Protein AF-A0A7C6M132-F1 (afdb_monomer)

Secondary structure (DSSP, 8-state):
-------SSS---SSHHHHHHHHTPPPPTTSPP-EEES-SEEETT-EEEEEESSTTPEEEES-TTTEEE-TTT-EEEE-SSEEEEEEEEETTEEEEEEEEEE------TTEEEE-TT--S-TT-EEEETTEEEEBTTTEESSHHHHHHHPPTT-EEEE-S-EE-S-EEE-STT-EEEETTTTS-SSSTTT-----TT-SSS-EE-S-EEE-SSS-EEES-EE-TT--EEE-S-EES-EEES-EEE-S-----S-SB-SS------STT------SEEE-SSTTT--EEEEEEES-EEEEESS-SEEEESEEEEEEES-EEEEESSEEEEEESS--EEEEEEES-EEEEESSEEEEE--BSS---EEEEEES-EEES-SS---S-B-GGGGGT---EEEEE-EES--S-EEEEEES-EEES-S-SEEE-EE--TT----EEEEEES-EEE-SS--S-SEEEPPSS--TTTS---EEEES-EEEEETTEE----TTTBTTBPTT-S-S--SSHHHHHHHHTT--

Sequence (522 aa):
MFTNVRRDKTSYFLNEAEFDYYRGVELGADAALYIFADAKELYEGETLQTRATLEGAVYSSSAEAVATVDAATGLVTGVAQGEVTITATVGEKTASILLNVYSQVDWDKTIGLVDPALAGTKGDPVVVNMKTYHVGYNAFKSLKEMMANAQTNQVINVLNIRNEEVVEIKTNGVTLLGVNSNRDPNDASDRFEFSLEATDNSQILEQIHVLADNVTIKGFSFGGAARVQFFKQQENFVFENNYVENPVYTKPANIYKETFFGTNESGADNSGVGFIHGGGDAMADKMINFTIKNNYFKNIADTVVYLCMPVGIEFHNNELDTYDGVGLWLDWGTTNGTFNIKGNTFKNGELFGFYSRGYGAAPGSTMNIENNVFDNVGNNAKGGFDASTLSGVSLSAIAVRNYKESGDATFKIQGNDFLGCAMALSMRNNYASTITYTYTSEVKYNAFINTEAPEFYQRTRYATDDATTNPNDTLFDNNFFGSSETVKVVPTAEQLQGAKEGSNTNNYETYADLVAARALLG

Mean predicted aligned error: 9.16 Å

Foldseek 3Di:
DADQDDDDDDDGDPDPLSVCVVVVHADDPPDAKEKDWPDQEAEAQDKTFIDINHAPKFKAKPCVCQWGADGHGRIIHGHAFDKMKMWIDDPPHIYIDIHGYDYDDDADLQEAEAALPDDDDFQDWDADPNDTDGDQARYYPDLQSNQVRHEALHEYEYWQDEAPDEHENQHANYEYEKPQQVFFCVPPVRRDEDDPPDRGFAEYQEEYEYNYENYEDGRHEYEHAYAYEYAAAYYNYEYAHYEYEYQDDPEQLALDDPDDQDGPCDPVPPNHWASYYEHHPLAHHEHEEYEYESYEAENAAHEHHAHHRYAEYHAYQYEHYAYQHEPYEYDHEAHYEEYEHENYEAENAQAEDEEHEYDAAHAEYAYANEQYEYAAFNNHNPPSHDPVRCLQWHGAHYEYHYAAYQEEYHAHAANYEYHQILEHEEYWQQYDPPHDYHYEAEHALYEAEALDQHQANYAYHDPDDDCPRTPLHYAHAQYFYAPHQAGGDDDDVSNHHSHDPPHPPHYDPGNVVSVVVVVVVD

Structure (mmCIF, N/CA/C/O backbone):
data_AF-A0A7C6M132-F1
#
_entry.id   AF-A0A7C6M132-F1
#
loop_
_atom_site.group_PDB
_atom_site.id
_atom_site.type_symbol
_atom_site.label_atom_id
_atom_site.label_alt_id
_atom_site.label_comp_id
_atom_site.label_asym_id
_atom_site.label_entity_id
_atom_site.label_seq_id
_atom_site.pdbx_PDB_ins_code
_atom_site.Cartn_x
_atom_site.Cartn_y
_atom_site.Cartn_z
_atom_site.occupancy
_atom_site.B_iso_or_equiv
_atom_site.auth_seq_id
_atom_site.auth_comp_id
_atom_site.auth_asym_id
_atom_site.auth_atom_id
_atom_site.pdbx_PDB_model_num
ATOM 1 N N . MET A 1 1 ? -40.681 26.894 21.596 1.00 26.73 1 MET A N 1
ATOM 2 C CA . MET A 1 1 ? -39.336 27.505 21.594 1.00 26.73 1 MET A CA 1
ATOM 3 C C . MET A 1 1 ? -38.485 26.677 22.537 1.00 26.73 1 MET A C 1
ATOM 5 O O . MET A 1 1 ? -38.579 26.876 23.734 1.00 26.73 1 MET A O 1
ATOM 9 N N . PHE A 1 2 ? -37.745 25.703 22.013 1.00 25.84 2 PHE A N 1
ATOM 10 C CA . PHE A 1 2 ? -36.692 25.020 22.761 1.00 25.84 2 PHE A CA 1
ATOM 11 C C . PHE A 1 2 ? -35.383 25.508 22.153 1.00 25.84 2 PHE A C 1
ATOM 13 O O . PHE A 1 2 ? -35.090 25.233 20.991 1.00 25.84 2 PHE A O 1
ATOM 20 N N . THR A 1 3 ? -34.682 26.371 22.877 1.00 30.41 3 THR A N 1
ATOM 21 C CA . THR A 1 3 ? -33.382 26.893 22.466 1.00 30.41 3 THR A CA 1
ATOM 22 C C . THR A 1 3 ? -32.318 25.877 22.840 1.00 30.41 3 THR A C 1
ATOM 24 O O . THR A 1 3 ? -32.083 25.637 24.017 1.00 30.41 3 THR A O 1
ATOM 27 N N . ASN A 1 4 ? -31.676 25.298 21.826 1.00 32.88 4 ASN A N 1
ATOM 28 C CA . ASN A 1 4 ? -30.438 24.537 21.962 1.00 32.88 4 ASN A CA 1
ATOM 29 C C . ASN A 1 4 ? -29.398 25.383 22.717 1.00 32.88 4 ASN A C 1
ATOM 31 O O . ASN A 1 4 ? -28.884 26.360 22.166 1.00 32.88 4 ASN A O 1
ATOM 35 N N . VAL A 1 5 ? -29.075 25.023 23.961 1.00 31.92 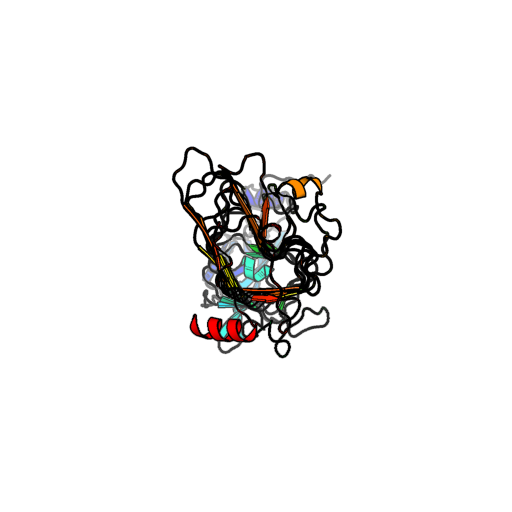5 VAL A N 1
ATOM 36 C CA . VAL A 1 5 ? -27.974 25.645 24.706 1.00 31.92 5 VAL A CA 1
ATOM 37 C C . VAL A 1 5 ? -26.714 24.808 24.486 1.00 31.92 5 VAL A C 1
ATOM 39 O O . VAL A 1 5 ? -26.559 23.721 25.025 1.00 31.92 5 VAL A O 1
ATOM 42 N N . ARG A 1 6 ? -25.811 25.329 23.650 1.00 36.59 6 ARG A N 1
ATOM 43 C CA . ARG A 1 6 ? -24.478 24.786 23.345 1.00 36.59 6 ARG A CA 1
ATOM 44 C C . ARG A 1 6 ? -23.431 25.615 24.079 1.00 36.59 6 ARG A C 1
ATOM 46 O O . ARG A 1 6 ? -23.384 26.807 23.779 1.00 36.59 6 ARG A O 1
ATOM 53 N N . ARG A 1 7 ? -22.576 25.036 24.942 1.00 41.12 7 ARG A N 1
ATOM 54 C CA . ARG A 1 7 ? -21.354 25.704 25.465 1.00 41.12 7 ARG A CA 1
ATOM 55 C C . ARG A 1 7 ? -20.194 24.757 25.856 1.00 41.12 7 ARG A C 1
ATOM 57 O O . ARG A 1 7 ? -19.691 24.874 26.958 1.00 41.12 7 ARG A O 1
ATOM 64 N N . ASP A 1 8 ? -19.763 23.879 24.948 1.00 32.91 8 ASP A N 1
ATOM 65 C CA . ASP A 1 8 ? -18.365 23.563 24.561 1.00 32.91 8 ASP A CA 1
ATOM 66 C C . ASP A 1 8 ? -18.311 22.225 23.783 1.00 32.91 8 ASP A C 1
ATOM 68 O O . ASP A 1 8 ? -19.351 21.686 23.406 1.00 32.91 8 ASP A O 1
ATOM 72 N N . LYS A 1 9 ? -17.124 21.795 23.338 1.00 33.62 9 LYS A N 1
ATOM 73 C CA . LYS A 1 9 ? -16.934 21.004 22.106 1.00 33.62 9 LYS A CA 1
ATOM 74 C C . LYS A 1 9 ? -17.028 19.475 22.262 1.00 33.62 9 LYS A C 1
ATOM 76 O O . LYS A 1 9 ? -16.701 18.793 21.294 1.00 33.62 9 LYS A O 1
ATOM 81 N N . THR A 1 10 ? -17.487 18.933 23.395 1.00 35.00 10 THR A N 1
ATOM 82 C CA . THR A 1 10 ? -17.520 17.464 23.605 1.00 35.00 10 THR A CA 1
ATOM 83 C C . THR A 1 10 ? -18.753 16.882 24.311 1.00 35.00 10 THR A C 1
ATOM 85 O O . THR A 1 10 ? -18.858 15.660 24.353 1.00 35.00 10 THR A O 1
ATOM 88 N N . SER A 1 11 ? -19.723 17.681 24.776 1.00 43.31 11 SER A N 1
ATOM 89 C CA . SER A 1 11 ? -20.896 17.147 25.498 1.00 43.31 11 SER A CA 1
ATOM 90 C C . SER A 1 11 ? -22.195 17.831 25.054 1.00 43.31 11 SER A C 1
ATOM 92 O O . SER A 1 11 ? -22.335 19.049 25.152 1.00 43.31 11 SER A O 1
ATOM 94 N N . TYR A 1 12 ? -23.158 17.057 24.545 1.00 44.94 12 TYR A N 1
ATOM 95 C CA . TYR A 1 12 ? -24.527 17.526 24.314 1.00 44.94 12 TYR A CA 1
ATOM 96 C C . TYR A 1 12 ? -25.349 17.262 25.579 1.00 44.94 12 TYR A C 1
ATOM 98 O O . TYR A 1 12 ? -25.545 16.104 25.925 1.00 44.94 12 TYR A O 1
ATOM 106 N N . PHE A 1 13 ? -25.850 18.309 26.240 1.00 53.69 13 PHE A N 1
ATOM 107 C CA . PHE A 1 13 ? -26.868 18.163 27.285 1.00 53.69 13 PHE A CA 1
ATOM 108 C C . PHE A 1 13 ? -28.249 18.116 26.624 1.00 53.69 13 PHE A C 1
ATOM 110 O O . PHE A 1 13 ? -28.596 18.981 25.817 1.00 53.69 13 PHE A O 1
ATOM 117 N N . LEU A 1 14 ? -29.031 17.093 26.942 1.00 50.09 14 LEU A N 1
ATOM 118 C CA . LEU A 1 14 ? -30.346 16.807 26.378 1.00 50.09 14 LEU A CA 1
ATOM 119 C C . LEU A 1 14 ? -31.414 17.796 26.872 1.00 50.09 14 LEU A C 1
ATOM 121 O O . LEU A 1 14 ? -32.439 17.962 26.209 1.00 50.09 14 LEU A O 1
ATOM 125 N N . ASN A 1 15 ? -31.196 18.457 28.018 1.00 61.78 15 ASN A N 1
ATOM 126 C CA . ASN A 1 15 ? -32.081 19.488 28.573 1.00 61.78 15 ASN A CA 1
ATOM 127 C C . ASN A 1 15 ? -31.379 20.377 29.630 1.00 61.78 15 ASN A C 1
ATOM 129 O O . ASN A 1 15 ? -30.242 20.123 30.025 1.00 61.78 15 ASN A O 1
ATOM 133 N N . GLU A 1 16 ? -32.071 21.426 30.097 1.00 65.19 16 GLU A N 1
ATOM 134 C CA . GLU A 1 16 ? -31.568 22.338 31.144 1.00 65.19 16 GLU A CA 1
ATOM 135 C C . GLU A 1 16 ? -31.266 21.625 32.472 1.00 65.19 16 GLU A C 1
ATOM 137 O O . GLU A 1 16 ? -30.306 21.991 33.140 1.00 65.19 16 GLU A O 1
ATOM 142 N N . ALA A 1 17 ? -32.006 20.569 32.825 1.00 64.06 17 ALA A N 1
ATOM 143 C CA . ALA A 1 17 ? -31.787 19.834 34.071 1.00 64.06 17 ALA A CA 1
ATOM 144 C C . ALA A 1 17 ? -30.475 19.027 34.063 1.00 64.06 17 ALA A C 1
ATOM 146 O O . ALA A 1 17 ? -29.803 18.937 35.087 1.00 64.06 17 ALA A O 1
ATOM 147 N N . GLU A 1 18 ? -30.073 18.482 32.911 1.00 65.06 18 GLU A N 1
ATOM 148 C CA . GLU A 1 18 ? -28.768 17.830 32.739 1.00 65.06 18 GLU A CA 1
ATOM 149 C C . GLU A 1 18 ? -27.624 18.854 32.789 1.00 65.06 18 GLU A C 1
ATOM 151 O O . GLU A 1 18 ? -26.592 18.625 33.414 1.00 65.06 18 GLU A O 1
ATOM 156 N N . PHE A 1 19 ? -27.826 20.037 32.207 1.00 63.16 19 PHE A N 1
ATOM 157 C CA . PHE A 1 19 ? -26.860 21.132 32.300 1.00 63.16 19 PHE A CA 1
ATOM 158 C C . PHE A 1 19 ? -26.703 21.677 33.734 1.00 63.16 19 PHE A C 1
ATOM 160 O O . PHE A 1 19 ? -25.602 22.060 34.138 1.00 63.16 19 PHE A O 1
ATOM 167 N N . ASP A 1 20 ? -27.785 21.707 34.512 1.00 65.56 20 ASP A N 1
ATOM 168 C CA . ASP A 1 20 ? -27.777 22.114 35.920 1.00 65.56 20 ASP A CA 1
ATOM 169 C C . ASP A 1 20 ? -27.148 21.050 36.833 1.00 65.56 20 ASP A C 1
ATOM 171 O O . ASP A 1 20 ? -26.421 21.414 37.762 1.00 65.56 20 ASP A O 1
ATOM 175 N N . TYR A 1 21 ? -27.301 19.757 36.505 1.00 64.75 21 TYR A N 1
ATOM 176 C CA . TYR A 1 21 ? -26.554 18.651 37.125 1.00 64.75 21 TYR A CA 1
ATOM 177 C C . TYR A 1 21 ? -25.038 18.866 37.026 1.00 64.75 21 TYR A C 1
ATOM 179 O O . TYR A 1 21 ? -24.347 18.840 38.046 1.00 64.75 21 TYR A O 1
ATOM 187 N N . TYR A 1 22 ? -24.515 19.181 35.836 1.00 66.19 22 TYR A N 1
ATOM 188 C CA . TYR A 1 22 ? -23.072 19.388 35.651 1.00 66.19 22 TYR A CA 1
ATOM 189 C C . TYR A 1 22 ? -22.534 20.687 36.271 1.00 66.19 22 TYR A C 1
ATOM 191 O O . TYR A 1 22 ? -21.323 20.828 36.444 1.00 66.19 22 TYR A O 1
ATOM 199 N N . ARG A 1 23 ? -23.402 21.639 36.640 1.00 65.50 23 ARG A N 1
ATOM 200 C CA . ARG A 1 23 ? -23.011 22.883 37.330 1.00 65.50 23 ARG A CA 1
ATOM 201 C C . ARG A 1 23 ? -23.274 22.870 38.837 1.00 65.50 23 ARG A C 1
ATOM 203 O O . ARG A 1 23 ? -22.893 23.830 39.503 1.00 65.50 23 ARG A O 1
ATOM 210 N N . GLY A 1 24 ? -23.894 21.814 39.369 1.00 62.19 24 GLY A N 1
ATOM 211 C CA . GLY A 1 24 ? -24.220 21.693 40.792 1.00 62.19 24 GLY A CA 1
ATOM 212 C C . GLY A 1 24 ? -25.274 22.696 41.269 1.00 62.19 24 GLY A C 1
ATOM 213 O O . GLY A 1 24 ? -25.181 23.182 42.393 1.00 62.19 24 GLY A O 1
ATOM 214 N N . VAL A 1 25 ? -26.233 23.061 40.412 1.00 63.44 25 VAL A N 1
ATOM 215 C CA . VAL A 1 25 ? -27.310 24.000 40.765 1.00 63.44 25 VAL A CA 1
ATOM 216 C C . VAL A 1 25 ? -28.458 23.242 41.437 1.00 63.44 25 VAL A C 1
ATOM 218 O O . VAL A 1 25 ? -29.013 22.314 40.854 1.00 63.44 25 VAL A O 1
ATOM 221 N N . GLU A 1 26 ? -28.841 23.658 42.644 1.00 62.56 26 GLU A N 1
ATOM 222 C CA . GLU A 1 26 ? -30.017 23.134 43.348 1.00 62.56 26 GLU A CA 1
ATOM 223 C C . GLU A 1 26 ? -31.313 23.664 42.715 1.00 62.56 26 GLU A C 1
ATOM 225 O O . GLU A 1 26 ? -31.533 24.876 42.618 1.00 62.56 26 GLU A O 1
ATOM 230 N N . LEU A 1 27 ? -32.190 22.752 42.284 1.00 66.69 27 LEU A N 1
ATOM 231 C CA . LEU A 1 27 ? -33.504 23.100 41.745 1.00 66.69 27 LEU A CA 1
ATOM 232 C C . LEU A 1 27 ? -34.553 23.159 42.866 1.00 66.69 27 LEU A C 1
ATOM 234 O O . LEU A 1 27 ? -34.543 22.361 43.801 1.00 66.69 27 LEU A O 1
ATOM 238 N N . GLY A 1 28 ? -35.496 24.102 42.764 1.00 66.44 28 GLY A N 1
ATOM 239 C CA . GLY A 1 28 ? -36.582 24.248 43.739 1.00 66.44 28 GLY A CA 1
ATOM 240 C C . GLY A 1 28 ? -37.500 23.018 43.813 1.00 66.44 28 GLY A C 1
ATOM 241 O O . GLY A 1 28 ? -37.646 22.279 42.841 1.00 66.44 28 GLY A O 1
ATOM 242 N N . ALA A 1 29 ? -38.178 22.833 44.952 1.00 65.69 29 ALA A N 1
ATOM 243 C CA . ALA A 1 29 ? -38.964 21.633 45.280 1.00 65.69 29 ALA A CA 1
ATOM 244 C C . ALA A 1 29 ? -40.060 21.248 44.260 1.00 65.69 29 ALA A C 1
ATOM 246 O O . ALA A 1 29 ? -40.444 20.078 44.185 1.00 65.69 29 ALA A O 1
ATOM 247 N N . ASP A 1 30 ? -40.544 22.192 43.448 1.00 73.56 30 ASP A N 1
ATOM 248 C CA . ASP A 1 30 ? -41.563 21.959 42.418 1.00 73.56 30 ASP A CA 1
ATOM 249 C C . ASP A 1 30 ? -40.997 21.398 41.100 1.00 73.56 30 ASP A C 1
ATOM 251 O O . ASP A 1 30 ? -41.757 20.851 40.300 1.00 73.56 30 ASP A O 1
ATOM 255 N N . ALA A 1 31 ? -39.677 21.441 40.883 1.00 78.81 31 ALA A N 1
ATOM 256 C CA . ALA A 1 31 ? -39.047 20.949 39.658 1.00 78.81 31 ALA A CA 1
ATOM 257 C C . ALA A 1 31 ? -39.163 19.418 39.498 1.00 78.81 31 ALA A C 1
ATOM 259 O O . ALA A 1 31 ? -39.364 18.675 40.464 1.00 78.81 31 ALA A O 1
ATOM 260 N N . ALA A 1 32 ? -39.071 18.931 38.258 1.00 84.38 32 ALA A N 1
ATOM 261 C CA . ALA A 1 32 ? -39.056 17.497 37.976 1.00 84.38 32 ALA A CA 1
ATOM 262 C C . ALA A 1 32 ? -37.762 16.847 38.505 1.00 84.38 32 ALA A C 1
ATOM 264 O O . ALA A 1 32 ? -36.683 17.437 38.427 1.00 84.38 32 ALA A O 1
ATOM 265 N N . LEU A 1 33 ? -37.883 15.629 39.040 1.00 87.75 33 LEU A N 1
ATOM 266 C CA . LEU A 1 33 ? -36.747 14.843 39.515 1.00 87.75 33 LEU A CA 1
ATOM 267 C C . LEU A 1 33 ? -36.105 14.104 38.336 1.00 87.75 33 LEU A C 1
ATOM 269 O O . LEU A 1 33 ? -36.794 13.401 37.600 1.00 87.75 33 LEU A O 1
ATOM 273 N N . TYR A 1 34 ? -34.790 14.229 38.201 1.00 88.25 34 TYR A N 1
ATOM 274 C CA . TYR A 1 34 ? -33.967 13.432 37.294 1.00 88.25 34 TYR A CA 1
ATOM 275 C C . TYR A 1 34 ? -32.778 12.861 38.060 1.00 88.25 34 TYR A C 1
ATOM 277 O O . TYR A 1 34 ? -32.377 13.420 39.080 1.00 88.25 34 TYR A O 1
ATOM 285 N N . ILE A 1 35 ? -32.220 11.761 37.558 1.00 88.81 35 ILE A N 1
ATOM 286 C CA . ILE A 1 35 ? -30.988 11.148 38.054 1.00 88.81 35 ILE A CA 1
ATOM 287 C C . ILE A 1 35 ? -29.995 11.032 36.900 1.00 88.81 35 ILE A C 1
ATOM 289 O O . ILE A 1 35 ? -30.360 10.624 35.796 1.00 88.81 35 ILE A O 1
ATOM 293 N N . PHE A 1 36 ? -28.746 11.392 37.168 1.00 87.56 36 PHE A N 1
ATOM 294 C CA . PHE A 1 36 ? -27.658 11.357 36.200 1.00 87.56 36 PHE A CA 1
ATOM 295 C C . PHE A 1 36 ? -26.451 10.623 36.777 1.00 87.56 36 PHE A C 1
ATOM 297 O O . PHE A 1 36 ? -26.282 10.538 37.996 1.00 87.56 36 PHE A O 1
ATOM 304 N N . ALA A 1 37 ? -25.625 10.102 35.879 1.00 86.75 37 ALA A N 1
ATOM 305 C CA . ALA A 1 37 ? -24.329 9.522 36.175 1.00 86.75 37 ALA A CA 1
ATOM 306 C C . ALA A 1 37 ? -23.392 9.794 35.000 1.00 86.75 37 ALA A C 1
ATOM 308 O O . ALA A 1 37 ? -23.839 9.871 33.853 1.00 86.75 37 ALA A O 1
ATOM 309 N N . ASP A 1 38 ? -22.097 9.889 35.282 1.00 79.81 38 ASP A N 1
ATOM 310 C CA . ASP A 1 38 ? -21.089 10.212 34.265 1.00 79.81 38 ASP A CA 1
ATOM 311 C C . ASP A 1 38 ? -20.772 9.023 33.335 1.00 79.81 38 ASP A C 1
ATOM 313 O O . ASP A 1 38 ? -20.113 9.186 32.310 1.00 79.81 38 ASP A O 1
ATOM 317 N N . ALA A 1 39 ? -21.281 7.831 33.664 1.00 85.94 39 ALA A N 1
ATOM 318 C CA . ALA A 1 39 ? -21.229 6.630 32.841 1.00 85.94 39 ALA A CA 1
ATOM 319 C C . ALA A 1 39 ? -22.491 5.777 33.046 1.00 85.94 39 ALA A C 1
ATOM 321 O O . ALA A 1 39 ? -23.193 5.902 34.048 1.00 85.94 39 ALA A O 1
ATOM 322 N N . LYS A 1 40 ? -22.773 4.883 32.094 1.00 88.94 40 LYS A N 1
ATOM 323 C CA . LYS A 1 40 ? -23.800 3.827 32.228 1.00 88.94 40 LYS A CA 1
ATOM 324 C C . LYS A 1 40 ? 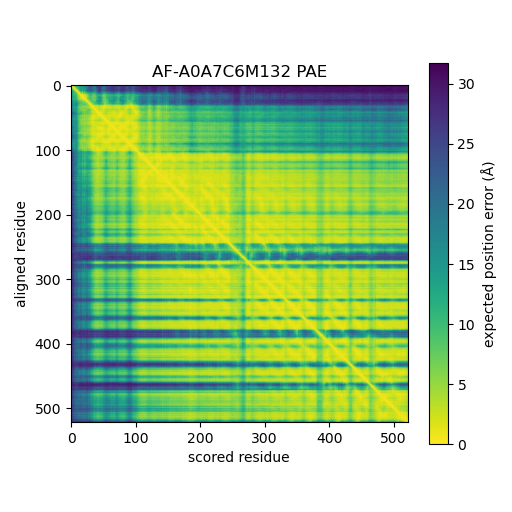-23.198 2.428 32.380 1.00 88.94 40 LYS A C 1
ATOM 326 O O . LYS A 1 40 ? -23.932 1.450 32.495 1.00 88.94 40 LYS A O 1
ATOM 331 N N . GLU A 1 41 ? -21.872 2.348 32.360 1.00 91.81 41 GLU A N 1
ATOM 332 C CA . GLU A 1 41 ? -21.087 1.132 32.535 1.00 91.81 41 GLU A CA 1
ATOM 333 C C . GLU A 1 41 ? -20.281 1.252 33.828 1.00 91.81 41 GLU A C 1
ATOM 335 O O . GLU A 1 41 ? -19.754 2.326 34.124 1.00 91.81 41 GLU A O 1
ATOM 340 N N . LEU A 1 42 ? -20.195 0.160 34.581 1.00 93.00 42 LEU A N 1
ATOM 341 C CA . LEU A 1 42 ? -19.422 0.047 35.814 1.00 93.00 42 LEU A CA 1
ATOM 342 C C . LEU A 1 42 ? -18.726 -1.316 35.840 1.00 93.00 42 LEU A C 1
ATOM 344 O O . LEU A 1 42 ? -19.280 -2.282 35.319 1.00 93.00 42 LEU A O 1
ATOM 348 N N . TYR A 1 43 ? -17.546 -1.429 36.446 1.00 92.12 43 TYR A N 1
ATOM 349 C CA . TYR A 1 43 ? -16.915 -2.733 36.663 1.00 92.12 43 TYR A CA 1
ATOM 350 C C . TYR A 1 43 ? -17.085 -3.222 38.103 1.00 92.12 43 TYR A C 1
ATOM 352 O O . TYR A 1 43 ? -17.293 -2.443 39.035 1.00 92.12 43 TYR A O 1
ATOM 360 N N . GLU A 1 44 ? -17.012 -4.537 38.294 1.00 92.06 44 GLU A N 1
ATOM 361 C CA . GLU A 1 44 ? -16.980 -5.148 39.625 1.00 92.06 44 GLU A CA 1
ATOM 362 C C . GLU A 1 44 ? -15.887 -4.511 40.502 1.00 92.06 44 GLU A C 1
ATOM 364 O O . GLU A 1 44 ? -14.728 -4.408 40.104 1.00 92.06 44 GLU A O 1
ATOM 369 N N . GLY A 1 45 ? -16.265 -4.063 41.703 1.00 90.62 45 GLY A N 1
ATOM 370 C CA . GLY A 1 45 ? -15.377 -3.388 42.651 1.00 90.62 45 GLY A CA 1
ATOM 371 C C . GLY A 1 45 ? -15.151 -1.894 42.393 1.00 90.62 45 GLY A C 1
ATOM 372 O O . GLY A 1 45 ? -14.609 -1.213 43.266 1.00 90.62 45 GLY A O 1
ATOM 373 N N . GLU A 1 46 ? -15.581 -1.359 41.248 1.00 93.94 46 GLU A N 1
ATOM 374 C CA . GLU A 1 46 ? -15.540 0.079 40.983 1.00 93.94 46 GLU A CA 1
ATOM 375 C C . GLU A 1 46 ? -16.741 0.809 41.588 1.00 93.94 46 GLU A C 1
ATOM 377 O O . GLU A 1 46 ? -17.772 0.216 41.927 1.00 93.94 46 GLU A O 1
ATOM 382 N N . THR A 1 47 ? -16.613 2.132 41.694 1.00 94.88 47 THR A N 1
ATOM 383 C CA . THR A 1 47 ? -17.695 3.009 42.129 1.00 94.88 47 THR A CA 1
ATOM 384 C C . THR A 1 47 ? -18.064 4.033 41.061 1.00 94.88 47 THR A C 1
ATOM 386 O O . THR A 1 47 ? -17.220 4.509 40.305 1.00 94.88 47 THR A O 1
ATOM 389 N N . LEU A 1 48 ? -19.347 4.389 41.012 1.00 93.38 48 LEU A N 1
ATOM 390 C CA . LEU A 1 48 ? -19.906 5.397 40.116 1.00 93.38 48 LEU A CA 1
ATOM 391 C C . LEU A 1 48 ? -20.786 6.348 40.916 1.00 93.38 48 LEU A C 1
ATOM 393 O O . LEU A 1 48 ? -21.685 5.929 41.643 1.00 93.38 48 LEU A O 1
ATOM 397 N N . GLN A 1 49 ? -20.556 7.646 40.763 1.00 94.00 49 GLN A N 1
ATOM 398 C CA . GLN A 1 49 ? -21.394 8.642 41.408 1.00 94.00 49 GLN A CA 1
ATOM 399 C C . GLN A 1 49 ? -22.675 8.857 40.596 1.00 94.00 49 GLN A C 1
ATOM 401 O O . GLN A 1 49 ? -22.616 9.262 39.436 1.00 94.00 49 GLN A O 1
ATOM 406 N N . THR A 1 50 ? -23.832 8.654 41.228 1.00 91.44 50 THR A N 1
ATOM 407 C CA . THR A 1 50 ? -25.117 9.145 40.710 1.00 91.44 50 THR A CA 1
ATOM 408 C C . THR A 1 50 ? -25.527 10.407 41.455 1.00 91.44 50 THR A C 1
ATOM 410 O O . THR A 1 50 ? -25.156 10.591 42.618 1.00 91.44 50 THR A O 1
ATOM 413 N N . ARG A 1 51 ? -26.271 11.309 40.809 1.00 89.06 51 ARG A N 1
ATOM 414 C CA . ARG A 1 51 ? -26.874 12.457 41.504 1.00 89.06 51 ARG A CA 1
ATOM 415 C C . ARG A 1 51 ? -28.271 12.749 40.988 1.00 89.06 51 ARG A C 1
ATOM 417 O O . ARG A 1 51 ? -28.517 12.761 39.783 1.00 89.06 51 ARG A O 1
ATOM 424 N N . ALA A 1 52 ? -29.160 13.021 41.927 1.00 89.50 52 ALA A N 1
ATOM 425 C CA . ALA A 1 52 ? -30.482 13.558 41.698 1.00 89.50 52 ALA A CA 1
ATOM 426 C C . ALA A 1 52 ? -30.439 15.084 41.536 1.00 89.50 52 ALA A C 1
ATOM 428 O O . ALA A 1 52 ? -29.607 15.755 42.141 1.00 89.50 52 ALA A O 1
ATOM 429 N N . THR A 1 53 ? -31.371 15.639 40.763 1.00 86.88 53 THR A N 1
ATOM 430 C CA . THR A 1 53 ? -31.508 17.097 40.575 1.00 86.88 53 THR A CA 1
ATOM 431 C C . THR A 1 53 ? -32.137 17.838 41.754 1.00 86.88 53 THR A C 1
ATOM 433 O O . THR A 1 53 ? -32.087 19.065 41.797 1.00 86.88 53 THR A O 1
ATOM 436 N N . LEU A 1 54 ? -32.760 17.114 42.686 1.00 86.81 54 LEU A N 1
ATOM 437 C CA . LEU A 1 54 ? -33.405 17.668 43.875 1.00 86.81 54 LEU A CA 1
ATOM 438 C C . LEU A 1 54 ? -32.672 17.203 45.135 1.00 86.81 54 LEU A C 1
ATOM 440 O O . LEU A 1 54 ? -32.274 16.039 45.232 1.00 86.81 54 LEU A O 1
ATOM 444 N N . GLU A 1 55 ? -32.546 18.099 46.112 1.00 85.44 55 GLU A N 1
ATOM 445 C CA . GLU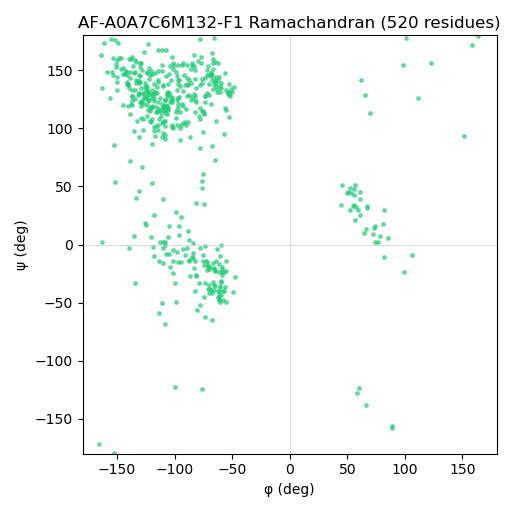 A 1 55 ? -31.989 17.767 47.422 1.00 85.44 55 GLU A CA 1
ATOM 446 C C . GLU A 1 55 ? -32.859 16.770 48.200 1.00 85.44 55 GLU A C 1
ATOM 448 O O . GLU A 1 55 ? -34.070 16.653 47.997 1.00 85.44 55 GLU A O 1
ATOM 453 N N . GLY A 1 56 ? -32.227 16.060 49.139 1.00 88.56 56 GLY A N 1
ATOM 454 C CA . GLY A 1 56 ? -32.911 15.102 50.010 1.00 88.56 56 GLY A CA 1
ATOM 455 C C . GLY A 1 56 ? -33.314 13.800 49.315 1.00 88.56 56 GLY A C 1
ATOM 456 O O . GLY A 1 56 ? -34.147 13.066 49.844 1.00 88.56 56 GLY A O 1
ATOM 457 N N . ALA A 1 57 ? -32.743 13.513 48.141 1.00 92.81 57 ALA A N 1
ATOM 458 C CA . ALA A 1 57 ? -32.973 12.265 47.432 1.00 92.81 57 ALA A CA 1
ATOM 459 C C . ALA A 1 57 ? -32.476 11.058 48.227 1.00 92.81 57 ALA A C 1
ATOM 461 O O . ALA A 1 57 ? -31.333 11.026 48.679 1.00 92.81 57 ALA A O 1
ATOM 462 N N . VAL A 1 58 ? -33.338 10.049 48.339 1.00 97.19 58 VAL A N 1
ATOM 463 C CA . VAL A 1 58 ? -32.9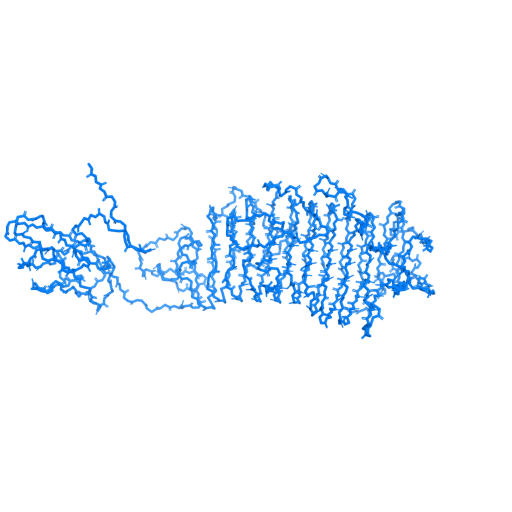72 8.726 48.848 1.00 97.19 58 VAL A CA 1
ATOM 464 C C . VAL A 1 58 ? -32.815 7.771 47.675 1.00 97.19 58 VAL A C 1
ATOM 466 O O . VAL A 1 58 ? -33.719 7.656 46.842 1.00 97.19 58 VAL A O 1
ATOM 469 N N . TYR A 1 59 ? -31.670 7.095 47.615 1.00 98.00 59 TYR A N 1
ATOM 470 C CA . TYR A 1 59 ? -31.318 6.180 46.532 1.00 98.00 59 TYR A CA 1
ATOM 471 C C . TYR A 1 59 ? -31.579 4.724 46.917 1.00 98.00 59 TYR A C 1
ATOM 473 O O . TYR A 1 59 ? -31.449 4.333 48.076 1.00 98.00 59 TYR A O 1
ATOM 481 N N . SER A 1 60 ? -31.931 3.909 45.928 1.00 98.19 60 SER A N 1
ATOM 482 C CA . SER A 1 60 ? -32.119 2.465 46.073 1.00 98.19 60 SER A CA 1
ATOM 483 C C . SER A 1 60 ? -31.678 1.730 44.811 1.00 98.19 60 SER A C 1
ATOM 485 O O . SER A 1 60 ? -31.721 2.289 43.713 1.00 98.19 60 SER A O 1
ATOM 487 N N . SER A 1 61 ? -31.246 0.480 44.975 1.00 98.44 61 SER A N 1
ATOM 488 C CA . SER A 1 61 ? -30.849 -0.407 43.882 1.00 98.44 61 SER A CA 1
ATOM 489 C C . SER A 1 61 ? -31.918 -1.471 43.650 1.00 98.44 61 SER A C 1
ATOM 491 O O . SER A 1 61 ? -32.436 -2.052 44.603 1.00 98.44 61 SER A O 1
ATOM 493 N N . SER A 1 62 ? -32.234 -1.763 42.387 1.00 98.44 62 SER A N 1
ATOM 494 C CA . SER A 1 62 ? -33.134 -2.869 42.038 1.00 98.44 62 SER A CA 1
ATOM 495 C C . SER A 1 62 ? -32.510 -4.250 42.268 1.00 98.44 62 SER A C 1
ATOM 497 O O . SER A 1 62 ? -33.236 -5.241 42.310 1.00 98.44 62 SER A O 1
ATOM 499 N N . ALA A 1 63 ? -31.178 -4.331 42.368 1.00 98.00 63 ALA A N 1
ATOM 500 C CA . ALA A 1 63 ? -30.431 -5.577 42.501 1.00 98.00 63 ALA A CA 1
ATOM 501 C C . ALA A 1 63 ? -29.108 -5.341 43.252 1.00 98.00 63 ALA A C 1
ATOM 503 O O . ALA A 1 63 ? -28.055 -5.173 42.642 1.00 98.00 63 ALA A O 1
ATOM 504 N N . GLU A 1 64 ? -29.143 -5.377 44.587 1.00 97.50 64 GLU A N 1
ATOM 505 C CA . GLU A 1 64 ? -27.947 -5.175 45.429 1.00 97.50 64 GLU A CA 1
ATOM 506 C C . GLU A 1 64 ? -26.841 -6.219 45.202 1.00 97.50 64 GLU A C 1
ATOM 508 O O . GLU A 1 64 ? -25.670 -5.935 45.435 1.00 97.50 64 GLU A O 1
ATOM 513 N N . ALA A 1 65 ? -27.194 -7.407 44.699 1.00 97.38 65 ALA A N 1
ATOM 514 C CA . ALA A 1 65 ? -26.225 -8.428 44.297 1.00 97.38 65 ALA A CA 1
ATOM 515 C C . ALA A 1 65 ? -25.440 -8.058 43.022 1.00 97.38 65 ALA A C 1
ATOM 517 O O . ALA A 1 65 ? -24.394 -8.646 42.778 1.00 97.38 65 ALA A O 1
ATOM 518 N N . VAL A 1 66 ? -25.941 -7.107 42.223 1.00 97.12 66 VAL A N 1
ATOM 519 C CA . VAL A 1 66 ? -25.301 -6.593 40.999 1.00 97.12 66 VAL A CA 1
ATOM 520 C C . VAL A 1 66 ? -24.585 -5.279 41.297 1.00 97.12 66 VAL A C 1
ATOM 522 O O . VAL A 1 66 ? -23.404 -5.143 40.993 1.00 97.12 66 VAL A O 1
ATOM 525 N N . ALA A 1 67 ? -25.260 -4.330 41.951 1.00 97.94 67 ALA A N 1
ATOM 526 C CA . ALA A 1 67 ? -24.637 -3.117 42.476 1.00 97.94 67 ALA A CA 1
ATOM 527 C C . ALA A 1 67 ? -25.356 -2.613 43.726 1.00 97.94 67 ALA A C 1
ATOM 529 O O . ALA A 1 67 ? -26.590 -2.571 43.775 1.00 97.94 67 ALA A O 1
ATOM 530 N N . THR A 1 68 ? -24.591 -2.151 44.709 1.00 98.12 68 THR A N 1
ATOM 531 C CA . THR A 1 68 ? -25.124 -1.427 45.869 1.00 98.12 68 THR A CA 1
ATOM 532 C C . THR A 1 68 ? -25.106 0.073 45.601 1.00 98.12 68 THR A C 1
ATOM 534 O O . THR A 1 68 ? -24.336 0.550 44.772 1.00 98.12 68 THR A O 1
ATOM 537 N N . VAL A 1 69 ? -25.956 0.835 46.288 1.00 98.38 69 VAL A N 1
ATOM 538 C CA . VAL A 1 69 ? -25.930 2.302 46.253 1.00 98.38 69 VAL A CA 1
ATOM 539 C C . VAL A 1 69 ? -26.050 2.841 47.667 1.00 98.38 69 VAL A C 1
ATOM 541 O O . VAL A 1 69 ? -26.899 2.390 48.436 1.00 98.38 69 VAL A O 1
ATOM 544 N N . ASP A 1 70 ? -25.201 3.798 48.025 1.00 97.75 70 ASP A N 1
ATOM 545 C CA . ASP A 1 70 ? -25.347 4.507 49.288 1.00 97.75 70 ASP A CA 1
ATOM 546 C C . ASP A 1 70 ? -26.606 5.386 49.245 1.00 97.75 70 ASP A C 1
ATOM 548 O O . ASP A 1 70 ? -26.750 6.270 48.395 1.00 97.75 70 ASP A O 1
ATOM 552 N N . ALA A 1 71 ? -27.530 5.130 50.171 1.00 97.12 71 ALA A N 1
ATOM 553 C CA . ALA A 1 71 ? -28.871 5.702 50.141 1.00 97.12 71 ALA A CA 1
ATOM 554 C C . ALA A 1 71 ? -28.904 7.231 50.299 1.00 97.12 71 ALA A C 1
ATOM 556 O O . ALA A 1 71 ? -29.886 7.841 49.883 1.00 97.12 71 ALA A O 1
ATOM 557 N N . ALA A 1 72 ? -27.875 7.847 50.893 1.00 94.50 72 ALA A N 1
ATOM 558 C CA . ALA A 1 72 ? -27.825 9.289 51.145 1.00 94.50 72 ALA A CA 1
ATOM 559 C C . ALA A 1 72 ? -26.996 10.045 50.099 1.00 94.50 72 ALA A C 1
ATOM 561 O O . ALA A 1 72 ? -27.287 11.197 49.786 1.00 94.50 72 ALA A O 1
ATOM 562 N N . THR A 1 73 ? -25.949 9.411 49.574 1.00 92.81 73 THR A N 1
ATOM 563 C CA . THR A 1 73 ? -24.979 10.059 48.686 1.00 92.81 73 THR A CA 1
ATOM 564 C C . THR A 1 73 ? -25.155 9.684 47.221 1.00 92.81 73 THR A C 1
ATOM 566 O O . THR A 1 73 ? -24.651 10.409 46.370 1.00 92.81 73 THR A O 1
ATOM 569 N N . GLY A 1 74 ? -25.841 8.583 46.900 1.00 93.81 74 GLY A N 1
ATOM 570 C CA . GLY A 1 74 ? -25.981 8.096 45.525 1.00 93.81 74 GLY A CA 1
ATOM 571 C C . GLY A 1 74 ? -24.704 7.465 44.954 1.00 93.81 74 GLY A C 1
ATOM 572 O O . GLY A 1 74 ? -24.605 7.280 43.739 1.00 93.81 74 GLY A O 1
ATOM 573 N N . LEU A 1 75 ? -23.712 7.146 45.794 1.00 95.81 75 LEU A N 1
ATOM 574 C CA . LEU A 1 75 ? -22.504 6.442 45.363 1.00 95.81 75 LEU A CA 1
ATOM 575 C C . LEU A 1 75 ? -22.823 4.964 45.113 1.00 95.81 75 LEU A C 1
ATOM 577 O O . LEU A 1 75 ? -23.140 4.225 46.044 1.00 95.81 75 LEU A O 1
ATOM 581 N N . VAL A 1 76 ? -22.741 4.537 43.857 1.00 97.88 76 VAL A N 1
ATOM 582 C CA . VAL A 1 76 ? -22.980 3.156 43.424 1.00 97.88 76 VAL A CA 1
ATOM 583 C C . VAL A 1 76 ? -21.672 2.372 43.489 1.00 97.88 76 VAL A C 1
ATOM 585 O O . VAL A 1 76 ? -20.645 2.896 43.074 1.00 97.88 76 VAL A O 1
ATOM 588 N N . THR A 1 77 ? -21.697 1.129 43.975 1.00 97.12 77 THR A N 1
ATOM 589 C CA . THR A 1 77 ? -20.561 0.188 43.938 1.00 97.12 77 THR A CA 1
ATOM 590 C C . THR A 1 77 ? -20.944 -1.058 43.151 1.00 97.12 77 THR A C 1
ATOM 592 O O . THR A 1 77 ? -21.943 -1.703 43.474 1.00 97.12 77 THR A O 1
ATOM 595 N N . GLY A 1 78 ? -20.153 -1.415 42.139 1.00 96.38 78 GLY A N 1
ATOM 596 C CA . GLY A 1 78 ? -20.357 -2.625 41.344 1.00 96.38 78 GLY A CA 1
ATOM 597 C C . GLY A 1 78 ? -20.004 -3.873 42.152 1.00 96.38 78 GLY A C 1
ATOM 598 O O . GLY A 1 78 ? -18.936 -3.936 42.759 1.00 96.38 78 GLY A O 1
ATOM 599 N N . VAL A 1 79 ? -20.892 -4.866 42.168 1.00 96.06 79 VAL A N 1
ATOM 600 C CA . VAL A 1 79 ? -20.729 -6.113 42.936 1.00 96.06 79 VAL A CA 1
ATOM 601 C C . VAL A 1 79 ? -20.513 -7.311 42.016 1.00 96.06 79 VAL A C 1
ATOM 603 O O . VAL A 1 79 ? -19.569 -8.065 42.232 1.00 96.06 79 VAL A O 1
ATOM 606 N N . ALA A 1 80 ? -21.365 -7.487 41.006 1.00 94.19 80 ALA A N 1
ATOM 607 C CA . ALA A 1 80 ? -21.292 -8.600 40.061 1.00 94.19 80 ALA A CA 1
ATOM 608 C C . ALA A 1 80 ? -21.855 -8.192 38.697 1.00 94.19 80 ALA A C 1
ATOM 610 O O . ALA A 1 80 ? -22.707 -7.306 38.633 1.00 94.19 80 ALA A O 1
ATOM 611 N N . GLN A 1 81 ? -21.425 -8.865 37.626 1.00 92.56 81 GLN A N 1
ATOM 612 C CA . GLN A 1 81 ? -21.967 -8.661 36.282 1.00 92.56 81 GLN A CA 1
ATOM 613 C C . GLN A 1 81 ? -23.503 -8.730 36.258 1.00 92.56 81 GLN A C 1
ATOM 615 O O . GLN A 1 81 ? -24.117 -9.679 36.753 1.00 92.56 81 GLN A O 1
ATOM 620 N N . GLY A 1 82 ? -24.126 -7.741 35.622 1.00 93.56 82 GLY A N 1
ATOM 621 C CA . GLY A 1 82 ? -25.571 -7.696 35.444 1.00 93.56 82 GLY A CA 1
ATOM 622 C C . GLY A 1 82 ? -26.096 -6.293 35.178 1.00 93.56 82 GLY A C 1
ATOM 623 O O . GLY A 1 82 ? -25.388 -5.296 35.292 1.00 93.56 82 GLY A O 1
ATOM 624 N N . GLU A 1 83 ? -27.375 -6.224 34.839 1.00 96.19 83 GLU A N 1
ATOM 625 C CA . GLU A 1 83 ? -28.094 -4.964 34.692 1.00 96.19 83 GLU A CA 1
ATOM 626 C C . GLU A 1 83 ? -28.751 -4.580 36.027 1.00 96.19 83 GLU A C 1
ATOM 628 O O . GLU A 1 83 ? -29.325 -5.424 36.722 1.00 96.19 83 GLU A O 1
ATOM 633 N N . VAL A 1 84 ? -28.671 -3.304 36.403 1.00 97.94 84 VAL A N 1
ATOM 634 C CA . VAL A 1 84 ? -29.238 -2.776 37.649 1.00 97.94 84 VAL A CA 1
ATOM 635 C C . VAL A 1 84 ? -29.835 -1.392 37.430 1.00 97.94 84 VAL A C 1
ATOM 637 O O . VAL A 1 84 ? -29.266 -0.543 36.749 1.00 97.94 84 VAL A O 1
ATOM 640 N N . THR A 1 85 ? -31.002 -1.144 38.017 1.00 98.19 85 THR A N 1
ATOM 641 C CA . THR A 1 85 ? -31.649 0.169 38.002 1.00 98.19 85 THR A CA 1
ATOM 642 C C . THR A 1 85 ? -31.447 0.856 39.347 1.00 98.19 85 THR A C 1
ATOM 644 O O . THR A 1 85 ? -31.862 0.333 40.382 1.00 98.19 85 THR A O 1
ATOM 647 N N . ILE A 1 86 ? -30.851 2.048 39.332 1.00 98.25 86 ILE A N 1
ATOM 648 C CA . ILE A 1 86 ? -30.718 2.909 40.511 1.00 98.25 86 ILE A CA 1
ATOM 649 C C . ILE A 1 86 ? -31.847 3.932 40.501 1.00 98.25 86 ILE A C 1
ATOM 651 O O . ILE A 1 86 ? -32.041 4.627 39.506 1.00 98.25 86 ILE A O 1
ATOM 655 N N . THR A 1 87 ? -32.594 4.022 41.600 1.00 98.12 87 THR A N 1
ATOM 656 C CA . THR A 1 87 ? -33.762 4.903 41.731 1.00 98.12 87 THR A CA 1
ATOM 657 C C . THR A 1 87 ? -33.549 5.927 42.833 1.00 98.12 87 THR A C 1
ATOM 659 O O . THR A 1 87 ? -33.288 5.548 43.972 1.00 98.12 87 THR A O 1
ATOM 662 N N . ALA A 1 88 ? -33.711 7.208 42.501 1.00 96.88 88 ALA A N 1
ATOM 663 C CA . ALA A 1 88 ? -33.773 8.318 43.444 1.00 96.88 88 ALA A CA 1
ATOM 664 C C . ALA A 1 88 ? -35.233 8.679 43.754 1.00 96.88 88 ALA A C 1
ATOM 666 O O . ALA A 1 88 ? -36.065 8.750 42.846 1.00 96.88 88 ALA A O 1
ATOM 667 N N . THR A 1 89 ? -35.534 8.943 45.027 1.00 97.06 89 THR A N 1
ATOM 668 C CA . THR A 1 89 ? -36.868 9.345 45.502 1.00 97.06 89 THR A CA 1
ATOM 669 C C . THR A 1 89 ? -36.794 10.633 46.316 1.00 97.06 89 THR A C 1
ATOM 671 O O . THR A 1 89 ? -36.007 10.714 47.258 1.00 97.06 89 THR A O 1
ATOM 674 N N . VAL A 1 90 ? -37.639 11.616 45.987 1.00 94.38 90 VAL A N 1
ATOM 675 C CA . VAL A 1 90 ? -37.822 12.867 46.748 1.00 94.38 90 VAL A CA 1
ATOM 676 C C . VAL A 1 90 ? -39.318 13.117 46.930 1.00 94.38 90 VAL A C 1
ATOM 678 O O . VAL A 1 90 ? -40.021 13.477 45.984 1.00 94.38 90 VAL A O 1
ATOM 681 N N . GLY A 1 91 ? -39.828 12.914 48.148 1.00 91.81 91 GLY A N 1
ATOM 682 C CA . GLY A 1 91 ? -41.272 12.947 48.408 1.00 91.81 91 GLY A CA 1
ATOM 683 C C . GLY A 1 91 ? -42.007 11.877 47.591 1.00 91.81 91 GLY A C 1
ATOM 684 O O . GLY A 1 91 ? -41.676 10.700 47.682 1.00 91.81 91 GLY A O 1
ATOM 685 N N . GLU A 1 92 ? -42.984 12.285 46.777 1.00 91.94 92 GLU A N 1
ATOM 686 C CA . GLU A 1 92 ? -43.718 11.391 45.861 1.00 91.94 92 GLU A CA 1
ATOM 687 C C . GLU A 1 92 ? -43.060 11.262 44.470 1.00 91.94 92 GLU A C 1
ATOM 689 O O . GLU A 1 92 ? -43.540 10.515 43.617 1.00 91.94 92 GLU A O 1
ATOM 694 N N . LYS A 1 93 ? -41.966 11.993 44.209 1.00 93.44 93 LYS A N 1
ATOM 695 C CA . LYS A 1 93 ? -41.273 11.997 42.911 1.00 93.44 93 LYS A CA 1
ATOM 696 C C . LYS A 1 93 ? -40.223 10.891 42.869 1.00 93.44 93 LYS A C 1
ATOM 698 O O . LYS A 1 93 ? -39.456 10.734 43.818 1.00 93.44 93 LYS A O 1
ATOM 703 N N . THR A 1 94 ? -40.142 10.182 41.745 1.00 96.19 94 THR A N 1
ATOM 704 C CA . THR A 1 94 ? -39.138 9.137 41.496 1.00 96.19 94 THR A CA 1
ATOM 705 C C . THR A 1 94 ? -38.470 9.341 40.138 1.00 96.19 94 THR A C 1
ATOM 707 O O . THR A 1 94 ? -39.101 9.818 39.194 1.00 96.19 94 THR A O 1
ATOM 710 N N . ALA A 1 95 ? -37.185 9.002 40.051 1.00 95.19 95 ALA A N 1
ATOM 711 C CA . ALA A 1 95 ? -36.428 8.951 38.804 1.00 95.19 95 ALA A CA 1
ATOM 712 C C . ALA A 1 95 ? -35.413 7.811 38.863 1.00 95.19 95 ALA A C 1
ATOM 714 O O . ALA A 1 95 ? -34.858 7.535 39.928 1.00 95.19 95 ALA A O 1
ATOM 715 N N . SER A 1 96 ? -35.145 7.176 37.724 1.00 96.19 96 SER A N 1
ATOM 716 C CA . SER A 1 96 ? -34.284 5.995 37.667 1.00 96.19 96 SER A CA 1
ATOM 717 C C . SER A 1 96 ? -33.268 6.069 36.531 1.00 96.19 96 SER A C 1
ATOM 719 O O . SER A 1 96 ? -33.549 6.630 35.472 1.00 96.19 96 SER A O 1
ATOM 721 N N . ILE A 1 97 ? -32.100 5.466 36.751 1.00 94.88 97 ILE A N 1
ATOM 722 C CA . ILE A 1 97 ? -31.060 5.257 35.742 1.00 94.88 97 ILE A CA 1
ATOM 723 C C . ILE A 1 97 ? -30.709 3.773 35.660 1.00 94.88 97 ILE A C 1
ATOM 725 O O . ILE A 1 97 ? -30.572 3.099 36.679 1.00 94.88 97 ILE A O 1
ATOM 729 N N . LEU A 1 98 ? -30.576 3.277 34.432 1.00 96.56 98 LEU A N 1
ATOM 730 C CA . LEU A 1 98 ? -30.132 1.919 34.140 1.00 96.56 98 LEU A CA 1
ATOM 731 C C . LEU A 1 98 ? -28.606 1.889 34.022 1.00 96.56 98 LEU A C 1
ATOM 733 O O . LEU A 1 98 ? -28.043 2.666 33.245 1.00 96.56 98 LEU A O 1
ATOM 737 N N . LEU A 1 99 ? -27.965 0.991 34.764 1.00 95.75 99 LEU A N 1
ATOM 738 C CA . LEU A 1 99 ? -26.526 0.745 34.747 1.00 95.75 99 LEU A CA 1
ATOM 739 C C . LEU A 1 99 ? -26.250 -0.716 34.378 1.00 95.75 99 LEU A C 1
ATOM 741 O O . LEU A 1 99 ? -26.994 -1.613 34.774 1.00 95.75 99 LEU A O 1
ATOM 745 N N . ASN A 1 100 ? -25.153 -0.950 33.662 1.00 95.00 100 ASN A N 1
ATOM 746 C CA . ASN A 1 100 ? -24.628 -2.285 33.386 1.00 95.00 100 ASN A CA 1
ATOM 747 C C . ASN A 1 100 ? -23.311 -2.476 34.137 1.00 95.00 100 ASN A C 1
ATOM 749 O O . ASN A 1 100 ? -22.363 -1.717 33.925 1.00 95.00 100 ASN A O 1
ATOM 753 N N . VAL A 1 101 ? -23.263 -3.481 35.008 1.00 94.12 101 VAL A N 1
ATOM 754 C CA . VAL A 1 101 ? -22.042 -3.914 35.684 1.00 94.12 101 VAL A CA 1
ATOM 755 C C . VAL A 1 101 ? -21.394 -5.022 34.860 1.00 94.12 101 VAL A C 1
ATOM 757 O O . VAL A 1 101 ? -22.071 -5.972 34.461 1.00 94.12 101 VAL A O 1
ATOM 760 N N . TYR A 1 102 ? -20.092 -4.914 34.616 1.00 90.75 102 TYR A N 1
ATOM 761 C CA . TYR A 1 102 ? -19.290 -5.908 33.904 1.00 90.75 102 TYR A CA 1
ATOM 762 C C . TYR A 1 102 ? -18.206 -6.486 34.813 1.00 90.75 102 TYR A C 1
ATOM 764 O O . TYR A 1 102 ? -17.649 -5.784 35.659 1.00 90.75 102 TYR A O 1
ATOM 772 N N . SER A 1 103 ? -17.854 -7.754 34.613 1.00 87.00 103 SER A N 1
ATOM 773 C CA . SER A 1 103 ? -16.709 -8.345 35.306 1.00 87.00 103 SER A CA 1
ATOM 774 C C . SER A 1 103 ? -15.394 -7.735 34.825 1.00 87.00 103 SER A C 1
ATOM 776 O O . SER A 1 103 ? -15.243 -7.373 33.655 1.00 87.00 103 SER A O 1
ATOM 778 N N . GLN A 1 104 ? -14.415 -7.643 35.726 1.00 83.19 104 GLN A N 1
ATOM 779 C CA . GLN A 1 104 ? -13.067 -7.235 35.354 1.00 83.19 104 GLN A CA 1
ATOM 780 C C . GLN A 1 104 ? -12.341 -8.417 34.708 1.00 83.19 104 GLN A C 1
ATOM 782 O O . GLN A 1 104 ? -12.118 -9.450 35.336 1.00 83.19 104 GLN A O 1
ATOM 787 N N . VAL A 1 105 ? -11.974 -8.263 33.441 1.00 88.38 105 VAL A N 1
ATOM 788 C CA . VAL A 1 105 ? -11.287 -9.306 32.678 1.00 88.38 105 VAL A CA 1
ATOM 789 C C . VAL A 1 105 ? -9.818 -8.935 32.506 1.00 88.38 105 VAL A C 1
ATOM 791 O O . VAL A 1 105 ? -9.508 -7.816 32.095 1.00 88.38 105 VAL A O 1
ATOM 794 N N . ASP A 1 106 ? -8.912 -9.871 32.799 1.00 90.38 106 ASP A N 1
ATOM 795 C CA . ASP A 1 106 ? -7.519 -9.779 32.354 1.00 90.38 106 ASP A CA 1
ATOM 796 C C . ASP A 1 106 ? -7.428 -10.275 30.908 1.00 90.38 106 ASP A C 1
ATOM 798 O O . ASP A 1 106 ? -7.881 -11.375 30.592 1.00 90.38 106 ASP A O 1
ATOM 802 N N . TRP A 1 107 ? -6.893 -9.446 30.017 1.00 94.62 107 TRP A N 1
ATOM 803 C CA . TRP A 1 107 ? -6.906 -9.702 28.580 1.00 94.62 107 TRP A CA 1
ATOM 804 C C . TRP A 1 107 ? -5.605 -9.255 27.917 1.00 94.62 107 TRP A C 1
ATOM 806 O O . TRP A 1 107 ? -4.947 -8.292 28.325 1.00 94.62 107 TRP A O 1
ATOM 816 N N . ASP A 1 108 ? -5.248 -9.959 26.846 1.00 96.69 108 ASP A N 1
ATOM 817 C CA . ASP A 1 108 ? -4.031 -9.704 26.087 1.00 96.69 108 ASP A CA 1
ATOM 818 C C . ASP A 1 108 ? -4.199 -8.495 25.150 1.00 96.69 108 ASP A C 1
ATOM 820 O O . ASP A 1 108 ? -4.918 -8.547 24.147 1.00 96.69 108 ASP A O 1
ATOM 824 N N . LYS A 1 109 ? -3.494 -7.405 25.479 1.00 96.94 109 LYS A N 1
ATOM 825 C CA . LYS A 1 109 ? -3.482 -6.144 24.718 1.00 96.94 109 LYS A CA 1
ATOM 826 C C . LYS A 1 109 ? -2.721 -6.225 23.399 1.00 96.94 109 LYS A C 1
ATOM 828 O O . LYS A 1 109 ? -2.850 -5.331 22.570 1.00 96.94 109 LYS A O 1
ATOM 833 N N . THR A 1 110 ? -1.925 -7.271 23.202 1.00 97.94 110 THR A N 1
ATOM 834 C CA . THR A 1 110 ? -1.105 -7.446 21.998 1.00 97.94 110 THR A CA 1
ATOM 835 C C . THR A 1 110 ? -1.882 -8.073 20.845 1.00 97.94 110 THR A C 1
ATOM 837 O O . THR A 1 110 ? -1.411 -8.056 19.710 1.00 97.94 110 THR A O 1
ATOM 840 N N . ILE A 1 111 ? -3.084 -8.594 21.104 1.00 98.25 111 ILE A N 1
ATOM 841 C CA . ILE A 1 111 ? -3.929 -9.238 20.098 1.00 98.25 111 ILE A CA 1
ATOM 842 C C . ILE A 1 111 ? -5.268 -8.520 19.969 1.00 98.25 111 ILE A C 1
ATOM 844 O O . ILE A 1 111 ? -5.779 -7.974 20.944 1.00 98.25 111 ILE A O 1
ATOM 848 N N . GLY A 1 112 ? -5.846 -8.545 18.773 1.00 98.56 112 GLY A N 1
ATOM 849 C CA . GLY A 1 112 ? -7.212 -8.106 18.505 1.00 98.56 112 GLY A CA 1
ATOM 850 C C . GLY A 1 112 ? -7.927 -9.026 17.518 1.00 98.56 112 GLY A C 1
ATOM 851 O O . GLY A 1 112 ? -7.291 -9.788 16.781 1.00 98.56 112 GLY A O 1
ATOM 852 N N . LEU A 1 113 ? -9.252 -8.966 17.530 1.00 98.75 113 LEU A N 1
ATOM 853 C CA . LEU A 1 113 ? -10.147 -9.719 16.669 1.00 98.75 113 LEU A CA 1
ATOM 854 C C . LEU A 1 113 ? -11.256 -8.796 16.167 1.00 98.75 113 LEU A C 1
ATOM 856 O O . LEU A 1 113 ? -11.954 -8.156 16.952 1.00 98.75 113 LEU A O 1
ATOM 860 N N . VAL A 1 114 ? -11.440 -8.776 14.856 1.00 98.62 114 VAL A N 1
ATOM 861 C CA . VAL A 1 114 ? -12.643 -8.249 14.222 1.00 98.62 114 VAL A CA 1
ATOM 862 C C . VAL A 1 114 ? -13.396 -9.423 13.630 1.00 98.62 114 VAL A C 1
ATOM 864 O O . VAL A 1 114 ? -12.866 -10.113 12.760 1.00 98.62 114 VAL A O 1
ATOM 867 N N . ASP A 1 115 ? -14.615 -9.644 14.105 1.00 97.50 115 ASP A N 1
ATOM 868 C CA . ASP A 1 115 ? -15.487 -10.713 13.633 1.00 97.50 115 ASP A CA 1
ATOM 869 C C . ASP A 1 115 ? -16.926 -10.183 13.506 1.00 97.50 115 ASP A C 1
ATOM 871 O O . ASP A 1 115 ? -17.562 -9.881 14.517 1.00 97.50 115 ASP A O 1
ATOM 875 N N . PRO A 1 116 ? -17.485 -10.066 12.290 1.00 95.31 116 PRO A N 1
ATOM 876 C CA . PRO A 1 116 ? -18.850 -9.583 12.108 1.00 95.31 116 PRO A CA 1
ATOM 877 C C . PRO A 1 116 ? -19.895 -10.534 12.717 1.00 95.31 116 PRO A C 1
ATOM 879 O O . PRO A 1 116 ? -21.004 -10.100 13.034 1.00 95.31 116 PRO A O 1
ATOM 882 N N . ALA A 1 117 ? -19.551 -11.812 12.920 1.00 95.00 117 ALA A N 1
ATOM 883 C CA . ALA A 1 117 ? -20.396 -12.808 13.572 1.00 95.00 117 ALA A CA 1
ATOM 884 C C . ALA A 1 117 ? -20.232 -12.838 15.104 1.00 95.00 117 ALA A C 1
ATOM 886 O O . ALA A 1 117 ? -20.857 -13.674 15.763 1.00 95.00 117 ALA A O 1
ATOM 887 N N . LEU A 1 118 ? -19.433 -11.929 15.681 1.00 96.69 118 LEU A N 1
ATOM 888 C CA . LEU A 1 118 ? -19.194 -11.860 17.120 1.00 96.69 118 LEU A CA 1
ATOM 889 C C . LEU A 1 118 ? -20.516 -11.805 17.901 1.00 96.69 118 LEU A C 1
ATOM 891 O O . LEU A 1 118 ? -21.395 -10.977 17.643 1.00 96.69 118 LEU A O 1
ATOM 895 N N . ALA A 1 119 ? -20.644 -12.677 18.893 1.00 94.19 119 ALA A N 1
ATOM 896 C CA . ALA A 1 119 ? -21.798 -12.764 19.776 1.00 94.19 119 ALA A CA 1
ATOM 897 C C . ALA A 1 119 ? -21.351 -12.699 21.240 1.00 94.19 119 ALA A C 1
ATOM 899 O O . ALA A 1 119 ? -20.172 -12.866 21.543 1.00 94.19 119 ALA A O 1
ATOM 900 N N . GLY A 1 120 ? -22.309 -12.477 22.136 1.00 91.06 120 GLY A N 1
ATOM 901 C CA . GLY A 1 120 ? -22.053 -12.322 23.564 1.00 91.06 120 GLY A CA 1
ATOM 902 C C . GLY A 1 120 ? -22.066 -10.868 24.019 1.00 91.06 120 GLY A C 1
ATOM 903 O O . GLY A 1 120 ? -22.286 -9.933 23.244 1.00 91.06 120 GLY A O 1
ATOM 904 N N . THR A 1 121 ? -21.882 -10.710 25.317 1.00 88.75 121 THR A N 1
ATOM 905 C CA . THR A 1 121 ? -21.808 -9.445 26.039 1.00 88.75 121 THR A CA 1
ATOM 906 C C . THR A 1 121 ? -20.359 -9.102 26.359 1.00 88.75 121 THR A C 1
ATOM 908 O O . THR A 1 121 ? -19.477 -9.957 26.308 1.00 88.75 121 THR A O 1
ATOM 911 N N . LYS A 1 122 ? -20.092 -7.829 26.661 1.00 90.31 122 LYS A N 1
ATOM 912 C CA . LYS A 1 122 ? -18.744 -7.354 26.981 1.00 90.31 122 LYS A CA 1
ATOM 913 C C . LYS A 1 122 ? -18.119 -8.195 28.105 1.00 90.31 122 LYS A C 1
ATOM 915 O O . LYS A 1 122 ? -18.736 -8.386 29.146 1.00 90.31 122 LYS A O 1
ATOM 920 N N . GLY A 1 123 ? -16.899 -8.680 27.875 1.00 89.62 123 GLY A N 1
ATOM 921 C CA . GLY A 1 123 ? -16.164 -9.587 28.762 1.00 89.62 123 GLY A CA 1
ATOM 922 C C . GLY A 1 123 ? -16.226 -11.068 28.369 1.00 89.62 123 GLY A C 1
ATOM 923 O O . GLY A 1 123 ? -15.286 -11.803 28.686 1.00 89.62 123 GLY A O 1
ATOM 924 N N . ASP A 1 124 ? -17.250 -11.500 27.623 1.00 92.56 124 ASP A N 1
ATOM 925 C CA . ASP A 1 124 ? -17.402 -12.907 27.236 1.00 92.56 124 ASP A CA 1
ATOM 926 C C . ASP A 1 124 ? -16.188 -13.403 26.424 1.00 92.56 124 ASP A C 1
ATOM 928 O O . ASP A 1 124 ? -15.724 -12.696 25.518 1.00 92.56 124 ASP A O 1
ATOM 932 N N . PRO A 1 125 ? -15.649 -14.602 26.731 1.00 95.31 125 PRO A N 1
ATOM 933 C CA . PRO A 1 125 ? -14.486 -15.142 26.045 1.00 95.31 125 PRO A CA 1
ATOM 934 C C . PRO A 1 125 ? -14.847 -15.681 24.657 1.00 95.31 125 PRO A C 1
ATOM 936 O O . PRO A 1 125 ? -15.836 -16.390 24.476 1.00 95.31 125 PRO A O 1
ATOM 939 N N . VAL A 1 126 ? -13.981 -15.417 23.683 1.00 96.56 126 VAL A N 1
ATOM 940 C CA . VAL A 1 126 ? -14.106 -15.865 22.292 1.00 96.56 126 VAL A CA 1
ATOM 941 C C . VAL A 1 126 ? -12.793 -16.501 21.867 1.00 96.56 126 VAL A C 1
ATOM 943 O O . VAL A 1 126 ? -11.744 -15.869 21.941 1.00 96.56 126 VAL A O 1
ATOM 946 N N . VAL A 1 127 ? -12.824 -17.761 21.431 1.00 95.38 127 VAL A N 1
ATOM 947 C CA . VAL A 1 127 ? -11.606 -18.498 21.068 1.00 95.38 127 VAL A CA 1
ATOM 948 C C . VAL A 1 127 ? -11.494 -18.624 19.554 1.00 95.38 127 VAL A C 1
ATOM 950 O O . VAL A 1 127 ? -12.315 -19.283 18.922 1.00 95.38 127 VAL A O 1
ATOM 953 N N . VAL A 1 128 ? -10.440 -18.042 18.979 1.00 93.94 128 VAL A N 1
ATOM 954 C CA . VAL A 1 128 ? -10.115 -18.129 17.546 1.00 93.94 128 VAL A CA 1
ATOM 955 C C . VAL A 1 128 ? -8.644 -18.502 17.401 1.00 93.94 128 VAL A C 1
ATOM 957 O O . VAL A 1 128 ? -7.782 -17.885 18.021 1.00 93.94 128 VAL A O 1
ATOM 960 N N . ASN A 1 129 ? -8.336 -19.518 16.588 1.00 89.69 129 ASN A N 1
ATOM 961 C CA . ASN A 1 129 ? -6.962 -19.975 16.325 1.00 89.69 129 ASN A CA 1
ATOM 962 C C . ASN A 1 129 ? -6.128 -20.207 17.602 1.00 89.69 129 ASN A C 1
ATOM 964 O O . ASN A 1 129 ? -4.972 -19.797 17.684 1.00 89.69 129 ASN A O 1
ATOM 968 N N . MET A 1 130 ? -6.728 -20.857 18.608 1.00 92.75 130 MET A N 1
ATOM 969 C CA . MET A 1 130 ? -6.124 -21.132 19.926 1.00 92.75 130 MET A CA 1
ATOM 970 C C . MET A 1 130 ? -5.794 -19.888 20.773 1.00 92.75 130 MET A C 1
ATOM 972 O O . MET A 1 130 ? -5.140 -20.019 21.805 1.00 92.75 130 MET A O 1
ATOM 976 N N . LYS A 1 131 ? -6.246 -18.695 20.374 1.00 95.06 131 LYS A N 1
ATOM 977 C CA . LYS A 1 131 ? -6.158 -17.467 21.172 1.00 95.06 131 LYS A CA 1
ATOM 978 C C . LYS A 1 131 ? -7.512 -17.135 21.783 1.00 95.06 131 LYS A C 1
ATOM 980 O O . LYS A 1 131 ? -8.535 -17.287 21.116 1.00 95.06 131 LYS A O 1
ATOM 985 N N . THR A 1 132 ? -7.499 -16.655 23.023 1.00 96.94 132 THR A N 1
ATOM 986 C CA . THR A 1 132 ? -8.693 -16.172 23.723 1.00 96.94 132 THR A CA 1
ATOM 987 C C . THR A 1 132 ? -8.771 -14.655 23.620 1.00 96.94 132 THR A C 1
ATOM 989 O O . THR A 1 132 ? -7.846 -13.942 24.003 1.00 96.94 132 THR A O 1
ATOM 992 N N . TYR A 1 133 ? -9.895 -14.183 23.107 1.00 97.75 133 TYR A N 1
ATOM 993 C CA . TYR A 1 133 ? -10.304 -12.792 23.017 1.00 97.75 133 TYR A CA 1
ATOM 994 C C . TYR A 1 133 ? -11.484 -12.549 23.958 1.00 97.75 133 TYR A C 1
ATOM 996 O O . TYR A 1 133 ? -12.103 -13.497 24.433 1.00 97.75 133 TYR A O 1
ATOM 1004 N N . HIS A 1 134 ? -11.816 -11.287 24.196 1.00 96.69 134 HIS A N 1
ATOM 1005 C CA . HIS A 1 134 ? -12.924 -10.868 25.038 1.00 96.69 134 HIS A CA 1
ATOM 1006 C C . HIS A 1 134 ? -13.725 -9.773 24.345 1.00 96.69 134 HIS A C 1
ATOM 1008 O O . HIS A 1 134 ? -13.176 -8.740 23.933 1.00 96.69 134 HIS A O 1
ATOM 1014 N N . VAL A 1 135 ? -15.031 -10.013 24.214 1.00 96.38 135 VAL A N 1
ATOM 1015 C CA . VAL A 1 135 ? -15.973 -9.088 23.571 1.00 96.38 135 VAL A CA 1
ATOM 1016 C C . VAL A 1 135 ? -15.861 -7.710 24.224 1.00 96.38 135 VAL A C 1
ATOM 1018 O O . VAL A 1 135 ? -15.860 -7.595 25.449 1.00 96.38 135 VAL A O 1
ATOM 1021 N N . GLY A 1 136 ? -15.745 -6.657 23.416 1.00 93.50 136 GLY A N 1
ATOM 1022 C CA . GLY A 1 136 ? -15.678 -5.272 23.891 1.00 93.50 136 GLY A CA 1
ATOM 1023 C C . GLY A 1 136 ? -14.348 -4.853 24.534 1.00 93.50 136 GLY A C 1
ATOM 1024 O O . GLY A 1 136 ? -14.245 -3.711 24.975 1.00 93.50 136 GLY A O 1
ATOM 1025 N N . TYR A 1 137 ? -13.342 -5.737 24.576 1.00 94.06 137 TYR A N 1
ATOM 1026 C CA . TYR A 1 137 ? -11.973 -5.419 25.009 1.00 94.06 137 TYR A CA 1
ATOM 1027 C C . TYR A 1 137 ? -10.978 -5.528 23.856 1.00 94.06 137 TYR A C 1
ATOM 1029 O O . TYR A 1 137 ? -10.319 -4.556 23.498 1.00 94.06 137 TYR A O 1
ATOM 1037 N N . ASN A 1 138 ? -10.889 -6.714 23.254 1.00 97.38 138 ASN A N 1
ATOM 1038 C CA . ASN A 1 138 ? -10.042 -6.978 22.093 1.00 97.38 138 ASN A CA 1
ATOM 1039 C C . ASN A 1 138 ? -10.752 -7.783 20.998 1.00 97.38 138 ASN A C 1
ATOM 1041 O O . ASN A 1 138 ? -10.110 -8.169 20.027 1.00 97.38 138 ASN A O 1
ATOM 1045 N N . ALA A 1 139 ? -12.057 -8.020 21.135 1.00 98.44 139 ALA A N 1
ATOM 1046 C CA . ALA A 1 139 ? -12.917 -8.570 20.097 1.00 98.44 139 ALA A CA 1
ATOM 1047 C C . ALA A 1 139 ? -14.075 -7.607 19.809 1.00 98.44 139 ALA A C 1
ATOM 1049 O O . ALA A 1 139 ? -14.828 -7.249 20.719 1.00 98.44 139 ALA A O 1
ATOM 1050 N N . PHE A 1 140 ? -14.218 -7.211 18.544 1.00 98.38 140 PHE A N 1
ATOM 1051 C CA . PHE A 1 140 ? -15.220 -6.247 18.079 1.00 98.38 140 PHE A CA 1
ATOM 1052 C C . PHE A 1 140 ? -15.880 -6.701 16.775 1.00 98.38 140 PHE A C 1
ATOM 1054 O O . PHE A 1 140 ? -15.343 -7.546 16.058 1.00 98.38 140 PHE A O 1
ATOM 1061 N N . LYS A 1 141 ? -17.050 -6.135 16.453 1.00 96.94 141 LYS A N 1
ATOM 1062 C CA . LYS A 1 141 ? -17.811 -6.527 15.255 1.00 96.94 141 LYS A CA 1
ATOM 1063 C C . LYS A 1 141 ? -17.306 -5.876 13.978 1.00 96.94 141 LYS A C 1
ATOM 1065 O O . LYS A 1 141 ? -17.505 -6.411 12.890 1.00 96.94 141 LYS A O 1
ATOM 1070 N N . SER A 1 142 ? -16.679 -4.711 14.100 1.00 97.25 142 SER A N 1
ATOM 1071 C CA . SER A 1 142 ? -16.236 -3.911 12.963 1.00 97.25 142 SER A CA 1
ATOM 1072 C C . SER A 1 142 ? -14.815 -3.390 13.149 1.00 97.25 142 SER A C 1
ATOM 1074 O O . SER A 1 142 ? -14.310 -3.260 14.268 1.00 97.25 142 SER A O 1
ATOM 1076 N N . LEU A 1 143 ? -14.172 -3.042 12.030 1.00 97.75 143 LEU A N 1
ATOM 1077 C CA . LEU A 1 143 ? -12.884 -2.349 12.055 1.00 97.75 143 LEU A CA 1
ATOM 1078 C C . LEU A 1 143 ? -12.984 -1.004 12.770 1.00 97.75 143 LEU A C 1
ATOM 1080 O O . LEU A 1 143 ? -12.067 -0.644 13.496 1.00 97.75 143 LEU A O 1
ATOM 1084 N N . LYS A 1 144 ? -14.093 -0.280 12.606 1.00 96.44 144 LYS A N 1
ATOM 1085 C CA . LYS A 1 144 ? -14.317 1.013 13.256 1.00 96.44 144 LYS A CA 1
ATOM 1086 C C . LYS A 1 144 ? -14.327 0.901 14.779 1.00 96.44 144 LYS A C 1
ATOM 1088 O O . LYS A 1 144 ? -13.628 1.655 15.451 1.00 96.44 144 LYS A O 1
ATOM 1093 N N . GLU A 1 145 ? -15.071 -0.063 15.321 1.00 97.00 145 GLU A N 1
ATOM 1094 C CA . GLU A 1 145 ? -15.080 -0.346 16.761 1.00 97.00 145 GLU A CA 1
ATOM 1095 C C . GLU A 1 145 ? -13.694 -0.767 17.257 1.00 97.00 145 GLU A C 1
ATOM 1097 O O . GLU A 1 145 ? -13.220 -0.262 18.275 1.00 97.00 145 GLU A O 1
ATOM 1102 N N . MET A 1 146 ? -13.018 -1.645 16.514 1.00 98.38 146 MET A N 1
ATOM 1103 C CA . MET A 1 146 ? -11.671 -2.089 16.856 1.00 98.38 146 MET A CA 1
ATOM 1104 C C . MET A 1 146 ? -10.670 -0.930 16.839 1.00 98.38 146 MET A C 1
ATOM 1106 O O . MET A 1 146 ? -9.904 -0.785 17.781 1.00 98.38 146 MET A O 1
ATOM 1110 N N . MET A 1 147 ? -10.684 -0.059 15.829 1.00 98.00 147 MET A N 1
ATOM 1111 C CA . MET A 1 147 ? -9.770 1.087 15.761 1.00 98.00 147 MET A CA 1
ATOM 1112 C C . MET A 1 147 ? -10.030 2.115 16.863 1.00 98.00 147 MET A C 1
ATOM 1114 O O . MET A 1 147 ? -9.079 2.712 17.362 1.00 98.00 147 MET A O 1
ATOM 1118 N N . ALA A 1 148 ? -11.280 2.280 17.306 1.00 96.81 148 ALA A N 1
ATOM 1119 C CA . ALA A 1 148 ? -11.606 3.130 18.451 1.00 96.81 148 ALA A CA 1
ATOM 1120 C C . ALA A 1 148 ? -11.031 2.605 19.783 1.00 96.81 148 ALA A C 1
ATOM 1122 O O . ALA A 1 148 ? -10.872 3.380 20.723 1.00 96.81 148 ALA A O 1
ATOM 1123 N N . ASN A 1 149 ? -10.704 1.310 19.857 1.00 96.81 149 ASN A N 1
ATOM 1124 C CA . ASN A 1 149 ? -10.223 0.629 21.064 1.00 96.81 149 ASN A CA 1
ATOM 1125 C C . ASN A 1 149 ? -8.821 0.008 20.897 1.00 96.81 149 ASN A C 1
ATOM 1127 O O . ASN A 1 149 ? -8.341 -0.703 21.786 1.00 96.81 149 ASN A O 1
ATOM 1131 N N . ALA A 1 150 ? -8.160 0.259 19.765 1.00 97.81 150 ALA A N 1
ATOM 1132 C CA . ALA A 1 150 ? -6.900 -0.376 19.413 1.00 97.81 150 ALA A CA 1
ATOM 1133 C C . ALA A 1 150 ? -5.783 -0.003 20.391 1.00 97.81 150 ALA A C 1
ATOM 1135 O O . ALA A 1 150 ? -5.686 1.136 20.852 1.00 97.81 150 ALA A O 1
ATOM 1136 N N . GLN A 1 151 ? -4.910 -0.968 20.666 1.00 98.25 151 GLN A N 1
ATOM 1137 C CA . GLN A 1 151 ? -3.760 -0.812 21.553 1.00 98.25 151 GLN A CA 1
ATOM 1138 C C . GLN A 1 151 ? -2.461 -0.679 20.753 1.00 98.25 151 GLN A C 1
ATOM 1140 O O . GLN A 1 151 ? -2.350 -1.152 19.621 1.00 98.25 151 GLN A O 1
ATOM 1145 N N . THR A 1 152 ? -1.462 -0.021 21.340 1.00 98.06 152 THR A N 1
ATOM 1146 C CA . THR A 1 152 ? -0.149 0.134 20.701 1.00 98.06 152 THR A CA 1
ATOM 1147 C C . THR A 1 152 ? 0.491 -1.231 20.454 1.00 98.06 152 THR A C 1
ATOM 1149 O O . THR A 1 152 ? 0.502 -2.074 21.351 1.00 98.06 152 THR A O 1
ATOM 1152 N N . ASN A 1 153 ? 1.071 -1.430 19.268 1.00 98.00 153 ASN A N 1
ATOM 1153 C CA . ASN A 1 153 ? 1.714 -2.687 18.849 1.00 98.00 153 ASN A CA 1
ATOM 1154 C C . ASN A 1 153 ? 0.767 -3.907 18.803 1.00 98.00 153 ASN A C 1
ATOM 1156 O O . ASN A 1 153 ? 1.212 -5.044 18.968 1.00 98.00 153 ASN A O 1
ATOM 1160 N N . GLN A 1 154 ? -0.537 -3.688 18.614 1.00 98.44 154 GLN A N 1
ATOM 1161 C CA . GLN A 1 154 ? -1.533 -4.758 18.573 1.00 98.44 154 GLN A CA 1
ATOM 1162 C C . GLN A 1 154 ? -1.598 -5.436 17.195 1.00 98.44 154 GLN A C 1
ATOM 1164 O O . GLN A 1 154 ? -1.684 -4.776 16.158 1.00 98.44 154 GLN A O 1
ATOM 1169 N N . VAL A 1 155 ? -1.628 -6.771 17.190 1.00 98.69 155 VAL A N 1
ATOM 1170 C CA . VAL A 1 155 ? -1.857 -7.600 15.999 1.00 98.69 155 VAL A CA 1
ATOM 1171 C C . VAL A 1 155 ? -3.318 -8.029 15.950 1.00 98.69 155 VAL A C 1
ATOM 1173 O O . VAL A 1 155 ? -3.795 -8.765 16.815 1.00 98.69 155 VAL A O 1
ATOM 1176 N N . ILE A 1 156 ? -4.034 -7.585 14.925 1.00 98.75 156 ILE A N 1
ATOM 1177 C CA . ILE A 1 156 ? -5.487 -7.682 14.824 1.00 98.75 156 ILE A CA 1
ATOM 1178 C C . ILE A 1 156 ? -5.850 -8.616 13.673 1.00 98.75 156 ILE A C 1
ATOM 1180 O O . ILE A 1 156 ? -5.594 -8.310 12.510 1.00 98.75 156 ILE A O 1
ATOM 1184 N N . ASN A 1 157 ? -6.477 -9.743 14.002 1.00 98.38 157 ASN A N 1
ATOM 1185 C CA . ASN A 1 157 ? -7.049 -10.657 13.019 1.00 98.38 157 ASN A CA 1
ATOM 1186 C C . ASN A 1 157 ? -8.424 -10.146 12.595 1.00 98.38 157 ASN A C 1
ATOM 1188 O O . ASN A 1 157 ? -9.279 -9.895 13.439 1.00 98.38 157 ASN A O 1
ATOM 1192 N N . VAL A 1 158 ? -8.645 -10.012 11.295 1.00 98.38 158 VAL A N 1
ATOM 1193 C CA . VAL A 1 158 ? -9.856 -9.423 10.732 1.00 98.38 158 VAL A CA 1
ATOM 1194 C C . VAL A 1 158 ? -10.547 -10.462 9.865 1.00 98.38 158 VAL A C 1
ATOM 1196 O O . VAL A 1 158 ? -10.047 -10.799 8.792 1.00 98.38 158 VAL A O 1
ATOM 1199 N N . LEU A 1 159 ? -11.679 -10.982 10.339 1.00 96.75 159 LEU A N 1
ATOM 1200 C CA . LEU A 1 159 ? -12.379 -12.117 9.743 1.00 96.75 159 LEU A CA 1
ATOM 1201 C C . LEU A 1 159 ? -13.521 -11.669 8.834 1.00 96.75 159 LEU A C 1
ATOM 1203 O O . LEU A 1 159 ? -14.456 -11.039 9.311 1.00 96.75 159 LEU A O 1
ATOM 1207 N N . ASN A 1 160 ? -13.473 -12.048 7.552 1.00 94.94 160 ASN A N 1
ATOM 1208 C CA . ASN A 1 160 ? -14.600 -12.051 6.604 1.00 94.94 160 ASN A CA 1
ATOM 1209 C C . ASN A 1 160 ? -15.498 -10.800 6.622 1.00 94.94 160 ASN A C 1
ATOM 1211 O O . ASN A 1 160 ? -16.716 -10.881 6.451 1.00 94.94 160 ASN A O 1
ATOM 1215 N N . ILE A 1 161 ? -14.907 -9.635 6.876 1.00 95.25 161 ILE A N 1
ATOM 1216 C CA . ILE A 1 161 ? -15.657 -8.386 6.956 1.00 95.25 161 ILE A CA 1
ATOM 1217 C C . ILE A 1 161 ? -16.016 -7.870 5.567 1.00 95.25 161 ILE A C 1
ATOM 1219 O O . ILE A 1 161 ? -15.293 -8.075 4.592 1.00 95.25 161 ILE A O 1
ATOM 1223 N N . ARG A 1 162 ? -17.079 -7.070 5.528 1.00 94.75 162 ARG A N 1
ATOM 1224 C CA . ARG A 1 162 ? -17.325 -6.096 4.470 1.00 94.75 162 ARG A CA 1
ATOM 1225 C C . ARG A 1 162 ? -17.342 -4.713 5.097 1.00 94.75 162 ARG A C 1
ATOM 1227 O O . ARG A 1 162 ? -18.310 -4.342 5.752 1.00 94.75 162 ARG A O 1
ATOM 1234 N N . ASN A 1 163 ? -16.241 -3.986 4.965 1.00 95.00 163 ASN A N 1
ATOM 1235 C CA . ASN A 1 163 ? -16.115 -2.670 5.570 1.00 95.00 163 ASN A CA 1
ATOM 1236 C C . ASN A 1 163 ? -16.576 -1.578 4.602 1.00 95.00 163 ASN A C 1
ATOM 1238 O O . ASN A 1 163 ? -15.857 -1.231 3.664 1.00 95.00 163 ASN A O 1
ATOM 1242 N N . GLU A 1 164 ? -17.756 -1.034 4.883 1.00 93.62 164 GLU A N 1
ATOM 1243 C CA . GLU A 1 164 ? -18.428 0.035 4.128 1.00 93.62 164 GLU A CA 1
ATOM 1244 C C . GLU A 1 164 ? -18.359 1.390 4.855 1.00 93.62 164 GLU A C 1
ATOM 1246 O O . GLU A 1 164 ? -19.119 2.308 4.564 1.00 93.62 164 GLU A O 1
ATOM 1251 N N . GLU A 1 165 ? -17.467 1.518 5.836 1.00 93.12 165 GLU A N 1
ATOM 1252 C CA . GLU A 1 165 ? -17.254 2.750 6.593 1.00 93.12 165 GLU A CA 1
ATOM 1253 C C . GLU A 1 165 ? -15.802 3.211 6.477 1.00 93.12 165 GLU A C 1
ATOM 1255 O O . GLU A 1 165 ? -14.886 2.400 6.354 1.00 93.12 165 GLU A O 1
ATOM 1260 N N . VAL A 1 166 ? -15.570 4.519 6.585 1.00 91.31 166 VAL A N 1
ATOM 1261 C CA . VAL A 1 166 ? -14.209 5.053 6.707 1.00 91.31 166 VAL A CA 1
ATOM 1262 C C . VAL A 1 166 ? -13.566 4.541 7.999 1.00 91.31 166 VAL A C 1
ATOM 1264 O O . VAL A 1 166 ? -14.175 4.592 9.073 1.00 91.31 166 VAL A O 1
ATOM 1267 N N . VAL A 1 167 ? -12.322 4.072 7.897 1.00 93.44 167 VAL A N 1
ATOM 1268 C CA . VAL A 1 167 ? -11.529 3.566 9.024 1.00 93.44 167 VAL A CA 1
ATOM 1269 C C . VAL A 1 167 ? -10.360 4.506 9.284 1.00 93.44 167 VAL A C 1
ATOM 1271 O O . VAL A 1 167 ? -9.560 4.761 8.393 1.00 93.44 167 VAL A O 1
ATOM 1274 N N . GLU A 1 168 ? -10.219 4.977 10.522 1.00 95.19 168 GLU A N 1
ATOM 1275 C CA . GLU A 1 168 ? -9.080 5.797 10.944 1.00 95.19 168 GLU A CA 1
ATOM 1276 C C . GLU A 1 168 ? -8.147 4.992 11.857 1.00 95.19 168 GLU A C 1
ATOM 1278 O O . GLU A 1 168 ? -8.543 4.572 12.944 1.00 95.19 168 GLU A O 1
ATOM 1283 N N . ILE A 1 169 ? -6.887 4.818 11.458 1.00 96.00 169 ILE A N 1
ATOM 1284 C CA . ILE A 1 169 ? -5.859 4.153 12.267 1.00 96.00 169 ILE A CA 1
ATOM 1285 C C . ILE A 1 169 ? -5.069 5.225 13.017 1.00 96.00 169 ILE A C 1
ATOM 1287 O O . ILE A 1 169 ? -4.199 5.883 12.449 1.00 96.00 169 ILE A O 1
ATOM 1291 N N . LYS A 1 170 ? -5.390 5.414 14.300 1.00 96.19 170 LYS A N 1
ATOM 1292 C CA . LYS A 1 170 ? -4.782 6.442 15.173 1.00 96.19 170 LYS A CA 1
ATOM 1293 C C . LYS A 1 170 ? -3.771 5.886 16.175 1.00 96.19 170 LYS A C 1
ATOM 1295 O O . LYS A 1 170 ? -3.088 6.658 16.843 1.00 96.19 170 LYS A O 1
ATOM 1300 N N . THR A 1 171 ? -3.669 4.565 16.266 1.00 97.69 171 THR A N 1
ATOM 1301 C CA . THR A 1 171 ? -2.820 3.878 17.239 1.00 97.69 171 THR A CA 1
ATOM 1302 C C . THR A 1 171 ? -1.567 3.327 16.566 1.00 97.69 171 THR A C 1
ATOM 1304 O O . THR A 1 171 ? -1.651 2.636 15.553 1.00 97.69 171 THR A O 1
ATOM 1307 N N . ASN A 1 172 ? -0.397 3.633 17.132 1.00 97.88 172 ASN A N 1
ATOM 1308 C CA . ASN A 1 172 ? 0.894 3.217 16.581 1.00 97.88 172 ASN A CA 1
ATOM 1309 C C . ASN A 1 172 ? 1.104 1.699 16.694 1.00 97.88 172 ASN A C 1
ATOM 1311 O O . ASN A 1 172 ? 0.701 1.073 17.675 1.00 97.88 172 ASN A O 1
ATOM 1315 N N . GLY A 1 173 ? 1.814 1.110 15.735 1.00 98.12 173 GLY A N 1
ATOM 1316 C CA . GLY A 1 173 ? 2.220 -0.297 15.789 1.00 98.12 173 GLY A CA 1
ATOM 1317 C C . GLY A 1 173 ? 1.121 -1.294 15.417 1.00 98.12 173 GLY A C 1
ATOM 1318 O O . GLY A 1 173 ? 1.302 -2.496 15.609 1.00 98.12 173 GLY A O 1
ATOM 1319 N N . VAL A 1 174 ? -0.034 -0.829 14.937 1.00 98.69 174 VAL A N 1
ATOM 1320 C CA . VAL A 1 174 ? -1.150 -1.716 14.594 1.00 98.69 174 VAL A CA 1
ATOM 1321 C C . VAL A 1 174 ? -0.820 -2.543 13.351 1.00 98.69 174 VAL A C 1
ATOM 1323 O O . VAL A 1 174 ? -0.469 -2.013 12.297 1.00 98.69 174 VAL A O 1
ATOM 1326 N N . THR A 1 175 ? -0.994 -3.858 13.462 1.00 98.88 175 THR A N 1
ATOM 1327 C CA . THR A 1 175 ? -0.913 -4.797 12.338 1.00 98.88 175 THR A CA 1
ATOM 1328 C C . THR A 1 175 ? -2.290 -5.381 12.064 1.00 98.88 175 THR A C 1
ATOM 1330 O O . THR A 1 175 ? -2.817 -6.124 12.888 1.00 98.88 175 THR A O 1
ATOM 1333 N N . LEU A 1 176 ? -2.868 -5.073 10.905 1.00 98.88 176 LEU A N 1
ATOM 1334 C CA . LEU A 1 176 ? -4.128 -5.643 10.437 1.00 98.88 176 LEU A CA 1
ATOM 1335 C C . LEU A 1 176 ? -3.849 -6.864 9.558 1.00 98.88 176 LEU A C 1
ATOM 1337 O O . LEU A 1 176 ? -3.187 -6.752 8.525 1.00 98.88 176 LEU A O 1
ATOM 1341 N N . LEU A 1 177 ? -4.384 -8.016 9.959 1.00 98.69 177 LEU A N 1
ATOM 1342 C CA . LEU A 1 177 ? -4.285 -9.280 9.238 1.00 98.69 177 LEU A CA 1
ATOM 1343 C C . LEU A 1 177 ? -5.673 -9.708 8.763 1.00 98.69 177 LEU A C 1
ATOM 1345 O O . LEU A 1 177 ? -6.474 -10.223 9.541 1.00 98.69 177 LEU A O 1
ATOM 1349 N N . GLY A 1 178 ? -5.955 -9.513 7.480 1.00 98.19 178 GLY A N 1
ATOM 1350 C CA . GLY A 1 178 ? -7.105 -10.118 6.825 1.00 98.19 178 GLY A CA 1
ATOM 1351 C C . GLY A 1 178 ? -6.959 -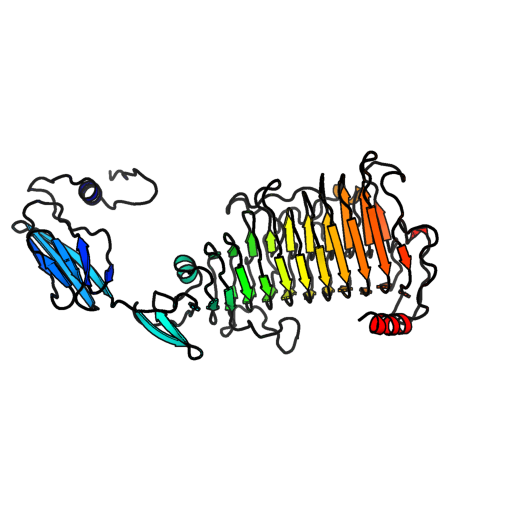11.639 6.728 1.00 98.19 178 GLY A C 1
ATOM 1352 O O . GLY A 1 178 ? -5.867 -12.202 6.890 1.00 98.19 178 GLY A O 1
ATOM 1353 N N . VAL A 1 179 ? -8.069 -12.321 6.435 1.00 96.69 179 VAL A N 1
ATOM 1354 C CA . VAL A 1 179 ? -8.107 -13.793 6.330 1.00 96.69 179 VAL A CA 1
ATOM 1355 C C . VAL A 1 179 ? -7.156 -14.350 5.270 1.00 96.69 179 VAL A C 1
ATOM 1357 O O . VAL A 1 179 ? -6.697 -15.481 5.398 1.00 96.69 179 VAL A O 1
ATOM 1360 N N . ASN A 1 180 ? -6.788 -13.538 4.275 1.00 97.25 180 ASN A N 1
ATOM 1361 C CA . ASN A 1 180 ? -5.886 -13.915 3.189 1.00 97.25 180 ASN A CA 1
ATOM 1362 C C . ASN A 1 180 ? -4.426 -13.494 3.440 1.00 97.25 180 ASN A C 1
ATOM 1364 O O . ASN A 1 180 ? -3.608 -13.501 2.528 1.00 97.25 180 ASN A O 1
ATOM 1368 N N . SER A 1 181 ? -4.058 -13.146 4.677 1.00 96.81 181 SER A N 1
ATOM 1369 C CA . SER A 1 181 ? -2.718 -12.631 5.015 1.00 96.81 181 SER A CA 1
ATOM 1370 C C . SER A 1 181 ? -1.553 -13.573 4.683 1.00 96.81 181 SER A C 1
ATOM 1372 O O . SER A 1 181 ? -0.427 -13.108 4.520 1.00 96.81 181 SER A O 1
ATOM 1374 N N . ASN A 1 182 ? -1.796 -14.875 4.535 1.00 95.62 182 ASN A N 1
ATOM 1375 C CA . ASN A 1 182 ? -0.775 -15.856 4.148 1.00 95.62 182 ASN A CA 1
ATOM 1376 C C . ASN A 1 182 ? -0.897 -16.340 2.697 1.00 95.62 182 ASN A C 1
ATOM 1378 O O . ASN A 1 182 ? -0.181 -17.264 2.323 1.00 95.62 182 ASN A O 1
ATOM 1382 N N . ARG A 1 183 ? -1.802 -15.752 1.911 1.00 96.62 183 ARG A N 1
ATOM 1383 C CA . ARG A 1 183 ? -2.027 -16.107 0.509 1.00 96.62 183 ARG A CA 1
ATOM 1384 C C . ARG A 1 183 ? -1.268 -15.169 -0.415 1.00 96.62 183 ARG A C 1
ATOM 1386 O O . ARG A 1 183 ? -0.983 -14.027 -0.043 1.00 96.62 183 ARG A O 1
ATOM 1393 N N . ASP A 1 184 ? -0.956 -15.656 -1.605 1.00 97.62 184 ASP A N 1
ATOM 1394 C CA . ASP A 1 184 ? -0.274 -14.885 -2.634 1.00 97.62 184 ASP A CA 1
ATOM 1395 C C . ASP A 1 184 ? -1.281 -14.334 -3.659 1.00 97.62 184 ASP A C 1
ATOM 1397 O O . ASP A 1 184 ? -1.832 -15.099 -4.453 1.00 97.62 184 ASP A O 1
ATOM 1401 N N . PRO A 1 185 ? -1.547 -13.013 -3.687 1.00 97.81 185 PRO A N 1
ATOM 1402 C CA . PRO A 1 185 ? -2.460 -12.441 -4.670 1.00 97.81 185 PRO A CA 1
ATOM 1403 C C . PRO A 1 185 ? -1.897 -12.478 -6.100 1.00 97.81 185 PRO A C 1
ATOM 1405 O O . PRO A 1 185 ? -2.672 -12.376 -7.053 1.00 97.81 185 PRO A O 1
ATOM 1408 N N . ASN A 1 186 ? -0.583 -12.632 -6.280 1.00 97.69 186 ASN A N 1
ATOM 1409 C CA . ASN A 1 186 ? 0.029 -12.677 -7.606 1.00 97.69 186 ASN A CA 1
ATOM 1410 C C . ASN A 1 186 ? -0.091 -14.066 -8.254 1.00 97.69 186 ASN A C 1
ATOM 1412 O O . ASN A 1 186 ? -0.211 -14.164 -9.477 1.00 97.69 186 ASN A O 1
ATOM 1416 N N . ASP A 1 187 ? -0.182 -15.142 -7.470 1.00 97.25 187 ASP A N 1
ATOM 1417 C CA . ASP A 1 187 ? -0.482 -16.479 -7.986 1.00 97.25 187 ASP A CA 1
ATOM 1418 C C . ASP A 1 187 ? -1.968 -16.579 -8.356 1.00 97.25 187 ASP A C 1
ATOM 1420 O O . ASP A 1 187 ? -2.847 -16.568 -7.499 1.00 97.25 187 ASP A O 1
ATOM 1424 N N . ALA A 1 188 ? -2.276 -16.707 -9.649 1.00 95.50 188 ALA 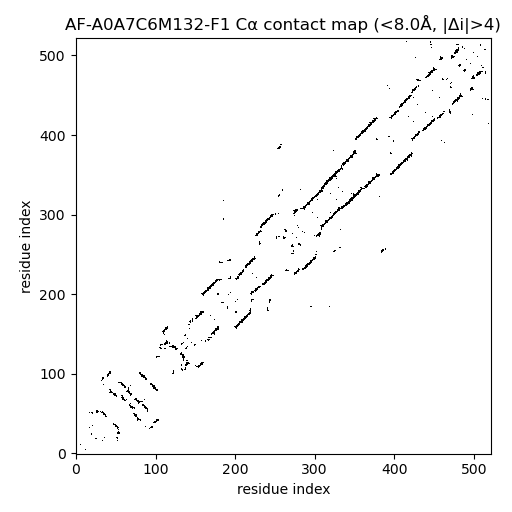A N 1
ATOM 1425 C CA . ALA A 1 188 ? -3.653 -16.833 -10.132 1.00 95.50 188 ALA A CA 1
ATOM 1426 C C . ALA A 1 188 ? -4.423 -18.020 -9.515 1.00 95.50 188 ALA A C 1
ATOM 1428 O O . ALA A 1 188 ? -5.651 -17.984 -9.474 1.00 95.50 188 ALA A O 1
ATOM 1429 N N . SER A 1 189 ? -3.731 -19.061 -9.037 1.00 95.94 189 SER A N 1
ATOM 1430 C CA . SER A 1 189 ? -4.343 -20.210 -8.362 1.00 95.94 189 SER A CA 1
ATOM 1431 C C . SER A 1 189 ? -4.626 -19.982 -6.871 1.00 95.94 189 SER A C 1
ATOM 1433 O O . SER A 1 189 ? -5.489 -20.662 -6.316 1.00 95.94 189 SER A O 1
ATOM 1435 N N . ASP A 1 190 ? -3.959 -19.006 -6.245 1.00 96.31 190 ASP A N 1
ATOM 1436 C CA . ASP A 1 190 ? -4.142 -18.621 -4.837 1.00 96.31 190 ASP A CA 1
ATOM 1437 C C . ASP A 1 190 ? -4.760 -17.218 -4.667 1.00 96.31 190 ASP A C 1
ATOM 1439 O O . ASP A 1 190 ? -5.006 -16.749 -3.555 1.00 96.31 190 ASP A O 1
ATOM 1443 N N . ARG A 1 191 ? -5.099 -16.550 -5.769 1.00 94.81 191 ARG A N 1
ATOM 1444 C CA . ARG A 1 191 ? -5.660 -15.199 -5.770 1.00 94.81 191 ARG A CA 1
ATOM 1445 C C . ARG A 1 191 ? -7.011 -15.124 -5.058 1.00 94.81 191 ARG A C 1
ATOM 1447 O O . ARG A 1 191 ? -7.866 -16.001 -5.181 1.00 94.81 191 ARG A O 1
ATOM 1454 N N . PHE A 1 192 ? -7.220 -14.035 -4.326 1.00 95.44 192 PHE A N 1
ATOM 1455 C CA . PHE A 1 192 ? -8.457 -13.717 -3.611 1.00 95.44 192 PHE A CA 1
ATOM 1456 C C . PHE A 1 192 ? -9.023 -12.405 -4.151 1.00 95.44 192 PHE A C 1
ATOM 1458 O O . PHE A 1 192 ? -8.727 -11.314 -3.666 1.00 95.44 192 PHE A O 1
ATOM 1465 N N . GLU A 1 193 ? -9.805 -12.513 -5.220 1.00 94.88 193 GLU A N 1
ATOM 1466 C CA . GLU A 1 193 ? -10.361 -11.345 -5.896 1.00 94.88 193 GLU A CA 1
ATOM 1467 C C . GLU A 1 193 ? -11.452 -10.665 -5.054 1.00 94.88 193 GLU A C 1
ATOM 1469 O O . GLU A 1 193 ? -12.127 -11.285 -4.224 1.00 94.88 193 GLU A O 1
ATOM 1474 N N . PHE A 1 194 ? -11.626 -9.363 -5.275 1.00 93.69 194 PHE A N 1
ATOM 1475 C CA . PHE A 1 194 ? -12.734 -8.611 -4.699 1.00 93.69 194 PHE A CA 1
ATOM 1476 C C . PHE A 1 194 ? -14.065 -9.089 -5.297 1.00 93.69 194 PHE A C 1
ATOM 1478 O O . PHE A 1 194 ? -14.201 -9.228 -6.511 1.00 93.69 194 PHE A O 1
ATOM 1485 N N . SER A 1 195 ? -15.071 -9.312 -4.451 1.00 92.44 195 SER A N 1
ATOM 1486 C CA . SER A 1 195 ? -16.405 -9.717 -4.893 1.00 92.44 195 SER A CA 1
ATOM 1487 C C . SER A 1 195 ? -17.470 -9.342 -3.868 1.00 92.44 195 SER A C 1
ATOM 1489 O O . SER A 1 195 ? -17.435 -9.771 -2.713 1.00 92.44 195 SER A O 1
ATOM 1491 N N . LEU A 1 196 ? -18.493 -8.613 -4.321 1.00 89.56 196 LEU A N 1
ATOM 1492 C CA . LEU A 1 196 ? -19.669 -8.282 -3.505 1.00 89.56 196 LEU A CA 1
ATOM 1493 C C . LEU A 1 196 ? -20.488 -9.516 -3.093 1.00 89.56 196 LEU A C 1
ATOM 1495 O O . LEU A 1 196 ? -21.309 -9.421 -2.184 1.00 89.56 196 LEU A O 1
ATOM 1499 N N . GLU A 1 197 ? -20.252 -10.671 -3.711 1.00 90.25 197 GLU A N 1
ATOM 1500 C CA . GLU A 1 197 ? -20.904 -11.935 -3.357 1.00 90.25 197 GLU A CA 1
ATOM 1501 C C . GLU A 1 197 ? -20.039 -12.801 -2.425 1.00 90.25 197 GLU A C 1
ATOM 1503 O O . GLU A 1 197 ? -20.546 -13.739 -1.815 1.00 90.25 197 GLU A O 1
ATOM 1508 N N . ALA A 1 198 ? -18.741 -12.500 -2.282 1.00 88.75 198 ALA A N 1
ATOM 1509 C CA . ALA A 1 198 ? -17.848 -13.275 -1.423 1.00 88.75 198 ALA A CA 1
ATOM 1510 C C . ALA A 1 198 ? -18.162 -13.064 0.068 1.00 88.75 198 ALA A C 1
ATOM 1512 O O . ALA A 1 198 ? -18.392 -11.938 0.530 1.00 88.75 198 ALA A O 1
ATOM 1513 N N . THR A 1 199 ? -18.125 -14.167 0.820 1.00 86.69 199 THR A N 1
ATOM 1514 C CA . THR A 1 199 ? -18.375 -14.226 2.274 1.00 86.69 199 THR A CA 1
ATOM 1515 C C . THR A 1 199 ? -17.171 -14.739 3.069 1.00 86.69 199 THR A C 1
ATOM 1517 O O . THR A 1 199 ? -17.233 -14.835 4.289 1.00 86.69 199 THR A O 1
ATOM 1520 N N . ASP A 1 200 ? -16.094 -15.111 2.387 1.00 89.06 200 ASP A N 1
ATOM 1521 C CA . ASP A 1 200 ? -14.877 -15.744 2.906 1.00 89.06 200 ASP A CA 1
ATOM 1522 C C . ASP A 1 200 ? -13.633 -14.865 2.690 1.00 89.06 200 ASP A C 1
ATOM 1524 O O . ASP A 1 200 ? -12.505 -15.347 2.588 1.00 89.06 200 ASP A O 1
ATOM 1528 N N . ASN A 1 201 ? -13.843 -13.552 2.597 1.00 91.69 201 ASN A N 1
ATOM 1529 C CA . ASN A 1 201 ? -12.806 -12.576 2.308 1.00 91.69 201 ASN A CA 1
ATOM 1530 C C . ASN A 1 201 ? -12.977 -11.332 3.189 1.00 91.69 201 ASN A C 1
ATOM 1532 O O . ASN A 1 201 ? -14.100 -10.900 3.449 1.00 91.69 201 ASN A O 1
ATOM 1536 N N . SER A 1 202 ? -11.867 -10.740 3.626 1.00 96.56 202 SER A N 1
ATOM 1537 C CA . SER A 1 202 ? -11.854 -9.478 4.367 1.00 96.56 202 SER A CA 1
ATOM 1538 C C . SER A 1 202 ? -11.756 -8.326 3.375 1.00 96.56 202 SER A C 1
ATOM 1540 O O . SER A 1 202 ? -10.687 -8.054 2.824 1.00 96.56 202 SER A O 1
ATOM 1542 N N . GLN A 1 203 ? -12.890 -7.671 3.132 1.00 96.69 203 GLN A N 1
ATOM 1543 C CA . GLN A 1 203 ? -13.057 -6.703 2.054 1.00 96.69 203 GLN A CA 1
ATOM 1544 C C . GLN A 1 203 ? -13.205 -5.273 2.573 1.00 96.69 203 GLN A C 1
ATOM 1546 O O . GLN A 1 203 ? -13.964 -5.010 3.510 1.00 96.69 203 GLN A O 1
ATOM 1551 N N . ILE A 1 204 ? -12.512 -4.341 1.922 1.00 96.69 204 ILE A N 1
ATOM 1552 C CA . ILE A 1 204 ? -12.557 -2.905 2.206 1.00 96.69 204 ILE A CA 1
ATOM 1553 C C . ILE A 1 204 ? -13.171 -2.186 1.004 1.00 96.69 204 ILE A C 1
ATOM 1555 O O . ILE A 1 204 ? -12.670 -2.312 -0.114 1.00 96.69 204 ILE A O 1
ATOM 1559 N N . LEU A 1 205 ? -14.259 -1.448 1.235 1.00 93.94 205 LEU A N 1
ATOM 1560 C CA . LEU A 1 205 ? -14.981 -0.699 0.200 1.00 93.94 205 LEU A CA 1
ATOM 1561 C C . LEU A 1 205 ? -14.830 0.819 0.346 1.00 93.94 205 LEU A C 1
ATOM 1563 O O . LEU A 1 205 ? -15.112 1.556 -0.596 1.00 93.94 205 LEU A O 1
ATOM 1567 N N . GLU A 1 206 ? -14.375 1.269 1.513 1.00 92.00 206 GLU A N 1
ATOM 1568 C CA . GLU A 1 206 ? -14.235 2.676 1.879 1.00 92.00 206 GLU A CA 1
ATOM 1569 C C . GLU A 1 206 ? -12.802 3.038 2.281 1.00 92.00 206 GLU A C 1
ATOM 1571 O O . GLU A 1 206 ? -11.910 2.191 2.357 1.00 92.00 206 GLU A O 1
ATOM 1576 N N . GLN A 1 207 ? -12.564 4.332 2.483 1.00 90.62 207 GLN A N 1
ATOM 1577 C CA . GLN A 1 207 ? -11.232 4.875 2.750 1.00 90.62 207 GLN A CA 1
ATOM 1578 C C . GLN A 1 207 ? -10.645 4.385 4.084 1.00 90.62 207 GLN A C 1
ATOM 1580 O O . GLN A 1 207 ? -11.328 4.321 5.108 1.00 90.62 207 GLN A O 1
ATOM 1585 N N . ILE A 1 208 ? -9.339 4.117 4.078 1.00 93.81 208 ILE A N 1
ATOM 1586 C CA . ILE A 1 208 ? -8.515 3.944 5.272 1.00 93.81 208 ILE A CA 1
ATOM 1587 C C . ILE A 1 208 ? -7.634 5.181 5.420 1.00 93.81 208 ILE A C 1
ATOM 1589 O O . ILE A 1 208 ? -6.786 5.465 4.573 1.00 93.81 208 ILE A O 1
ATOM 1593 N N . HIS A 1 209 ? -7.813 5.898 6.522 1.00 92.69 209 HIS A N 1
ATOM 1594 C CA . HIS A 1 209 ? -6.988 7.033 6.911 1.00 92.69 209 HIS A CA 1
ATOM 1595 C C . HIS A 1 209 ? -5.958 6.571 7.932 1.00 92.69 209 HIS A C 1
ATOM 1597 O O . HIS A 1 209 ? -6.299 6.180 9.050 1.00 92.69 209 HIS A O 1
ATOM 1603 N N . VAL A 1 210 ? -4.686 6.606 7.555 1.00 92.75 210 VAL A N 1
ATOM 1604 C CA . VAL A 1 210 ? -3.585 6.227 8.436 1.00 92.75 210 VAL A CA 1
ATOM 1605 C C . VAL A 1 210 ? -3.011 7.492 9.065 1.00 92.75 210 VAL A C 1
ATOM 1607 O O . VAL A 1 210 ? -2.564 8.413 8.381 1.00 92.75 210 VAL A O 1
ATOM 1610 N N . LEU A 1 211 ? -3.089 7.550 10.394 1.00 91.69 211 LEU A N 1
ATOM 1611 C CA . LEU A 1 211 ? -2.718 8.695 11.226 1.00 91.69 211 LEU A CA 1
ATOM 1612 C C . LEU A 1 211 ? -1.710 8.282 12.314 1.00 91.69 211 LEU A C 1
ATOM 1614 O O . LEU A 1 211 ? -1.565 8.983 13.320 1.00 91.69 211 LEU A O 1
ATOM 1618 N N . ALA A 1 212 ? -1.037 7.145 12.153 1.00 92.94 212 ALA A N 1
ATOM 1619 C CA . ALA A 1 212 ? -0.216 6.509 13.178 1.00 92.94 212 ALA A CA 1
ATOM 1620 C C . ALA A 1 212 ? 0.936 5.718 12.560 1.00 92.94 212 ALA A C 1
ATOM 1622 O O . ALA A 1 212 ? 0.767 5.141 11.493 1.00 92.94 212 ALA A O 1
ATOM 1623 N N . ASP A 1 213 ? 2.095 5.703 13.217 1.00 96.44 213 ASP A N 1
ATOM 1624 C CA . ASP A 1 213 ? 3.338 5.070 12.748 1.00 96.44 213 ASP A CA 1
ATOM 1625 C C . ASP A 1 213 ? 3.376 3.564 12.964 1.00 96.44 213 ASP A C 1
ATOM 1627 O O . ASP A 1 213 ? 2.725 3.029 13.865 1.00 96.44 213 ASP A O 1
ATOM 1631 N N . ASN A 1 214 ? 4.227 2.889 12.186 1.00 98.00 214 ASN A N 1
ATOM 1632 C CA . ASN A 1 214 ? 4.467 1.447 12.274 1.00 98.00 214 ASN A CA 1
ATOM 1633 C C . ASN A 1 214 ? 3.196 0.625 11.995 1.00 98.00 214 ASN A C 1
ATOM 1635 O O . ASN A 1 214 ? 2.859 -0.295 12.739 1.00 98.00 214 ASN A O 1
ATOM 1639 N N . VAL A 1 215 ? 2.462 0.990 10.943 1.00 98.62 215 VAL A N 1
ATOM 1640 C CA . VAL A 1 215 ? 1.196 0.346 10.571 1.00 98.62 215 VAL A CA 1
ATOM 1641 C C . VAL A 1 215 ? 1.421 -0.678 9.465 1.00 98.62 215 VAL A C 1
ATOM 1643 O O . VAL A 1 215 ? 2.060 -0.387 8.458 1.00 98.62 215 VAL A O 1
ATOM 1646 N N . THR A 1 216 ? 0.855 -1.872 9.633 1.00 98.88 216 THR A N 1
ATOM 1647 C CA . THR A 1 216 ? 0.867 -2.936 8.619 1.00 98.88 216 THR A CA 1
ATOM 1648 C C . THR A 1 216 ? -0.555 -3.299 8.207 1.00 98.88 216 THR A C 1
ATOM 1650 O O . THR A 1 216 ? -1.405 -3.530 9.065 1.00 98.88 216 THR A O 1
ATOM 1653 N N . ILE A 1 217 ? -0.808 -3.396 6.901 1.00 98.88 217 ILE A N 1
ATOM 1654 C CA . ILE A 1 217 ? -2.072 -3.855 6.314 1.00 98.88 217 ILE A CA 1
ATOM 1655 C C . ILE A 1 217 ? -1.781 -5.041 5.395 1.00 98.88 217 ILE A C 1
ATOM 1657 O O . ILE A 1 217 ? -1.078 -4.899 4.387 1.00 98.88 217 ILE A O 1
ATOM 1661 N N . LYS A 1 218 ? -2.318 -6.212 5.755 1.00 98.75 218 LYS A N 1
ATOM 1662 C CA . LYS A 1 218 ? -2.002 -7.469 5.080 1.00 98.75 218 LYS A CA 1
ATOM 1663 C C . LYS A 1 218 ? -3.217 -8.350 4.818 1.00 98.75 218 LYS A C 1
ATOM 1665 O O . LYS A 1 218 ? -3.956 -8.635 5.755 1.00 98.75 218 LYS A O 1
ATOM 1670 N N . GLY A 1 219 ? -3.361 -8.890 3.607 1.00 98.44 219 GLY A N 1
ATOM 1671 C CA . GLY A 1 219 ? -4.331 -9.959 3.331 1.00 98.44 219 GLY A CA 1
ATOM 1672 C C . GLY A 1 219 ? -5.765 -9.506 3.083 1.00 98.44 219 GLY A C 1
ATOM 1673 O O . GLY A 1 219 ? -6.687 -10.243 3.444 1.00 98.44 219 GLY A O 1
ATOM 1674 N N . PHE A 1 220 ? -5.961 -8.306 2.537 1.00 98.56 220 PHE A N 1
ATOM 1675 C CA . PHE A 1 220 ? -7.280 -7.736 2.252 1.00 98.56 220 PHE A CA 1
ATOM 1676 C C . PHE A 1 220 ? -7.552 -7.646 0.751 1.00 98.56 220 PHE A C 1
ATOM 1678 O O . PHE A 1 220 ? -6.628 -7.489 -0.053 1.00 98.56 220 PHE A O 1
ATOM 1685 N N . SER A 1 221 ? -8.837 -7.666 0.396 1.00 97.88 221 SER A N 1
ATOM 1686 C CA . SER A 1 221 ? -9.298 -7.261 -0.933 1.00 97.88 221 SER A CA 1
ATOM 1687 C C . SER A 1 221 ? -9.946 -5.885 -0.880 1.00 97.88 221 SER A C 1
ATOM 1689 O O . SER A 1 221 ? -10.833 -5.628 -0.069 1.00 97.88 221 SER A O 1
ATOM 1691 N N . PHE A 1 222 ? -9.525 -5.001 -1.771 1.00 97.38 222 PHE A N 1
ATOM 1692 C CA . PHE A 1 222 ? -10.014 -3.634 -1.872 1.00 97.38 222 PHE A CA 1
ATOM 1693 C C . PHE A 1 222 ? -10.838 -3.469 -3.142 1.00 97.38 222 PHE A C 1
ATOM 1695 O O . PHE A 1 222 ? -10.433 -3.935 -4.209 1.00 97.38 222 PHE A O 1
ATOM 1702 N N . GLY A 1 223 ? -11.966 -2.773 -3.022 1.00 93.25 223 GLY A N 1
ATOM 1703 C CA . GLY A 1 223 ? -12.820 -2.424 -4.149 1.00 93.25 223 GLY A CA 1
ATOM 1704 C C . GLY A 1 223 ? -13.619 -1.149 -3.911 1.00 93.25 223 GLY A C 1
ATOM 1705 O O . GLY A 1 223 ? -13.498 -0.506 -2.869 1.00 93.25 223 GLY A O 1
ATOM 1706 N N . GLY A 1 224 ? -14.439 -0.765 -4.889 1.00 86.12 224 GLY A N 1
ATOM 1707 C CA . GLY A 1 224 ? -15.291 0.422 -4.784 1.00 86.12 224 GLY A CA 1
ATOM 1708 C C . GLY A 1 224 ? -14.495 1.710 -4.537 1.00 86.12 224 GLY A C 1
ATOM 1709 O O . GLY A 1 224 ? -13.553 2.018 -5.262 1.00 86.12 224 GLY A O 1
ATOM 1710 N N . ALA A 1 225 ? -14.876 2.470 -3.509 1.00 85.88 225 ALA A N 1
ATOM 1711 C CA . ALA A 1 225 ? -14.267 3.759 -3.179 1.00 85.88 225 ALA A CA 1
ATOM 1712 C C . ALA A 1 225 ? -12.982 3.644 -2.336 1.00 85.88 225 ALA A C 1
ATOM 1714 O O . ALA A 1 225 ? -12.399 4.669 -1.969 1.00 85.88 225 ALA A O 1
ATOM 1715 N N . ALA A 1 226 ? -12.535 2.424 -2.023 1.00 91.88 226 ALA A N 1
ATOM 1716 C CA . ALA A 1 226 ? -11.433 2.200 -1.104 1.00 91.88 226 ALA A CA 1
ATOM 1717 C C . ALA A 1 226 ? -10.127 2.857 -1.567 1.00 91.88 226 ALA A C 1
ATOM 1719 O O . ALA A 1 226 ? -9.764 2.810 -2.747 1.00 91.88 226 ALA A O 1
ATOM 1720 N N . ARG A 1 227 ? -9.414 3.439 -0.598 1.00 91.31 227 ARG A N 1
ATOM 1721 C CA . ARG A 1 227 ? -8.074 4.035 -0.718 1.00 91.31 227 ARG A CA 1
ATOM 1722 C C . ARG A 1 227 ? -7.333 3.919 0.603 1.00 91.31 227 ARG A C 1
ATOM 1724 O O . ARG A 1 227 ? -7.970 3.829 1.651 1.00 91.31 227 ARG A O 1
ATOM 1731 N N . VAL A 1 228 ? -6.008 3.997 0.558 1.00 94.50 228 VAL A N 1
ATOM 1732 C CA . VAL A 1 228 ? -5.158 4.133 1.746 1.00 94.50 228 VAL A CA 1
ATOM 1733 C C . VAL A 1 228 ? -4.493 5.502 1.709 1.00 94.50 228 VAL A C 1
ATOM 1735 O O . VAL A 1 228 ? -3.740 5.808 0.786 1.00 94.50 228 VAL A O 1
ATOM 1738 N N . GLN A 1 229 ? -4.800 6.340 2.694 1.00 90.44 229 GLN A N 1
ATOM 1739 C CA . GLN A 1 229 ? -4.435 7.753 2.676 1.00 90.44 229 GLN A CA 1
ATOM 1740 C C . GLN A 1 229 ? -3.671 8.163 3.928 1.00 90.44 229 GLN A C 1
ATOM 1742 O O . GLN A 1 229 ? -4.040 7.790 5.043 1.00 90.44 229 GLN A O 1
ATOM 1747 N N . PHE A 1 230 ? -2.642 8.982 3.728 1.00 88.19 230 PHE A N 1
ATOM 1748 C CA . PHE A 1 230 ? -1.807 9.540 4.788 1.00 88.19 230 PHE A CA 1
ATOM 1749 C C . PHE A 1 230 ? -1.920 11.062 4.783 1.00 88.19 230 PHE A C 1
ATOM 1751 O O . PHE A 1 230 ? -1.769 11.692 3.735 1.00 88.19 230 PHE A O 1
ATOM 1758 N N . PHE A 1 231 ? -2.183 11.638 5.954 1.00 79.31 231 PHE A N 1
ATOM 1759 C CA . PHE A 1 231 ? -2.517 13.063 6.124 1.00 79.31 231 PHE A CA 1
ATOM 1760 C C . PHE A 1 231 ? -1.415 13.868 6.825 1.00 79.31 231 PHE A C 1
ATOM 1762 O O . PHE A 1 231 ? -1.550 15.067 7.027 1.00 79.31 231 PHE A O 1
ATOM 1769 N N . LYS A 1 232 ? -0.337 13.202 7.239 1.00 80.44 232 LYS A N 1
ATOM 1770 C CA . LYS A 1 232 ? 0.809 13.791 7.938 1.00 80.44 232 LYS A CA 1
ATOM 1771 C C . LYS A 1 232 ? 2.068 12.982 7.645 1.00 80.44 232 LYS A C 1
ATOM 1773 O O . LYS A 1 232 ? 1.962 11.926 7.016 1.00 80.44 232 LYS A O 1
ATOM 1778 N N . GLN A 1 233 ? 3.229 13.424 8.138 1.00 89.25 233 GLN A N 1
ATOM 1779 C CA . GLN A 1 233 ? 4.431 12.588 8.157 1.00 89.25 233 GLN A CA 1
ATOM 1780 C C . GLN A 1 233 ? 4.102 11.205 8.724 1.00 89.25 233 GLN A C 1
ATOM 1782 O O . GLN A 1 233 ? 3.421 11.084 9.747 1.00 89.25 233 GLN A O 1
ATOM 1787 N N . GLN A 1 234 ? 4.612 10.183 8.048 1.00 91.62 234 GLN A N 1
ATOM 1788 C CA . GLN A 1 234 ? 4.315 8.801 8.350 1.00 91.62 234 GLN A CA 1
ATOM 1789 C C . GLN A 1 234 ? 5.571 7.947 8.227 1.00 91.62 234 GLN A C 1
ATOM 1791 O O . GLN A 1 234 ? 6.303 8.051 7.241 1.00 91.62 234 GLN A O 1
ATOM 1796 N N . GLU A 1 235 ? 5.792 7.071 9.205 1.00 95.31 235 GLU A N 1
ATOM 1797 C CA . GLU A 1 235 ? 6.954 6.186 9.238 1.00 95.31 235 GLU A CA 1
ATOM 1798 C C . GLU A 1 235 ? 6.573 4.700 9.290 1.00 95.31 235 GLU A C 1
ATOM 1800 O O . GLU A 1 235 ? 5.632 4.294 9.982 1.00 95.31 235 GLU A O 1
ATOM 1805 N N . ASN A 1 236 ? 7.365 3.884 8.588 1.00 97.38 236 ASN A N 1
ATOM 1806 C CA . ASN A 1 236 ? 7.365 2.419 8.652 1.00 97.38 236 ASN A CA 1
ATOM 1807 C C . ASN A 1 236 ? 5.997 1.786 8.335 1.00 97.38 236 ASN A C 1
ATOM 1809 O O . ASN A 1 236 ? 5.478 0.965 9.093 1.00 97.38 236 ASN A O 1
ATOM 1813 N N . PHE A 1 237 ? 5.400 2.181 7.211 1.00 98.50 237 PHE A N 1
ATOM 1814 C CA . PHE A 1 237 ? 4.155 1.596 6.720 1.00 98.50 237 PHE A CA 1
ATOM 1815 C C . PHE A 1 237 ? 4.412 0.344 5.869 1.00 98.50 237 PHE A C 1
ATOM 1817 O O . PHE A 1 237 ? 5.314 0.338 5.029 1.00 98.50 237 PHE A O 1
ATOM 1824 N N . VAL A 1 238 ? 3.594 -0.696 6.044 1.00 98.88 238 VAL A N 1
ATOM 1825 C CA . VAL A 1 238 ? 3.653 -1.930 5.250 1.00 98.88 238 VAL A CA 1
ATOM 1826 C C . VAL A 1 238 ? 2.299 -2.227 4.606 1.00 98.88 238 VAL A C 1
ATOM 1828 O O . VAL A 1 238 ? 1.289 -2.355 5.297 1.00 98.88 238 VAL A O 1
ATOM 1831 N N . PHE A 1 239 ? 2.299 -2.413 3.287 1.00 98.94 239 PHE A N 1
ATOM 1832 C CA . PHE A 1 239 ? 1.164 -2.905 2.507 1.00 98.94 239 PHE A CA 1
ATOM 1833 C C . PHE A 1 239 ? 1.579 -4.182 1.774 1.00 98.94 239 PHE A C 1
ATOM 1835 O O . PHE A 1 239 ? 2.379 -4.140 0.834 1.00 98.94 239 PHE A O 1
ATOM 1842 N N . GLU A 1 240 ? 1.093 -5.327 2.249 1.00 98.81 240 GLU A N 1
ATOM 1843 C CA . GLU A 1 240 ? 1.586 -6.644 1.833 1.00 98.81 240 GLU A CA 1
ATOM 1844 C C . GLU A 1 240 ? 0.457 -7.627 1.514 1.00 98.81 240 GLU A C 1
ATOM 1846 O O . GLU A 1 240 ? -0.514 -7.697 2.257 1.00 98.81 240 GLU A O 1
ATOM 1851 N N . ASN A 1 241 ? 0.609 -8.462 0.483 1.00 98.62 241 ASN A N 1
ATOM 1852 C CA . ASN A 1 241 ? -0.345 -9.536 0.174 1.00 98.62 241 ASN A CA 1
ATOM 1853 C C . ASN A 1 241 ? -1.786 -9.018 0.075 1.00 98.62 241 ASN A C 1
ATOM 1855 O O . ASN A 1 241 ? -2.682 -9.553 0.724 1.00 98.62 241 ASN A O 1
ATOM 1859 N N . ASN A 1 242 ? -2.017 -7.940 -0.670 1.00 98.81 242 ASN A N 1
ATOM 1860 C CA . ASN A 1 242 ? -3.360 -7.412 -0.895 1.00 98.81 242 ASN A CA 1
ATOM 1861 C C . ASN A 1 242 ? -3.760 -7.529 -2.366 1.00 98.81 242 ASN A C 1
ATOM 1863 O O . ASN A 1 242 ? -2.922 -7.436 -3.264 1.00 98.81 242 ASN A O 1
ATOM 1867 N N . TYR A 1 243 ? -5.061 -7.689 -2.595 1.00 98.56 243 TYR A N 1
ATOM 1868 C CA . TYR A 1 243 ? -5.678 -7.585 -3.914 1.00 98.56 243 TYR A CA 1
ATOM 1869 C C . TYR A 1 243 ? -6.452 -6.271 -3.991 1.00 98.56 243 TYR A C 1
ATOM 1871 O O . TYR A 1 243 ? -7.254 -5.967 -3.112 1.00 98.56 243 TYR A O 1
ATOM 1879 N N . VAL A 1 244 ? -6.245 -5.487 -5.038 1.00 98.31 244 VAL A N 1
ATOM 1880 C CA . VAL A 1 244 ? -6.912 -4.200 -5.230 1.00 98.31 244 VAL A CA 1
ATOM 1881 C C . VAL A 1 244 ? -7.537 -4.181 -6.611 1.00 98.31 244 VAL A C 1
ATOM 1883 O O . VAL A 1 244 ? -6.830 -4.308 -7.603 1.00 98.31 244 VAL A O 1
ATOM 1886 N N . GLU A 1 245 ? -8.847 -3.971 -6.685 1.00 94.94 245 GLU A N 1
ATOM 1887 C CA . GLU A 1 245 ? -9.547 -3.753 -7.948 1.00 94.94 245 GLU A CA 1
ATOM 1888 C C . GLU A 1 245 ? -10.406 -2.497 -7.860 1.00 94.94 245 GLU A C 1
ATOM 1890 O O . GLU A 1 245 ? -11.423 -2.468 -7.172 1.00 94.94 245 GLU A O 1
ATOM 1895 N N . ASN A 1 246 ? -9.994 -1.440 -8.561 1.00 86.38 246 ASN A N 1
ATOM 1896 C CA . ASN A 1 246 ? -10.663 -0.141 -8.491 1.00 86.38 246 ASN A CA 1
ATOM 1897 C C . ASN A 1 246 ? -11.022 0.403 -9.890 1.00 86.38 246 ASN A C 1
ATOM 1899 O O . ASN A 1 246 ? -10.464 1.414 -10.324 1.00 86.38 246 ASN A O 1
ATOM 1903 N N . PRO A 1 247 ? -11.958 -0.262 -10.604 1.00 75.25 247 PRO A N 1
ATOM 1904 C CA . PRO A 1 247 ? -12.327 0.097 -11.974 1.00 75.25 247 PRO A CA 1
ATOM 1905 C C . PRO A 1 247 ? -13.189 1.360 -12.051 1.00 75.25 247 PRO A C 1
ATOM 1907 O O . PRO A 1 247 ? -13.335 1.948 -13.124 1.00 75.25 247 PRO A O 1
ATOM 1910 N N . VAL A 1 248 ? -13.802 1.766 -10.935 1.00 67.56 248 VAL A N 1
ATOM 1911 C CA . VAL A 1 248 ? -14.716 2.905 -10.867 1.00 67.56 248 VAL A CA 1
ATOM 1912 C C . VAL A 1 248 ? -14.378 3.731 -9.637 1.00 67.56 248 VAL A C 1
ATOM 1914 O O . VAL A 1 248 ? -14.844 3.462 -8.534 1.00 67.56 248 VAL A O 1
ATOM 1917 N N . TYR A 1 249 ? -13.608 4.787 -9.867 1.00 71.12 249 TYR A N 1
ATOM 1918 C CA . TYR A 1 249 ? -13.399 5.867 -8.918 1.00 71.12 249 TYR A CA 1
ATOM 1919 C C . TYR A 1 249 ? -13.773 7.193 -9.580 1.00 71.12 249 TYR A C 1
ATOM 1921 O O . TYR A 1 249 ? -13.595 7.364 -10.791 1.00 71.12 249 TYR A O 1
ATOM 1929 N N . THR A 1 250 ? -14.277 8.149 -8.797 1.00 68.62 250 THR A N 1
ATOM 1930 C CA . THR A 1 250 ? -14.474 9.531 -9.257 1.00 68.62 250 THR A CA 1
ATOM 1931 C C . THR A 1 250 ? -13.111 10.171 -9.502 1.00 68.62 250 THR A C 1
ATOM 1933 O O . THR A 1 250 ? -12.551 10.808 -8.616 1.00 68.62 250 THR A O 1
ATOM 1936 N N . LYS A 1 251 ? -12.556 9.952 -10.698 1.00 64.75 251 LYS A N 1
ATOM 1937 C CA . LYS A 1 251 ? -11.202 10.376 -11.067 1.00 64.75 251 LYS A CA 1
ATOM 1938 C C . LYS A 1 251 ? -10.991 11.865 -10.785 1.00 64.75 251 LYS A C 1
ATOM 1940 O O . LYS A 1 251 ? -11.866 12.668 -11.133 1.00 64.75 251 LYS A O 1
ATOM 1945 N N . PRO A 1 252 ? -9.830 12.260 -10.237 1.00 65.31 252 PRO A N 1
ATOM 1946 C CA . PRO A 1 252 ? -9.430 13.657 -10.247 1.00 65.31 252 PRO A CA 1
ATOM 1947 C C . PRO A 1 252 ? -9.402 14.175 -11.694 1.00 65.31 252 PRO A C 1
ATOM 1949 O O . PRO A 1 252 ? -9.095 13.431 -12.626 1.00 65.31 252 PRO A O 1
ATOM 1952 N N . ALA A 1 253 ? -9.712 15.459 -11.896 1.00 66.62 253 ALA A N 1
ATOM 1953 C CA . ALA A 1 253 ? -9.761 16.060 -13.235 1.00 66.62 253 ALA A CA 1
ATOM 1954 C C . ALA A 1 253 ? -8.421 15.969 -13.995 1.00 66.62 253 ALA A C 1
ATOM 1956 O O . ALA A 1 253 ? -8.414 15.945 -15.222 1.00 66.62 253 ALA A O 1
ATOM 1957 N N . ASN A 1 254 ? -7.306 15.896 -13.263 1.00 68.38 254 ASN A N 1
ATOM 1958 C CA . ASN A 1 254 ? -5.986 15.574 -13.790 1.00 68.38 254 ASN A CA 1
ATOM 1959 C C . ASN A 1 254 ? -5.446 14.371 -13.018 1.00 68.38 254 ASN A C 1
ATOM 1961 O O . ASN A 1 254 ? -5.379 14.426 -11.794 1.00 68.38 254 ASN A O 1
ATOM 1965 N N . ILE A 1 255 ? -5.021 13.326 -13.723 1.00 71.50 255 ILE A N 1
ATOM 1966 C CA . ILE A 1 255 ? -4.373 12.146 -13.121 1.00 71.50 255 ILE A CA 1
ATOM 1967 C C . ILE A 1 255 ? -2.843 12.221 -13.210 1.00 71.50 255 ILE A C 1
ATOM 1969 O O . ILE A 1 255 ? -2.144 11.387 -12.641 1.00 71.50 255 ILE A O 1
ATOM 1973 N N . TYR A 1 256 ? -2.328 13.237 -13.914 1.00 73.94 256 TYR A N 1
ATOM 1974 C CA . TYR A 1 256 ? -0.921 13.618 -13.937 1.00 73.94 256 TYR A CA 1
ATOM 1975 C C . TYR A 1 256 ? -0.724 15.104 -14.276 1.00 73.94 256 TYR A C 1
ATOM 1977 O O . TYR A 1 256 ? -1.489 15.708 -15.029 1.00 73.94 256 TYR A O 1
ATOM 1985 N N . LYS A 1 257 ? 0.337 15.683 -13.714 1.00 69.69 257 LYS A N 1
ATOM 1986 C CA . LYS A 1 257 ? 0.841 17.047 -13.904 1.00 69.69 257 LYS A CA 1
ATOM 1987 C C . LYS A 1 257 ? 2.273 17.078 -13.380 1.00 69.69 257 LYS A C 1
ATOM 1989 O O . LYS A 1 257 ? 2.551 16.640 -12.269 1.00 69.69 257 LYS A O 1
ATOM 1994 N N . GLU A 1 258 ? 3.191 17.673 -14.131 1.00 64.56 258 GLU A N 1
ATOM 1995 C CA . GLU A 1 258 ? 4.559 17.893 -13.651 1.00 64.56 258 GLU A CA 1
ATOM 1996 C C . GLU A 1 258 ? 4.612 19.075 -12.652 1.00 64.56 258 GLU A C 1
ATOM 1998 O O . GLU A 1 258 ? 5.441 19.974 -12.752 1.00 64.56 258 GLU A O 1
ATOM 2003 N N . THR A 1 259 ? 3.731 19.108 -11.648 1.00 59.59 259 THR A N 1
ATOM 2004 C CA . THR A 1 259 ? 3.731 20.039 -10.503 1.00 59.59 259 THR A CA 1
ATOM 2005 C C . THR A 1 259 ? 3.140 19.335 -9.285 1.00 59.59 259 THR A C 1
ATOM 2007 O O . THR A 1 259 ? 2.632 18.232 -9.410 1.00 59.59 259 THR A O 1
ATOM 2010 N N . PHE A 1 260 ? 3.185 19.976 -8.125 1.00 62.38 260 PHE A N 1
ATOM 2011 C CA . PHE A 1 260 ? 2.563 19.483 -6.902 1.00 62.38 260 PHE A CA 1
ATOM 2012 C C . PHE A 1 260 ? 1.074 19.091 -7.086 1.00 62.38 260 PHE A C 1
ATOM 2014 O O . PHE A 1 260 ? 0.329 19.866 -7.697 1.00 62.38 260 PHE A O 1
ATOM 2021 N N . PHE A 1 261 ? 0.661 17.920 -6.568 1.00 61.00 261 PHE A N 1
ATOM 2022 C CA . PHE A 1 261 ? -0.712 17.375 -6.664 1.00 61.00 261 PHE A CA 1
ATOM 2023 C C . PHE A 1 261 ? -1.626 17.633 -5.468 1.00 61.00 261 PHE A C 1
ATOM 2025 O O . PHE A 1 261 ? -2.747 17.133 -5.447 1.00 61.00 261 PHE A O 1
ATOM 2032 N N . GLY A 1 262 ? -1.194 18.452 -4.514 1.00 54.97 262 GLY A N 1
ATOM 2033 C CA . GLY A 1 262 ? -1.983 18.709 -3.317 1.00 54.97 262 GLY A CA 1
ATOM 2034 C C . GLY A 1 262 ? -1.535 17.859 -2.137 1.00 54.97 262 GLY A C 1
ATOM 2035 O O . GLY A 1 262 ? -0.879 16.827 -2.287 1.00 54.97 262 GLY A O 1
ATOM 2036 N N . THR A 1 263 ? -1.828 18.407 -0.967 1.00 53.81 263 THR A N 1
ATOM 2037 C CA . THR A 1 263 ? -1.625 17.847 0.357 1.00 53.81 263 THR A CA 1
ATOM 2038 C C . THR A 1 263 ? -2.964 17.243 0.804 1.00 53.81 263 THR A C 1
ATOM 2040 O O . THR A 1 263 ? -4.032 17.789 0.529 1.00 53.81 263 THR A O 1
ATOM 2043 N N . ASN A 1 264 ? -2.942 16.146 1.543 1.00 54.69 264 ASN A N 1
ATOM 2044 C CA . ASN A 1 264 ? -4.045 15.645 2.349 1.00 54.69 264 ASN A CA 1
ATOM 2045 C C . ASN A 1 264 ? -4.150 16.502 3.632 1.00 54.69 264 ASN A C 1
ATOM 2047 O O . ASN A 1 264 ? -4.061 15.989 4.743 1.00 54.69 264 ASN A O 1
ATOM 2051 N N . GLU A 1 265 ? -4.272 17.828 3.502 1.00 46.78 265 GLU A N 1
ATOM 2052 C CA . GLU A 1 265 ? -4.308 18.764 4.643 1.00 46.78 265 GLU A CA 1
ATOM 2053 C C . GLU A 1 265 ? -5.609 18.660 5.466 1.00 46.78 265 GLU A C 1
ATOM 2055 O O . GLU A 1 265 ? -5.639 19.018 6.646 1.00 46.78 265 GLU A O 1
ATOM 2060 N N . SER A 1 266 ? -6.685 18.115 4.884 1.00 49.81 266 SER A N 1
ATOM 2061 C CA . SER A 1 266 ? -7.897 17.728 5.608 1.00 49.81 266 SER A CA 1
ATOM 2062 C C . SER A 1 266 ? -8.605 16.551 4.924 1.00 49.81 266 SER A C 1
ATOM 2064 O O . SER A 1 266 ? -8.537 16.396 3.706 1.00 49.81 266 SER A O 1
ATOM 2066 N N . GLY A 1 267 ? -9.351 15.740 5.686 1.00 45.38 267 GLY A N 1
ATOM 2067 C CA . GLY A 1 267 ? -10.176 14.649 5.134 1.00 45.38 267 GLY A CA 1
ATOM 2068 C C . GLY A 1 267 ? -11.274 15.108 4.157 1.00 45.38 267 GLY A C 1
ATOM 2069 O O . GLY A 1 267 ? -11.890 14.272 3.501 1.00 45.38 267 GLY A O 1
ATOM 2070 N N . ALA A 1 268 ? -11.521 16.421 4.047 1.00 43.88 268 ALA A N 1
ATOM 2071 C CA . ALA A 1 268 ? -12.470 17.018 3.109 1.00 43.88 268 ALA A CA 1
ATOM 2072 C C . ALA A 1 268 ? -11.822 17.492 1.790 1.00 43.88 268 ALA A C 1
ATOM 2074 O O . ALA A 1 268 ? -12.546 17.699 0.818 1.00 43.88 268 ALA A O 1
ATOM 2075 N N . ASP A 1 269 ? -10.490 17.617 1.728 1.00 47.72 269 ASP A N 1
ATOM 2076 C CA . ASP A 1 269 ? -9.741 18.162 0.581 1.00 47.72 269 ASP A CA 1
ATOM 2077 C C . ASP A 1 269 ? -9.148 17.069 -0.324 1.00 47.72 269 ASP A C 1
ATOM 2079 O O . ASP A 1 269 ? -8.133 17.279 -0.991 1.00 47.72 269 ASP A O 1
ATOM 2083 N N . ASN A 1 270 ? -9.797 15.898 -0.366 1.00 50.31 270 ASN A N 1
ATOM 2084 C CA . ASN A 1 270 ? -9.374 14.711 -1.113 1.00 50.31 270 ASN A CA 1
ATOM 2085 C C . ASN A 1 270 ? -9.393 14.935 -2.643 1.00 50.31 270 ASN A C 1
ATOM 2087 O O . ASN A 1 270 ? -10.273 14.460 -3.357 1.00 50.31 270 ASN A O 1
ATOM 2091 N N . SER A 1 271 ? -8.428 15.709 -3.134 1.00 53.31 271 SER A N 1
ATOM 2092 C CA . SER A 1 271 ? -8.220 16.071 -4.542 1.00 53.31 271 SER A CA 1
ATOM 2093 C C . SER A 1 271 ? -7.001 15.372 -5.157 1.00 53.31 271 SER A C 1
ATOM 2095 O O . SER A 1 271 ? -6.684 15.597 -6.327 1.00 53.31 271 SER A O 1
ATOM 2097 N N . GLY A 1 272 ? -6.330 14.521 -4.375 1.00 66.56 272 GLY A N 1
ATOM 2098 C CA . GLY A 1 272 ? -5.100 13.837 -4.743 1.00 66.56 272 GLY A CA 1
ATOM 2099 C C . GLY A 1 272 ? -5.300 12.557 -5.564 1.00 66.56 272 GLY A C 1
ATOM 2100 O O . GLY A 1 272 ? -6.316 11.874 -5.469 1.00 66.56 272 GLY A O 1
ATOM 2101 N N . VAL A 1 273 ? -4.289 12.214 -6.361 1.00 80.69 273 VAL A N 1
ATOM 2102 C CA . VAL A 1 273 ? -4.204 10.972 -7.155 1.00 80.69 273 VAL A CA 1
ATOM 2103 C C . VAL A 1 273 ? -3.641 9.823 -6.317 1.00 80.69 273 VAL A C 1
ATOM 2105 O O . VAL A 1 273 ? -2.909 10.072 -5.365 1.00 80.69 273 VAL A O 1
ATOM 2108 N N . GLY A 1 274 ? -3.917 8.569 -6.668 1.00 89.38 274 GLY A N 1
ATOM 2109 C CA . GLY A 1 274 ? -3.309 7.410 -6.001 1.00 89.38 274 GLY A CA 1
ATOM 2110 C C . GLY A 1 274 ? -4.292 6.591 -5.172 1.00 89.38 274 GLY A C 1
ATOM 2111 O O . GLY A 1 274 ? -4.939 7.121 -4.266 1.00 89.38 274 GLY A O 1
ATOM 2112 N N . PHE A 1 275 ? -4.361 5.280 -5.420 1.00 93.44 275 PHE A N 1
ATOM 2113 C CA . PHE A 1 275 ? -5.020 4.354 -4.494 1.00 93.44 275 PHE A CA 1
ATOM 2114 C C . PHE A 1 275 ? -4.322 4.369 -3.124 1.00 93.44 275 PHE A C 1
ATOM 2116 O O . PHE A 1 275 ? -4.987 4.508 -2.096 1.00 93.44 275 PHE A O 1
ATOM 2123 N N . ILE A 1 276 ? -2.986 4.293 -3.119 1.00 94.81 276 ILE A N 1
ATOM 2124 C CA . ILE A 1 276 ? -2.151 4.664 -1.972 1.00 94.81 276 ILE A CA 1
ATOM 2125 C C . ILE A 1 276 ? -1.695 6.106 -2.193 1.00 94.81 276 ILE A C 1
ATOM 2127 O O . ILE A 1 276 ? -0.936 6.369 -3.126 1.00 94.81 276 ILE A O 1
ATOM 2131 N N . HIS A 1 277 ? -2.154 7.026 -1.347 1.00 89.38 277 HIS A N 1
ATOM 2132 C CA . HIS A 1 277 ? -1.820 8.448 -1.434 1.00 89.38 277 HIS A CA 1
ATOM 2133 C C . HIS A 1 277 ? -1.152 8.921 -0.147 1.00 89.38 277 HIS A C 1
ATOM 2135 O O . HIS A 1 277 ? -1.802 9.004 0.899 1.00 89.38 277 HIS A O 1
ATOM 2141 N N . GLY A 1 278 ? 0.117 9.311 -0.239 1.00 85.62 278 GLY A N 1
ATOM 2142 C CA . GLY A 1 278 ? 0.859 9.946 0.843 1.00 85.62 278 GLY A CA 1
ATOM 2143 C C . GLY A 1 278 ? 1.265 11.378 0.518 1.00 85.62 278 GLY A C 1
ATOM 2144 O O . GLY A 1 278 ? 1.857 11.635 -0.527 1.00 85.62 278 GLY A O 1
ATOM 2145 N N . GLY A 1 279 ? 0.990 12.294 1.442 1.00 69.06 279 GLY A N 1
ATOM 2146 C CA . GLY A 1 279 ? 1.435 13.681 1.369 1.00 69.06 279 GLY A CA 1
ATOM 2147 C C . GLY A 1 279 ? 0.461 14.592 2.091 1.00 69.06 279 GLY A C 1
ATOM 2148 O O . GLY A 1 279 ? -0.515 14.990 1.482 1.00 69.06 279 GLY A O 1
ATOM 2149 N N . GLY A 1 280 ? 0.713 14.886 3.371 1.00 66.38 280 GLY A N 1
ATOM 2150 C CA . GLY A 1 280 ? 0.131 16.024 4.098 1.00 66.38 280 GLY A CA 1
ATOM 2151 C C . GLY A 1 280 ? 0.846 17.299 3.652 1.00 66.38 280 GLY A C 1
ATOM 2152 O O . GLY A 1 280 ? 0.955 17.505 2.458 1.00 66.38 280 GLY A O 1
ATOM 2153 N N . ASP A 1 281 ? 1.422 18.099 4.546 1.00 71.38 281 ASP A N 1
ATOM 2154 C CA . ASP A 1 281 ? 2.217 19.296 4.219 1.00 71.38 281 ASP A CA 1
ATOM 2155 C C . ASP A 1 281 ? 3.393 19.005 3.257 1.00 71.38 281 ASP A C 1
ATOM 2157 O O . ASP A 1 281 ? 4.379 18.351 3.604 1.00 71.38 281 ASP A O 1
ATOM 2161 N N . ALA A 1 282 ? 3.331 19.589 2.057 1.00 65.19 282 ALA A N 1
ATOM 2162 C CA . ALA A 1 282 ? 4.301 19.440 0.969 1.00 65.19 282 ALA A CA 1
ATOM 2163 C C . ALA A 1 282 ? 5.719 19.960 1.263 1.00 65.19 282 ALA A C 1
ATOM 2165 O O . ALA A 1 282 ? 6.591 19.890 0.391 1.00 65.19 282 ALA A O 1
ATOM 2166 N N . MET A 1 283 ? 5.945 20.566 2.428 1.00 72.44 283 MET A N 1
ATOM 2167 C CA . MET A 1 283 ? 7.250 21.074 2.845 1.00 72.44 283 MET A CA 1
ATOM 2168 C C . MET A 1 283 ? 7.798 20.395 4.104 1.00 72.44 283 MET A C 1
ATOM 2170 O O . MET A 1 283 ? 8.974 20.602 4.423 1.00 72.44 283 MET A O 1
ATOM 2174 N N . ALA A 1 284 ? 6.996 19.587 4.800 1.00 77.25 284 ALA A N 1
ATOM 2175 C CA . ALA A 1 284 ? 7.368 19.008 6.089 1.00 77.25 284 ALA A CA 1
ATOM 2176 C C . ALA A 1 284 ? 7.042 17.515 6.221 1.00 77.25 284 ALA A C 1
ATOM 2178 O O . ALA A 1 284 ? 7.808 16.794 6.865 1.00 77.25 284 ALA A O 1
ATOM 2179 N N . ASP A 1 285 ? 5.960 17.043 5.603 1.00 84.19 285 ASP A N 1
ATOM 2180 C CA . ASP A 1 285 ? 5.431 15.708 5.847 1.00 84.19 285 ASP A CA 1
ATOM 2181 C C . ASP A 1 285 ? 6.062 14.658 4.937 1.00 84.19 285 ASP A C 1
ATOM 2183 O O . ASP A 1 285 ? 5.746 14.541 3.754 1.00 84.19 285 ASP A O 1
ATOM 2187 N N . LYS A 1 286 ? 6.956 13.857 5.520 1.00 88.81 286 LYS A N 1
ATOM 2188 C CA . LYS A 1 286 ? 7.701 12.814 4.809 1.00 88.81 286 LYS A CA 1
ATOM 2189 C C . LYS A 1 286 ? 7.007 11.459 4.861 1.00 88.81 286 LYS A C 1
ATOM 2191 O O . LYS A 1 286 ? 6.441 11.085 5.885 1.00 88.81 286 LYS A O 1
ATOM 2196 N N . MET A 1 287 ? 7.141 10.686 3.789 1.00 91.94 287 MET A N 1
ATOM 2197 C CA . MET A 1 287 ? 6.744 9.274 3.755 1.00 91.94 287 MET A CA 1
ATOM 2198 C C . MET A 1 287 ? 7.999 8.413 3.912 1.00 91.94 287 MET A C 1
ATOM 2200 O O . MET A 1 287 ? 8.776 8.275 2.967 1.00 91.94 287 MET A O 1
ATOM 2204 N N . ILE A 1 288 ? 8.253 7.910 5.121 1.00 94.56 288 ILE A N 1
ATOM 2205 C CA . ILE A 1 288 ? 9.548 7.327 5.499 1.00 94.56 288 ILE A CA 1
ATOM 2206 C C . ILE A 1 288 ? 9.449 5.803 5.597 1.00 94.56 288 ILE A C 1
ATOM 2208 O O . ILE A 1 288 ? 8.628 5.278 6.351 1.00 94.56 288 ILE A O 1
ATOM 2212 N N . ASN A 1 289 ? 10.337 5.095 4.892 1.00 95.88 289 ASN A N 1
ATOM 2213 C CA . ASN A 1 289 ? 10.495 3.636 4.947 1.00 95.88 289 ASN A CA 1
ATOM 2214 C C . ASN A 1 289 ? 9.202 2.857 4.651 1.00 95.88 289 ASN A C 1
ATOM 2216 O O . ASN A 1 289 ? 8.831 1.941 5.391 1.00 95.88 289 ASN A O 1
ATOM 2220 N N . PHE A 1 290 ? 8.488 3.213 3.583 1.00 97.94 290 PHE A N 1
ATOM 2221 C CA . PHE A 1 290 ? 7.302 2.446 3.199 1.00 97.94 290 PHE A CA 1
ATOM 2222 C C . PHE A 1 290 ? 7.718 1.161 2.487 1.00 97.94 290 PHE A C 1
ATOM 2224 O O . PHE A 1 290 ? 8.589 1.171 1.617 1.00 97.94 290 PHE A O 1
ATOM 2231 N N . THR A 1 291 ? 7.052 0.063 2.831 1.00 98.81 291 THR A N 1
ATOM 2232 C CA . THR A 1 291 ? 7.188 -1.232 2.167 1.00 98.81 291 THR A CA 1
ATOM 2233 C C . THR A 1 291 ? 5.869 -1.608 1.510 1.00 98.81 291 THR A C 1
ATOM 2235 O O . THR A 1 291 ? 4.879 -1.867 2.188 1.00 98.81 291 THR A O 1
ATOM 2238 N N . ILE A 1 292 ? 5.850 -1.675 0.186 1.00 98.88 292 ILE A N 1
ATOM 2239 C CA . ILE A 1 292 ? 4.690 -2.084 -0.605 1.00 98.88 292 ILE A CA 1
ATOM 2240 C C . ILE A 1 292 ? 5.127 -3.301 -1.404 1.00 98.88 292 ILE A C 1
ATOM 2242 O O . ILE A 1 292 ? 5.920 -3.181 -2.342 1.00 98.88 292 ILE A O 1
ATOM 2246 N N . LYS A 1 293 ? 4.677 -4.489 -0.999 1.00 98.69 293 LYS A N 1
ATOM 2247 C CA . LYS A 1 293 ? 5.182 -5.724 -1.599 1.00 98.69 293 LYS A CA 1
ATOM 2248 C C . LYS A 1 293 ? 4.142 -6.814 -1.796 1.00 98.69 293 LYS A C 1
ATOM 2250 O O . LYS A 1 293 ? 3.249 -6.977 -0.973 1.00 98.69 293 LYS A O 1
ATOM 2255 N N . ASN A 1 294 ? 4.336 -7.614 -2.835 1.00 98.75 294 ASN A N 1
ATOM 2256 C CA . ASN A 1 294 ? 3.512 -8.781 -3.127 1.00 98.75 294 ASN A CA 1
ATOM 2257 C C . ASN A 1 294 ? 2.007 -8.463 -3.183 1.00 98.75 294 ASN A C 1
ATOM 2259 O O . ASN A 1 294 ? 1.194 -9.153 -2.577 1.00 98.75 294 ASN A O 1
ATOM 2263 N N . ASN A 1 295 ? 1.642 -7.362 -3.842 1.00 98.88 295 ASN A N 1
ATOM 2264 C CA . ASN A 1 295 ? 0.249 -6.968 -4.041 1.00 98.88 295 ASN A CA 1
ATOM 2265 C C . ASN A 1 295 ? -0.143 -7.107 -5.513 1.00 98.88 295 ASN A C 1
ATOM 2267 O O . ASN A 1 295 ? 0.681 -6.850 -6.391 1.00 98.88 295 ASN A O 1
ATOM 2271 N N . TYR A 1 296 ? -1.418 -7.412 -5.756 1.00 98.81 296 TYR A N 1
ATOM 2272 C CA . TYR A 1 296 ? -2.016 -7.409 -7.087 1.00 98.81 296 TYR A CA 1
ATOM 2273 C C . TYR A 1 296 ? -2.955 -6.210 -7.225 1.00 98.81 296 TYR A C 1
ATOM 2275 O O . TYR A 1 296 ? -3.969 -6.130 -6.531 1.00 98.81 296 TYR A O 1
ATOM 2283 N N . PHE A 1 297 ? -2.634 -5.281 -8.118 1.00 98.62 297 PHE A N 1
ATOM 2284 C CA . PHE A 1 297 ? -3.459 -4.125 -8.455 1.00 98.62 297 PHE A CA 1
ATOM 2285 C C . PHE A 1 297 ? -4.051 -4.326 -9.843 1.00 98.62 297 PHE A C 1
ATOM 2287 O O . PHE A 1 297 ? -3.314 -4.510 -10.805 1.00 98.62 297 PHE A O 1
ATOM 2294 N N . LYS A 1 298 ? -5.373 -4.265 -9.956 1.00 96.50 298 LYS A N 1
ATOM 2295 C CA . LYS A 1 298 ? -6.113 -4.544 -11.184 1.00 96.50 298 LYS A CA 1
ATOM 2296 C C . LYS A 1 298 ? -7.022 -3.385 -11.542 1.00 96.50 298 LYS A C 1
ATOM 2298 O O . LYS A 1 298 ? -7.769 -2.907 -10.687 1.00 96.50 298 LYS A O 1
ATOM 2303 N N . ASN A 1 299 ? -7.037 -3.003 -12.816 1.00 94.06 299 A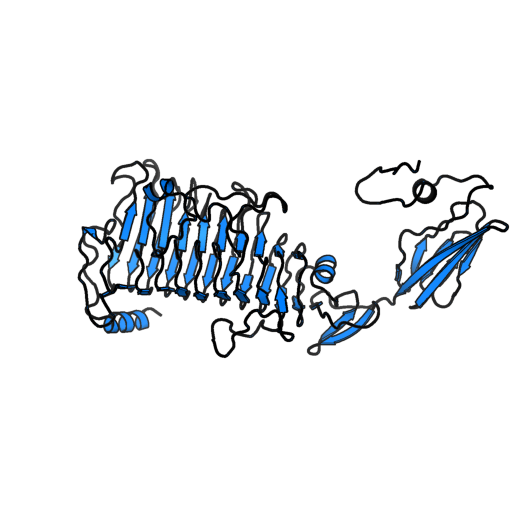SN A N 1
ATOM 2304 C CA . ASN A 1 299 ? -7.989 -2.031 -13.354 1.00 94.06 299 ASN A CA 1
ATOM 2305 C C . ASN A 1 299 ? -8.045 -0.745 -12.514 1.00 94.06 299 ASN A C 1
ATOM 2307 O O . ASN A 1 299 ? -9.131 -0.288 -12.170 1.00 94.06 299 ASN A O 1
ATOM 2311 N N . ILE A 1 300 ? -6.899 -0.191 -12.120 1.00 93.00 300 ILE A N 1
ATOM 2312 C CA . ILE A 1 300 ? -6.879 0.993 -11.260 1.00 93.00 300 ILE A CA 1
ATOM 2313 C C . ILE A 1 300 ? -7.183 2.223 -12.109 1.00 93.00 300 ILE A C 1
ATOM 2315 O O . ILE A 1 300 ? -6.353 2.693 -12.884 1.00 93.00 300 ILE A O 1
ATOM 2319 N N . ALA A 1 301 ? -8.377 2.779 -11.937 1.00 89.00 301 ALA A N 1
ATOM 2320 C CA . ALA A 1 301 ? -8.857 3.943 -12.673 1.00 89.00 301 ALA A CA 1
ATOM 2321 C C . ALA A 1 301 ? -8.203 5.275 -12.207 1.00 89.00 301 ALA A C 1
ATOM 2323 O O . ALA A 1 301 ? -8.872 6.305 -12.139 1.00 89.00 301 ALA A O 1
ATOM 2324 N N . ASP A 1 302 ? -6.923 5.245 -11.815 1.00 88.25 302 ASP A N 1
ATOM 2325 C CA . ASP A 1 302 ? -6.107 6.338 -11.266 1.00 88.25 302 ASP A CA 1
ATOM 2326 C C . ASP A 1 302 ? -4.605 5.940 -11.294 1.00 88.25 302 ASP A C 1
ATOM 2328 O O . ASP A 1 302 ? -4.222 4.908 -11.848 1.00 88.25 302 ASP A O 1
ATOM 2332 N N . THR A 1 303 ? -3.735 6.741 -10.680 1.00 90.62 303 THR A N 1
ATOM 2333 C CA . THR A 1 303 ? -2.415 6.325 -10.189 1.00 90.62 303 THR A CA 1
ATOM 2334 C C . THR A 1 303 ? -2.560 5.237 -9.117 1.00 90.62 303 THR A C 1
ATOM 2336 O O . THR A 1 303 ? -3.482 5.272 -8.302 1.00 90.62 303 THR A O 1
ATOM 2339 N N . VAL A 1 304 ? -1.641 4.270 -9.086 1.00 95.81 304 VAL A N 1
ATOM 2340 C CA . VAL A 1 304 ? -1.658 3.193 -8.086 1.00 95.81 304 VAL A CA 1
ATOM 2341 C C . VAL A 1 304 ? -1.059 3.683 -6.769 1.00 95.81 304 VAL A C 1
ATOM 2343 O O . VAL A 1 304 ? -1.742 3.678 -5.744 1.00 95.81 304 VAL A O 1
ATOM 2346 N N . VAL A 1 305 ? 0.182 4.176 -6.797 1.00 96.06 305 VAL A N 1
ATOM 2347 C CA . VAL A 1 305 ? 0.866 4.730 -5.620 1.00 96.06 305 VAL A CA 1
ATOM 2348 C C . VAL A 1 305 ? 1.393 6.127 -5.919 1.00 96.06 305 VAL A C 1
ATOM 2350 O O . VAL A 1 305 ? 2.168 6.303 -6.855 1.00 96.06 305 VAL A O 1
ATOM 2353 N N . TYR A 1 306 ? 1.019 7.101 -5.091 1.00 92.50 306 TYR A N 1
ATOM 2354 C CA . TYR A 1 306 ? 1.589 8.446 -5.067 1.00 92.50 306 TYR A CA 1
ATOM 2355 C C . TYR A 1 306 ? 2.130 8.753 -3.672 1.00 92.50 306 TYR A C 1
ATOM 2357 O O . TYR A 1 306 ? 1.388 8.682 -2.694 1.00 92.50 306 TYR A O 1
ATOM 2365 N N . LEU A 1 307 ? 3.412 9.108 -3.581 1.00 90.94 307 LEU A N 1
ATOM 2366 C CA . LEU A 1 307 ? 4.060 9.521 -2.338 1.00 90.94 307 LEU A CA 1
ATOM 2367 C C . LEU A 1 307 ? 4.797 10.847 -2.539 1.00 90.94 307 LEU A C 1
ATOM 2369 O O . LEU A 1 307 ? 5.745 10.942 -3.322 1.00 90.94 307 LEU A O 1
ATOM 2373 N N . CYS A 1 308 ? 4.371 11.851 -1.782 1.00 85.56 308 CYS A N 1
ATOM 2374 C CA . CYS A 1 308 ? 5.030 13.141 -1.643 1.00 85.56 308 CYS A CA 1
ATOM 2375 C C . CYS A 1 308 ? 6.173 13.060 -0.616 1.00 85.56 308 CYS A C 1
ATOM 2377 O O . CYS A 1 308 ? 6.044 12.374 0.399 1.00 85.56 308 CYS A O 1
ATOM 2379 N N . MET A 1 309 ? 7.284 13.760 -0.870 1.00 85.88 309 MET A N 1
ATOM 2380 C CA . MET A 1 309 ? 8.473 13.807 -0.003 1.00 85.88 309 MET A CA 1
ATOM 2381 C C . MET A 1 309 ? 8.921 12.428 0.533 1.00 85.88 309 MET A C 1
ATOM 2383 O O . MET A 1 309 ? 9.091 12.255 1.750 1.00 85.88 309 MET A O 1
ATOM 2387 N N . PRO A 1 310 ? 9.095 11.412 -0.333 1.00 90.56 310 PRO A N 1
ATOM 2388 C CA . PRO A 1 310 ? 9.406 10.073 0.134 1.00 90.56 310 PRO A CA 1
ATOM 2389 C C . PRO A 1 310 ? 10.873 9.960 0.571 1.00 90.56 310 PRO A C 1
ATOM 2391 O O . PRO A 1 310 ? 11.784 10.508 -0.061 1.00 90.56 310 PRO A O 1
ATOM 2394 N N . VAL A 1 311 ? 11.104 9.202 1.642 1.00 93.06 311 VAL A N 1
ATOM 2395 C CA . VAL A 1 311 ? 12.433 8.900 2.182 1.00 93.06 311 VAL A CA 1
ATOM 2396 C C . VAL A 1 311 ? 12.591 7.397 2.324 1.00 93.06 311 VAL A C 1
ATOM 2398 O O . VAL A 1 311 ? 12.147 6.815 3.310 1.00 93.06 311 VAL A O 1
ATOM 2401 N N . GLY A 1 312 ? 13.255 6.792 1.343 1.00 93.56 312 GLY A N 1
ATOM 2402 C CA . GLY A 1 312 ? 13.465 5.352 1.263 1.00 93.56 312 GLY A CA 1
ATOM 2403 C C . GLY A 1 312 ? 12.173 4.551 1.067 1.00 93.56 312 GLY A C 1
ATOM 2404 O O . GLY A 1 312 ? 11.199 4.711 1.799 1.00 93.56 312 GLY A O 1
ATOM 2405 N N . ILE A 1 313 ? 12.157 3.672 0.066 1.00 96.75 313 ILE A N 1
ATOM 2406 C CA . ILE A 1 313 ? 10.983 2.853 -0.266 1.00 96.75 313 ILE A CA 1
ATOM 2407 C C . ILE A 1 313 ? 11.430 1.456 -0.671 1.00 96.75 313 ILE A C 1
ATOM 2409 O O . ILE A 1 313 ? 12.377 1.299 -1.440 1.00 96.75 313 ILE A O 1
ATOM 2413 N N . GLU A 1 314 ? 10.682 0.458 -0.221 1.00 98.56 314 GLU A N 1
ATOM 2414 C CA . GLU A 1 314 ? 10.765 -0.923 -0.674 1.00 98.56 314 GLU A CA 1
ATOM 2415 C C . GLU A 1 314 ? 9.496 -1.244 -1.483 1.00 98.56 314 GLU A C 1
ATOM 2417 O O . GLU A 1 314 ? 8.415 -1.405 -0.921 1.00 98.56 314 GLU A O 1
ATOM 2422 N N . PHE A 1 315 ? 9.608 -1.321 -2.808 1.00 98.81 315 PHE A N 1
ATOM 2423 C CA . PHE A 1 315 ? 8.511 -1.624 -3.728 1.00 98.81 315 PHE A CA 1
ATOM 2424 C C . PHE A 1 315 ? 8.827 -2.920 -4.481 1.00 98.81 315 PHE A C 1
ATOM 2426 O O . PHE A 1 315 ? 9.601 -2.906 -5.443 1.00 98.81 315 PHE A O 1
ATOM 2433 N N . HIS A 1 316 ? 8.279 -4.050 -4.019 1.00 97.69 316 HIS A N 1
ATOM 2434 C CA . HIS A 1 316 ? 8.730 -5.377 -4.464 1.00 97.69 316 HIS A CA 1
ATOM 2435 C C . HIS A 1 316 ? 7.628 -6.316 -4.901 1.00 97.69 316 HIS A C 1
ATOM 2437 O O . HIS A 1 316 ? 6.634 -6.469 -4.200 1.00 97.69 316 HIS A O 1
ATOM 2443 N N . ASN A 1 317 ? 7.869 -7.069 -5.971 1.00 98.56 317 ASN A N 1
ATOM 2444 C CA . ASN A 1 317 ? 7.025 -8.197 -6.367 1.00 98.56 317 ASN A CA 1
ATOM 2445 C C . ASN A 1 317 ? 5.536 -7.829 -6.487 1.00 98.56 317 ASN A C 1
ATOM 2447 O O . ASN A 1 317 ? 4.670 -8.646 -6.203 1.00 98.56 317 ASN A O 1
ATOM 2451 N N . ASN A 1 318 ? 5.212 -6.584 -6.832 1.00 98.88 318 ASN A N 1
ATOM 2452 C CA . ASN A 1 318 ? 3.831 -6.188 -7.080 1.00 98.88 318 ASN A CA 1
ATOM 2453 C C . ASN A 1 318 ? 3.482 -6.453 -8.547 1.00 98.88 318 ASN A C 1
ATOM 2455 O O . ASN A 1 318 ? 4.303 -6.191 -9.429 1.00 98.88 318 ASN A O 1
ATOM 2459 N N . GLU A 1 319 ? 2.262 -6.908 -8.813 1.00 98.81 319 GLU A N 1
ATOM 2460 C CA . GLU A 1 319 ? 1.700 -6.958 -10.160 1.00 98.81 319 GLU A CA 1
ATOM 2461 C C . GLU A 1 319 ? 0.661 -5.845 -10.315 1.00 98.81 319 GLU A C 1
ATOM 2463 O O . GLU A 1 319 ? -0.337 -5.795 -9.603 1.00 98.81 319 GLU A O 1
ATOM 2468 N N . LEU A 1 320 ? 0.934 -4.902 -11.212 1.00 98.69 320 LEU A N 1
ATOM 2469 C CA . LEU A 1 320 ? 0.082 -3.766 -11.537 1.00 98.69 320 LEU A CA 1
ATOM 2470 C C . LEU A 1 320 ? -0.466 -4.000 -12.938 1.00 98.69 320 LEU A C 1
ATOM 2472 O O . LEU A 1 320 ? 0.200 -3.706 -13.928 1.00 98.69 320 LEU A O 1
ATOM 2476 N N . ASP A 1 321 ? -1.667 -4.552 -13.013 1.00 97.19 321 ASP A N 1
ATOM 2477 C CA . ASP A 1 321 ? -2.352 -4.907 -14.245 1.00 97.19 321 ASP A CA 1
ATOM 2478 C C . ASP A 1 321 ? -3.432 -3.880 -14.587 1.00 97.19 321 ASP A C 1
ATOM 2480 O O . ASP A 1 321 ? -4.537 -3.897 -14.042 1.00 97.19 321 ASP A O 1
ATOM 2484 N N . THR A 1 322 ? -3.107 -3.015 -15.549 1.00 95.00 322 THR A N 1
ATOM 2485 C CA . THR A 1 322 ? -3.977 -1.967 -16.088 1.00 95.00 322 THR A CA 1
ATOM 2486 C C . THR A 1 322 ? -4.233 -0.836 -15.093 1.00 95.00 322 THR A C 1
ATOM 2488 O O . THR A 1 322 ? -4.904 -0.999 -14.073 1.00 95.00 322 THR A O 1
ATOM 2491 N N . TYR A 1 323 ? -3.710 0.348 -15.415 1.00 93.38 323 TYR A N 1
ATOM 2492 C CA . TYR A 1 323 ? -3.914 1.559 -14.625 1.00 93.38 323 TYR A CA 1
ATOM 2493 C C . TYR A 1 323 ? -3.794 2.825 -15.483 1.00 93.38 323 TYR A C 1
ATOM 2495 O O . TYR A 1 323 ? -2.993 2.886 -16.420 1.00 93.38 323 TYR A O 1
ATOM 2503 N N . ASP A 1 324 ? -4.577 3.847 -15.144 1.00 89.38 324 ASP A N 1
ATOM 2504 C CA . ASP A 1 324 ? -4.712 5.050 -15.979 1.00 89.38 324 ASP A CA 1
ATOM 2505 C C . ASP A 1 324 ? -3.636 6.112 -15.700 1.00 89.38 324 ASP A C 1
ATOM 2507 O O . ASP A 1 324 ? -3.319 6.938 -16.553 1.00 89.38 324 ASP A O 1
ATOM 2511 N N . GLY A 1 325 ? -3.096 6.145 -14.481 1.00 87.94 325 GLY A N 1
ATOM 2512 C CA . GLY A 1 325 ? -2.098 7.131 -14.074 1.00 87.94 325 GLY A CA 1
ATOM 2513 C C . GLY A 1 325 ? -0.678 6.576 -14.123 1.00 87.94 325 GLY A C 1
ATOM 2514 O O . GLY A 1 325 ? -0.177 6.112 -15.151 1.00 87.94 325 GLY A O 1
ATOM 2515 N N . VAL A 1 326 ? -0.022 6.638 -12.970 1.00 92.38 326 VAL A N 1
ATOM 2516 C CA . VAL A 1 326 ? 1.322 6.105 -12.739 1.00 92.38 326 VAL A CA 1
ATOM 2517 C C . VAL A 1 326 ? 1.250 4.842 -11.883 1.00 92.38 326 VAL A C 1
ATOM 2519 O O . VAL A 1 326 ? 0.422 4.758 -10.979 1.00 92.38 326 VAL A O 1
ATOM 2522 N N . GLY A 1 327 ? 2.131 3.871 -12.123 1.00 96.81 327 GLY A N 1
ATOM 2523 C CA . GLY A 1 327 ? 2.268 2.718 -11.232 1.00 96.81 327 GLY A CA 1
ATOM 2524 C C . GLY A 1 327 ? 2.842 3.132 -9.873 1.00 96.81 327 GLY A C 1
ATOM 2525 O O . GLY A 1 327 ? 2.160 3.095 -8.854 1.00 96.81 327 GLY A O 1
ATOM 2526 N N . LEU A 1 328 ? 4.089 3.601 -9.858 1.00 97.81 328 LEU A N 1
ATOM 2527 C CA . LEU A 1 328 ? 4.725 4.190 -8.678 1.00 97.81 328 LEU A CA 1
ATOM 2528 C C . LEU A 1 328 ? 5.159 5.626 -8.959 1.00 97.81 328 LEU A C 1
ATOM 2530 O O . LEU A 1 328 ? 6.029 5.856 -9.797 1.00 97.81 328 LEU A O 1
ATOM 2534 N N . TRP A 1 329 ? 4.585 6.579 -8.233 1.00 93.69 329 TRP A N 1
ATOM 2535 C CA . TRP A 1 329 ? 4.894 7.997 -8.339 1.00 93.69 329 TRP A CA 1
ATOM 2536 C C . TRP A 1 329 ? 5.505 8.519 -7.042 1.00 93.69 329 TRP A C 1
ATOM 2538 O O . TRP A 1 329 ? 4.848 8.608 -6.008 1.00 93.69 329 TRP A O 1
ATOM 2548 N N . LEU A 1 330 ? 6.773 8.906 -7.126 1.00 91.06 330 LEU A N 1
ATOM 2549 C CA . LEU A 1 330 ? 7.517 9.588 -6.075 1.00 91.06 330 LEU A CA 1
ATOM 2550 C C . LEU A 1 330 ? 7.696 11.059 -6.464 1.00 91.06 330 LEU A C 1
ATOM 2552 O O . LEU A 1 330 ? 8.273 11.355 -7.510 1.00 91.06 330 LEU A O 1
ATOM 2556 N N . ASP A 1 331 ? 7.183 11.997 -5.675 1.00 84.44 331 ASP A N 1
ATOM 2557 C CA . ASP A 1 331 ? 7.200 13.411 -6.062 1.00 84.44 331 ASP A CA 1
ATOM 2558 C C . ASP A 1 331 ? 7.568 14.355 -4.922 1.00 84.44 331 ASP A C 1
ATOM 2560 O O . ASP A 1 331 ? 7.385 14.050 -3.749 1.00 84.44 331 ASP A O 1
ATOM 2564 N N . TRP A 1 332 ? 7.994 15.544 -5.341 1.00 77.50 332 TRP A N 1
ATOM 2565 C CA . TRP A 1 332 ? 8.086 16.795 -4.610 1.00 77.50 332 TRP A CA 1
ATOM 2566 C C . TRP A 1 332 ? 9.032 16.801 -3.402 1.00 77.50 332 TRP A C 1
ATOM 2568 O O . TRP A 1 332 ? 9.151 15.857 -2.626 1.00 77.50 332 TRP A O 1
ATOM 2578 N N . GLY A 1 333 ? 9.732 17.924 -3.233 1.00 73.75 333 GLY A N 1
ATOM 2579 C CA . GLY A 1 333 ? 10.700 18.098 -2.156 1.00 73.75 333 GLY A CA 1
ATOM 2580 C C . GLY A 1 333 ? 11.917 17.175 -2.282 1.00 73.75 333 GLY A C 1
ATOM 2581 O O . GLY A 1 333 ? 12.499 17.023 -3.360 1.00 73.75 333 GLY A O 1
ATOM 2582 N N . THR A 1 334 ? 12.344 16.609 -1.151 1.00 70.94 334 THR A N 1
ATOM 2583 C CA . THR A 1 334 ? 13.596 15.857 -1.032 1.00 70.94 334 THR A CA 1
ATOM 2584 C C . THR A 1 334 ? 13.379 14.354 -1.202 1.00 70.94 334 THR A C 1
ATOM 2586 O O . THR A 1 334 ? 13.189 13.633 -0.228 1.00 70.94 334 THR A O 1
ATOM 2589 N N . THR A 1 335 ? 13.468 13.861 -2.441 1.00 80.44 335 THR A N 1
ATOM 2590 C CA . THR A 1 335 ? 13.613 12.421 -2.709 1.00 80.44 335 THR A CA 1
ATOM 2591 C C . THR A 1 335 ? 14.949 11.974 -2.116 1.00 80.44 335 THR A C 1
ATOM 2593 O O . THR A 1 335 ? 16.013 12.353 -2.604 1.00 80.44 335 THR A O 1
ATOM 2596 N N . ASN A 1 336 ? 14.899 11.256 -0.995 1.00 87.19 336 ASN A N 1
ATOM 2597 C CA . ASN A 1 336 ? 16.072 10.978 -0.168 1.00 87.19 336 ASN A CA 1
ATOM 2598 C C . ASN A 1 336 ? 16.194 9.487 0.159 1.00 87.19 336 ASN A C 1
ATOM 2600 O O . ASN A 1 336 ? 15.201 8.810 0.413 1.00 87.19 336 ASN A O 1
ATOM 2604 N N . GLY A 1 337 ? 17.425 8.990 0.226 1.00 91.81 337 GLY A N 1
ATOM 2605 C CA . GLY A 1 337 ? 17.722 7.638 0.680 1.00 91.81 337 GLY A CA 1
ATOM 2606 C C . GLY A 1 337 ? 17.687 6.612 -0.447 1.00 91.81 337 GLY A C 1
ATOM 2607 O O . GLY A 1 337 ? 17.932 6.933 -1.609 1.00 91.81 337 GLY A O 1
ATOM 2608 N N . THR A 1 338 ? 17.450 5.350 -0.086 1.00 95.75 338 THR A N 1
ATOM 2609 C CA . THR A 1 338 ? 17.483 4.226 -1.032 1.00 95.75 338 THR A CA 1
ATOM 2610 C C . THR A 1 338 ? 16.075 3.787 -1.401 1.00 95.75 338 THR A C 1
ATOM 2612 O O . THR A 1 338 ? 15.278 3.443 -0.535 1.00 95.75 338 THR A O 1
ATOM 2615 N N . PHE A 1 339 ? 15.793 3.771 -2.696 1.00 97.12 339 PHE A N 1
ATOM 2616 C CA . PHE A 1 339 ? 14.545 3.315 -3.283 1.00 97.12 339 PHE A CA 1
ATOM 2617 C C . PHE A 1 339 ? 14.817 2.009 -4.016 1.00 97.12 339 PHE A C 1
ATOM 2619 O O . PHE A 1 339 ? 15.599 1.969 -4.966 1.00 97.12 339 PHE A O 1
ATOM 2626 N N . ASN A 1 340 ? 14.185 0.938 -3.568 1.00 98.44 340 ASN A N 1
ATOM 2627 C CA . ASN A 1 340 ? 14.306 -0.389 -4.141 1.00 98.44 340 ASN A CA 1
ATOM 2628 C C . ASN A 1 340 ? 13.000 -0.737 -4.855 1.00 98.44 340 ASN A C 1
ATOM 2630 O O . ASN A 1 340 ? 11.996 -1.011 -4.211 1.00 98.44 340 ASN A O 1
ATOM 2634 N N . ILE A 1 341 ? 13.026 -0.718 -6.184 1.00 98.69 341 ILE A N 1
ATOM 2635 C CA . ILE A 1 341 ? 11.911 -1.067 -7.062 1.00 98.69 341 ILE A CA 1
ATOM 2636 C C . ILE A 1 341 ? 12.297 -2.378 -7.741 1.00 98.69 341 ILE A C 1
ATOM 2638 O O . ILE A 1 341 ? 13.018 -2.354 -8.742 1.00 98.69 341 ILE A O 1
ATOM 2642 N N . LYS A 1 342 ? 11.910 -3.526 -7.166 1.00 98.44 342 LYS A N 1
ATOM 2643 C CA . LYS A 1 342 ? 12.421 -4.828 -7.627 1.00 98.44 342 LYS A CA 1
ATOM 2644 C C . LYS A 1 342 ? 11.358 -5.887 -7.880 1.00 98.44 342 LYS A C 1
ATOM 2646 O O . LYS A 1 342 ? 10.421 -6.026 -7.106 1.00 98.44 342 LYS A O 1
ATOM 2651 N N . GLY A 1 343 ? 11.524 -6.673 -8.940 1.00 98.44 343 GLY A N 1
ATOM 2652 C CA . GLY A 1 343 ? 10.656 -7.830 -9.196 1.00 98.44 343 GLY A CA 1
ATOM 2653 C C . GLY A 1 343 ? 9.198 -7.482 -9.513 1.00 98.44 343 GLY A C 1
ATOM 2654 O O . GLY A 1 343 ? 8.342 -8.358 -9.454 1.00 98.44 343 GLY A O 1
ATOM 2655 N N . ASN A 1 344 ? 8.878 -6.217 -9.798 1.00 98.94 344 ASN A N 1
ATOM 2656 C CA . ASN A 1 344 ? 7.505 -5.799 -10.069 1.00 98.94 344 ASN A CA 1
ATOM 2657 C C . ASN A 1 344 ? 7.147 -6.031 -11.533 1.00 98.94 344 ASN A C 1
ATOM 2659 O O . ASN A 1 344 ? 8.004 -5.980 -12.414 1.00 98.94 344 ASN A O 1
ATOM 2663 N N . THR A 1 345 ? 5.859 -6.197 -11.796 1.00 98.88 345 THR A N 1
ATOM 2664 C CA . THR A 1 345 ? 5.312 -6.270 -13.146 1.00 98.88 345 THR A CA 1
ATOM 2665 C C . THR A 1 345 ? 4.309 -5.140 -13.348 1.00 98.88 345 THR A C 1
ATOM 2667 O O . THR A 1 345 ? 3.303 -5.078 -12.654 1.00 98.88 345 THR A O 1
ATOM 2670 N N . PHE A 1 346 ? 4.574 -4.246 -14.296 1.00 98.75 346 PHE A N 1
ATOM 2671 C CA . PHE A 1 346 ? 3.709 -3.139 -14.697 1.00 98.75 346 PHE A CA 1
ATOM 2672 C C . PHE A 1 346 ? 3.128 -3.456 -16.075 1.00 98.75 346 PHE A C 1
ATOM 2674 O O . PHE A 1 346 ? 3.879 -3.499 -17.045 1.00 98.75 346 PHE A O 1
ATOM 2681 N N . LYS A 1 347 ? 1.815 -3.670 -16.179 1.00 97.56 347 LYS A N 1
ATOM 2682 C CA . LYS A 1 347 ? 1.127 -3.995 -17.436 1.00 97.56 347 LYS A CA 1
ATOM 2683 C C . LYS A 1 347 ? 0.118 -2.921 -17.795 1.00 97.56 347 LYS A C 1
ATOM 2685 O O . LYS A 1 347 ? -0.647 -2.476 -16.942 1.00 97.56 347 LYS A O 1
ATOM 2690 N N . ASN A 1 348 ? 0.064 -2.567 -19.077 1.00 95.50 348 ASN A N 1
ATOM 2691 C CA . ASN A 1 348 ? -0.980 -1.713 -19.649 1.00 95.50 348 ASN A CA 1
ATOM 2692 C C . ASN A 1 348 ? -1.141 -0.361 -18.925 1.00 95.50 348 ASN A C 1
ATOM 2694 O O . ASN A 1 348 ? -2.249 0.165 -18.821 1.00 95.50 348 ASN A O 1
ATOM 2698 N N . GLY A 1 349 ? -0.043 0.191 -18.405 1.00 94.25 349 GLY A N 1
ATOM 2699 C CA . GLY A 1 349 ? -0.035 1.505 -17.770 1.00 94.25 349 GLY A CA 1
ATOM 2700 C C . GLY A 1 349 ? -0.156 2.621 -18.798 1.00 94.25 349 GLY A C 1
ATOM 2701 O O . GLY A 1 349 ? 0.636 2.673 -19.738 1.00 94.25 349 GLY A O 1
ATOM 2702 N N . GLU A 1 350 ? -1.103 3.540 -18.635 1.00 91.06 350 GLU A N 1
ATOM 2703 C CA . GLU A 1 350 ? -1.336 4.572 -19.653 1.00 91.06 350 GLU A CA 1
ATOM 2704 C C . GLU A 1 350 ? -0.230 5.628 -19.728 1.00 91.06 350 GLU A C 1
ATOM 2706 O O . GLU A 1 350 ? 0.115 6.042 -20.839 1.00 91.06 350 GLU A O 1
ATOM 2711 N N . LEU A 1 351 ? 0.329 6.053 -18.583 1.00 89.62 351 LEU A N 1
ATOM 2712 C CA . LEU A 1 351 ? 1.333 7.124 -18.531 1.00 89.62 351 LEU A CA 1
ATOM 2713 C C . LEU A 1 351 ? 2.742 6.617 -18.217 1.00 89.62 351 LEU A C 1
ATOM 2715 O O . LEU A 1 351 ? 3.626 6.697 -19.073 1.00 89.62 351 LEU A O 1
ATOM 2719 N N . PHE A 1 352 ? 2.957 6.131 -16.990 1.00 93.75 352 PHE A N 1
ATOM 2720 C CA . PHE A 1 352 ? 4.277 5.725 -16.505 1.00 93.75 352 PHE A CA 1
ATOM 2721 C C . PHE A 1 352 ? 4.217 4.466 -15.643 1.00 93.75 352 PHE A C 1
ATOM 2723 O O . PHE A 1 352 ? 3.279 4.264 -14.875 1.00 93.75 352 PHE A O 1
ATOM 2730 N N . GLY A 1 353 ? 5.247 3.629 -15.721 1.00 97.25 353 GLY A N 1
ATOM 2731 C CA . GLY A 1 353 ? 5.457 2.531 -14.773 1.00 97.25 353 GLY A CA 1
ATOM 2732 C C . GLY A 1 353 ? 5.939 3.086 -13.447 1.00 97.25 353 GLY A C 1
ATOM 2733 O O . GLY A 1 353 ? 5.248 3.032 -12.433 1.00 97.25 353 GLY A O 1
ATOM 2734 N N . PHE A 1 354 ? 7.103 3.715 -13.506 1.00 97.50 354 PHE A N 1
ATOM 2735 C CA . PHE A 1 354 ? 7.729 4.413 -12.403 1.00 97.50 354 PHE A CA 1
ATOM 2736 C C . PHE A 1 354 ? 8.004 5.863 -12.796 1.00 97.50 354 PHE A C 1
ATOM 2738 O O . PHE A 1 354 ? 8.616 6.131 -13.829 1.00 97.50 354 PHE A O 1
ATOM 2745 N N . TYR A 1 355 ? 7.579 6.798 -11.955 1.00 93.69 355 TYR A N 1
ATOM 2746 C CA . TYR A 1 355 ? 7.920 8.206 -12.060 1.00 93.69 355 TYR A CA 1
ATOM 2747 C C . TYR A 1 355 ? 8.551 8.675 -10.751 1.00 93.69 355 TYR A C 1
ATOM 2749 O O . TYR A 1 355 ? 8.003 8.455 -9.671 1.00 93.69 355 TYR A O 1
ATOM 2757 N N . SER A 1 356 ? 9.669 9.388 -10.854 1.00 90.12 356 SER A N 1
ATOM 2758 C CA . SER A 1 356 ? 10.257 10.104 -9.730 1.00 90.12 356 SER A CA 1
ATOM 2759 C C . SER A 1 356 ? 10.617 11.534 -10.095 1.00 90.12 356 SER A C 1
ATOM 2761 O O . SER A 1 356 ? 11.180 11.797 -11.160 1.00 90.12 356 SER A O 1
ATOM 2763 N N . ARG A 1 357 ? 10.381 12.461 -9.171 1.00 85.56 357 ARG A N 1
ATOM 2764 C CA . ARG A 1 357 ? 10.890 13.827 -9.245 1.00 85.56 357 ARG A CA 1
ATOM 2765 C C . ARG A 1 357 ? 11.410 14.288 -7.894 1.00 85.56 357 ARG A C 1
ATOM 2767 O O . ARG A 1 357 ? 10.628 14.434 -6.958 1.00 85.56 357 ARG A O 1
ATOM 2774 N N . GLY A 1 358 ? 12.692 14.635 -7.845 1.00 80.44 358 GLY A N 1
ATOM 2775 C CA . GLY A 1 358 ? 13.231 15.468 -6.777 1.00 80.44 358 GLY A CA 1
ATOM 2776 C C . GLY A 1 358 ? 13.325 16.932 -7.186 1.00 80.44 358 GLY A C 1
ATOM 2777 O O . GLY A 1 358 ? 13.589 17.276 -8.345 1.00 80.44 358 GLY A O 1
ATOM 2778 N N . TYR A 1 359 ? 13.019 17.810 -6.233 1.00 77.56 359 TYR A N 1
ATOM 2779 C CA . TYR A 1 359 ? 12.923 19.246 -6.459 1.00 77.56 359 TYR A CA 1
ATOM 2780 C C . TYR A 1 359 ? 13.512 20.021 -5.276 1.00 77.56 359 TYR A C 1
ATOM 2782 O O . TYR A 1 359 ? 13.006 19.958 -4.156 1.00 77.56 359 TYR A O 1
ATOM 2790 N N . GLY A 1 360 ? 14.550 20.819 -5.538 1.00 75.31 360 GLY A N 1
ATOM 2791 C CA . GLY A 1 360 ? 15.236 21.619 -4.518 1.00 75.31 360 GLY A CA 1
ATOM 2792 C C . GLY A 1 360 ? 16.388 20.871 -3.841 1.00 75.31 360 GLY A C 1
ATOM 2793 O O . GLY A 1 360 ? 16.928 19.932 -4.408 1.00 75.31 360 GLY A O 1
ATOM 2794 N N . ALA A 1 361 ? 16.789 21.292 -2.636 1.00 72.56 361 ALA A N 1
ATOM 2795 C CA . ALA A 1 361 ? 18.009 20.834 -1.954 1.00 72.56 361 ALA A CA 1
ATOM 2796 C C . ALA A 1 361 ? 17.894 19.416 -1.343 1.00 72.56 361 ALA A C 1
ATOM 2798 O O . ALA A 1 361 ? 17.996 19.231 -0.129 1.00 72.56 361 ALA A O 1
ATOM 2799 N N . ALA A 1 362 ? 17.647 18.404 -2.179 1.00 70.38 362 ALA A N 1
ATOM 2800 C CA . ALA A 1 362 ? 17.660 17.005 -1.768 1.00 70.38 362 ALA A CA 1
ATOM 2801 C C . ALA A 1 362 ? 19.080 16.567 -1.347 1.00 70.38 362 ALA A C 1
ATOM 2803 O O . ALA A 1 362 ? 20.048 16.937 -2.020 1.00 70.38 362 ALA A O 1
ATOM 2804 N N . PRO A 1 363 ? 19.228 15.792 -0.254 1.00 74.06 363 PRO A N 1
ATOM 2805 C CA . PRO A 1 363 ? 20.522 15.319 0.250 1.00 74.06 363 PRO A CA 1
ATOM 2806 C C . PRO A 1 363 ? 21.100 14.125 -0.534 1.00 74.06 363 PRO A C 1
ATOM 2808 O O . PRO A 1 363 ? 22.223 13.718 -0.248 1.00 74.06 363 PRO A O 1
ATOM 2811 N N . GLY A 1 364 ? 20.374 13.604 -1.531 1.00 81.38 364 GLY A N 1
ATOM 2812 C CA . GLY A 1 364 ? 20.815 12.543 -2.442 1.00 81.38 364 GLY A CA 1
ATOM 2813 C C . GLY A 1 364 ? 19.904 11.313 -2.431 1.00 81.38 364 GLY A C 1
ATOM 2814 O O . GLY A 1 364 ? 19.191 11.063 -1.457 1.00 81.38 364 GLY A O 1
ATOM 2815 N N . SER A 1 365 ? 19.916 10.542 -3.518 1.00 88.44 365 SER A N 1
ATOM 2816 C CA . SER A 1 365 ? 19.085 9.343 -3.677 1.00 88.44 365 SER A CA 1
ATOM 2817 C C . SER A 1 365 ? 19.799 8.219 -4.428 1.00 88.44 365 SER A C 1
ATOM 2819 O O . SER A 1 365 ? 20.580 8.451 -5.349 1.00 88.44 365 SER A O 1
ATOM 2821 N N . THR A 1 366 ? 19.486 6.981 -4.056 1.00 92.75 366 THR A N 1
ATOM 2822 C CA . THR A 1 366 ? 19.879 5.777 -4.797 1.00 92.75 366 THR A CA 1
ATOM 2823 C C . THR A 1 366 ? 18.619 5.048 -5.221 1.00 92.75 366 THR A C 1
ATOM 2825 O O . THR A 1 366 ? 17.848 4.619 -4.368 1.00 92.75 366 THR A O 1
ATOM 2828 N N . MET A 1 367 ? 18.403 4.886 -6.522 1.00 94.75 367 MET A N 1
ATOM 2829 C CA . MET A 1 367 ? 17.262 4.161 -7.076 1.00 94.75 367 MET A CA 1
ATOM 2830 C C . MET A 1 367 ? 17.739 2.872 -7.738 1.00 94.75 367 MET A C 1
ATOM 2832 O O . MET A 1 367 ? 18.391 2.898 -8.783 1.00 94.75 367 MET A O 1
ATOM 2836 N N . ASN A 1 368 ? 17.398 1.743 -7.122 1.00 97.56 368 ASN A N 1
ATOM 2837 C CA . ASN A 1 368 ? 17.651 0.404 -7.636 1.00 97.56 368 ASN A CA 1
ATOM 2838 C C . ASN A 1 368 ? 16.375 -0.100 -8.311 1.00 97.56 368 ASN A C 1
ATOM 2840 O O . ASN A 1 368 ? 15.428 -0.490 -7.630 1.00 97.56 368 ASN A O 1
ATOM 2844 N N . ILE A 1 369 ? 16.351 -0.070 -9.639 1.00 98.19 369 ILE A N 1
ATOM 2845 C CA . ILE A 1 369 ? 15.229 -0.501 -10.471 1.00 98.19 369 ILE A CA 1
ATOM 2846 C C . ILE A 1 369 ? 15.650 -1.810 -11.128 1.00 98.19 369 ILE A C 1
ATOM 2848 O O . ILE A 1 369 ? 16.322 -1.816 -12.165 1.00 98.19 369 ILE A O 1
ATOM 2852 N N . GLU A 1 370 ? 15.338 -2.920 -10.463 1.00 97.81 370 GLU A N 1
ATOM 2853 C CA . GLU A 1 370 ? 15.948 -4.215 -10.756 1.00 97.81 370 GLU A CA 1
ATOM 2854 C C . GLU A 1 370 ? 14.925 -5.310 -11.053 1.00 97.81 370 GLU A C 1
ATOM 2856 O O . GLU A 1 370 ? 13.993 -5.522 -10.285 1.00 97.81 370 GLU A O 1
ATOM 2861 N N . ASN A 1 371 ? 15.141 -6.074 -12.122 1.00 97.62 371 ASN A N 1
ATOM 2862 C CA . ASN A 1 371 ? 14.349 -7.271 -12.428 1.00 97.62 371 ASN A CA 1
ATOM 2863 C C . ASN A 1 371 ? 12.834 -7.005 -12.526 1.00 97.62 371 ASN A C 1
ATOM 2865 O O . ASN A 1 371 ? 12.035 -7.843 -12.117 1.00 97.62 371 ASN A O 1
ATOM 2869 N N . ASN A 1 372 ? 12.430 -5.830 -13.017 1.00 98.81 372 ASN A N 1
ATOM 2870 C CA . ASN A 1 372 ? 11.024 -5.509 -13.252 1.00 98.81 372 ASN A CA 1
ATOM 2871 C C . ASN A 1 372 ? 10.623 -5.819 -14.697 1.00 98.81 372 ASN A C 1
ATOM 2873 O O . ASN A 1 372 ? 11.442 -5.741 -15.613 1.00 98.81 372 ASN A O 1
ATOM 2877 N N . VAL A 1 373 ? 9.340 -6.081 -14.909 1.00 98.81 373 VAL A N 1
ATOM 2878 C CA . VAL A 1 373 ? 8.728 -6.181 -16.234 1.00 98.81 373 VAL A CA 1
ATOM 2879 C C . VAL A 1 373 ? 7.846 -4.957 -16.449 1.00 98.81 373 VAL A C 1
ATOM 2881 O O . VAL A 1 373 ? 6.956 -4.683 -15.649 1.00 98.81 373 VAL A O 1
ATOM 2884 N N . PHE A 1 374 ? 8.081 -4.221 -17.526 1.00 98.75 374 PHE A N 1
ATOM 2885 C CA . PHE A 1 374 ? 7.216 -3.152 -18.011 1.00 98.75 374 PHE A CA 1
ATOM 2886 C C . PHE A 1 374 ? 6.638 -3.601 -19.348 1.00 98.75 374 PHE A C 1
ATOM 2888 O O . PHE A 1 374 ? 7.355 -3.661 -20.342 1.00 98.75 374 PHE A O 1
ATOM 2895 N N . ASP A 1 375 ? 5.356 -3.933 -19.369 1.00 97.88 375 ASP A N 1
ATOM 2896 C CA . ASP A 1 375 ? 4.650 -4.466 -20.527 1.00 97.88 375 ASP A CA 1
ATOM 2897 C C . ASP A 1 375 ? 3.561 -3.489 -20.979 1.00 97.88 375 ASP A C 1
ATOM 2899 O O . ASP A 1 375 ? 2.640 -3.159 -20.228 1.00 97.88 375 ASP A O 1
ATOM 2903 N N . ASN A 1 376 ? 3.681 -2.987 -22.207 1.00 96.00 376 ASN A N 1
ATOM 2904 C CA . ASN A 1 376 ? 2.733 -2.058 -22.817 1.00 96.00 376 ASN A CA 1
ATOM 2905 C C . ASN A 1 376 ? 2.504 -0.774 -21.984 1.00 96.00 376 ASN A C 1
ATOM 2907 O O . ASN A 1 376 ? 1.375 -0.308 -21.815 1.00 96.00 376 ASN A O 1
ATOM 2911 N N . VAL A 1 377 ? 3.580 -0.195 -21.441 1.00 96.06 377 VAL A N 1
ATOM 2912 C CA . VAL A 1 377 ? 3.520 1.013 -20.601 1.00 96.06 377 VAL A CA 1
ATOM 2913 C C . VAL A 1 377 ? 3.773 2.288 -21.417 1.00 96.06 377 VAL A C 1
ATOM 2915 O O . VAL A 1 377 ? 4.691 2.353 -22.238 1.00 96.06 377 VAL A O 1
ATOM 2918 N N . GLY A 1 378 ? 2.972 3.325 -21.161 1.00 91.62 378 GLY A N 1
ATOM 2919 C CA . GLY A 1 378 ? 3.102 4.668 -21.737 1.00 91.62 378 GLY A CA 1
ATOM 2920 C C . GLY A 1 378 ? 2.438 4.858 -23.105 1.00 91.62 378 GLY A C 1
ATOM 2921 O O . GLY A 1 378 ? 2.594 5.916 -23.711 1.00 91.62 378 GLY A O 1
ATOM 2922 N N . ASN A 1 379 ? 1.716 3.854 -23.613 1.00 86.94 379 ASN A N 1
ATOM 2923 C CA . ASN A 1 379 ? 1.152 3.864 -24.971 1.00 86.94 379 ASN A CA 1
ATOM 2924 C C . ASN A 1 379 ? -0.231 4.519 -25.089 1.00 86.94 379 ASN A C 1
ATOM 2926 O O . ASN A 1 379 ? -0.690 4.778 -26.199 1.00 86.94 379 ASN A O 1
ATOM 2930 N N . ASN A 1 380 ? -0.927 4.748 -23.975 1.00 70.25 380 ASN A N 1
ATOM 2931 C CA . ASN A 1 380 ? -2.387 4.852 -23.985 1.00 70.25 380 ASN A CA 1
ATOM 2932 C C . ASN A 1 380 ? -2.917 6.057 -23.201 1.00 70.25 380 ASN A C 1
ATOM 2934 O O . ASN A 1 380 ? -3.913 5.902 -22.517 1.00 70.25 380 ASN A O 1
ATOM 2938 N N . ALA A 1 381 ? -2.303 7.243 -23.262 1.00 65.75 381 ALA A N 1
ATOM 2939 C CA . ALA A 1 381 ? -2.792 8.405 -22.505 1.00 65.75 381 ALA A CA 1
ATOM 2940 C C . ALA A 1 381 ? -4.269 8.750 -22.833 1.00 65.75 381 ALA A C 1
ATOM 2942 O O . ALA A 1 381 ? -4.539 9.483 -23.789 1.00 65.75 381 ALA A O 1
ATOM 2943 N N . LYS A 1 382 ? -5.247 8.269 -22.041 1.00 59.31 382 LYS A N 1
ATOM 2944 C CA . LYS A 1 382 ? -6.694 8.427 -22.312 1.00 59.31 382 LYS A CA 1
ATOM 2945 C C . LYS A 1 382 ? -7.262 9.792 -21.889 1.00 59.31 382 LYS A C 1
ATOM 2947 O O . LYS A 1 382 ? -8.419 9.904 -21.493 1.00 59.31 382 LYS A O 1
ATOM 2952 N N . GLY A 1 383 ? -6.485 10.867 -22.024 1.00 52.44 383 GLY A N 1
ATOM 2953 C CA . GLY A 1 383 ? -7.010 12.237 -21.925 1.00 52.44 383 GLY A CA 1
ATOM 2954 C C . GLY A 1 383 ? -7.209 12.810 -20.512 1.00 52.44 383 GLY A C 1
ATOM 2955 O O . GLY A 1 383 ? -7.882 13.825 -20.383 1.00 52.44 383 GLY A O 1
ATOM 2956 N N . GLY A 1 384 ? -6.597 12.235 -19.471 1.00 53.97 384 GLY A N 1
ATOM 2957 C CA . GLY A 1 384 ? -6.538 12.806 -18.107 1.00 53.97 384 GLY A CA 1
ATOM 2958 C C . GLY A 1 384 ? -5.269 13.627 -17.815 1.00 53.97 384 GLY A C 1
ATOM 2959 O O . GLY A 1 384 ? -4.834 13.736 -16.668 1.00 53.97 384 GLY A O 1
ATOM 2960 N N . PHE A 1 385 ? -4.629 14.140 -18.863 1.00 62.22 385 PHE A N 1
ATOM 2961 C CA . PHE A 1 385 ? -3.272 14.676 -18.836 1.00 62.22 385 PHE A CA 1
ATOM 2962 C C . PHE A 1 385 ? -3.255 16.134 -19.322 1.00 62.22 385 PHE A C 1
ATOM 2964 O O . PHE A 1 385 ? -3.773 16.436 -20.400 1.00 62.22 385 PHE A O 1
ATOM 2971 N N . ASP A 1 386 ? -2.607 17.039 -18.581 1.00 57.06 386 ASP A N 1
ATOM 2972 C CA . ASP A 1 386 ? -2.357 18.409 -19.050 1.00 57.06 386 ASP A CA 1
ATOM 2973 C C . ASP A 1 386 ? -1.224 18.419 -20.087 1.00 57.06 386 ASP A C 1
ATOM 2975 O O . ASP A 1 386 ? -0.043 18.456 -19.732 1.00 57.06 386 ASP A O 1
ATOM 2979 N N . ALA A 1 387 ? -1.597 18.416 -21.375 1.00 52.53 387 ALA A N 1
ATOM 2980 C CA . ALA A 1 387 ? -0.707 18.394 -22.543 1.00 52.53 387 ALA A CA 1
ATOM 2981 C C . ALA A 1 387 ? 0.450 19.415 -22.484 1.00 52.53 387 ALA A C 1
ATOM 2983 O O . ALA A 1 387 ? 1.517 19.156 -23.044 1.00 52.53 387 ALA A O 1
ATOM 2984 N N . SER A 1 388 ? 0.286 20.544 -21.778 1.00 55.44 388 SER A N 1
ATOM 2985 C CA . SER A 1 388 ? 1.344 21.555 -21.616 1.00 55.44 388 SER A CA 1
ATOM 2986 C C . SER A 1 388 ? 2.557 21.048 -20.814 1.00 55.44 388 SER A C 1
ATOM 2988 O O . SER A 1 388 ? 3.672 21.560 -20.970 1.00 55.44 388 SER A O 1
ATOM 2990 N N . THR A 1 389 ? 2.375 19.979 -20.029 1.00 53.41 389 THR A N 1
ATOM 2991 C CA . THR A 1 389 ? 3.417 19.342 -19.211 1.00 53.41 389 THR A CA 1
ATOM 2992 C C . THR A 1 389 ? 4.281 18.315 -19.966 1.00 53.41 389 THR A C 1
ATOM 2994 O O . THR A 1 389 ? 5.353 17.972 -19.479 1.00 53.41 389 THR A O 1
ATOM 2997 N N . LEU A 1 390 ? 3.934 17.896 -21.201 1.00 54.72 390 LEU A N 1
ATOM 2998 C CA . LEU A 1 390 ? 4.817 17.039 -22.040 1.00 54.72 390 LEU A CA 1
ATOM 2999 C C . LEU A 1 390 ? 6.023 17.781 -22.633 1.00 54.72 390 LEU A C 1
ATOM 3001 O O . LEU A 1 390 ? 6.844 17.188 -23.334 1.00 54.72 390 LEU A O 1
ATOM 3005 N N . SER A 1 391 ? 6.157 19.084 -22.384 1.00 59.34 391 SER A N 1
ATOM 3006 C CA . SER A 1 391 ? 7.350 19.824 -22.800 1.00 59.34 391 SER A CA 1
ATOM 3007 C C . SER A 1 391 ? 8.606 19.327 -22.062 1.00 59.34 391 SER A C 1
ATOM 3009 O O . SER A 1 391 ? 9.665 19.209 -22.682 1.00 59.34 391 SER A O 1
ATOM 3011 N N . GLY A 1 392 ? 8.470 18.949 -20.781 1.00 67.12 392 GLY A N 1
ATOM 3012 C CA . GLY A 1 392 ? 9.555 18.473 -19.913 1.00 67.12 392 GLY A CA 1
ATOM 3013 C C . GLY A 1 392 ? 9.628 16.953 -19.706 1.00 67.12 392 GLY A C 1
ATOM 3014 O O . GLY A 1 392 ? 10.660 16.446 -19.253 1.00 67.12 392 GLY A O 1
ATOM 3015 N N . VAL A 1 393 ? 8.586 16.192 -20.060 1.00 78.94 393 VAL A N 1
ATOM 3016 C CA . VAL A 1 393 ? 8.527 14.730 -19.886 1.00 78.94 393 VAL A CA 1
ATOM 3017 C C . VAL A 1 393 ? 7.958 13.999 -21.095 1.00 78.94 393 VAL A C 1
ATOM 3019 O O . VAL A 1 393 ? 7.245 14.571 -21.910 1.00 78.94 393 VAL A O 1
ATOM 3022 N N . SER A 1 394 ? 8.331 12.737 -21.280 1.00 84.12 394 SER A N 1
ATOM 3023 C CA . SER A 1 394 ? 7.793 11.884 -22.342 1.00 84.12 394 SER A CA 1
ATOM 3024 C C . SER A 1 394 ? 7.323 10.580 -21.725 1.00 84.12 394 SER A C 1
ATOM 3026 O O . SER A 1 394 ? 8.043 10.044 -20.888 1.00 84.12 394 SER A O 1
ATOM 3028 N N . LEU A 1 395 ? 6.129 10.126 -22.114 1.00 87.81 395 LEU A N 1
ATOM 3029 C CA . LEU A 1 395 ? 5.514 8.900 -21.601 1.00 87.81 395 LEU A CA 1
ATOM 3030 C C . LEU A 1 395 ? 6.478 7.726 -21.764 1.00 87.81 395 LEU A C 1
ATOM 3032 O O . LEU A 1 395 ? 7.085 7.569 -22.826 1.00 87.81 395 LEU A O 1
ATOM 3036 N N . SER A 1 396 ? 6.669 6.957 -20.697 1.00 93.19 396 SER A N 1
ATOM 3037 C CA . SER A 1 396 ? 7.695 5.920 -20.654 1.00 93.19 396 SER A CA 1
ATOM 3038 C C . SER A 1 396 ? 7.485 4.934 -19.518 1.00 93.19 396 SER A C 1
ATOM 3040 O O . SER A 1 396 ? 6.795 5.223 -18.546 1.00 93.19 396 SER A O 1
ATOM 3042 N N . ALA A 1 397 ? 8.143 3.780 -19.593 1.00 97.38 397 ALA A N 1
ATOM 3043 C CA . ALA A 1 397 ? 8.185 2.837 -18.482 1.00 97.38 397 ALA A CA 1
ATOM 3044 C C . ALA A 1 397 ? 8.769 3.478 -17.211 1.00 97.38 397 ALA A C 1
ATOM 3046 O O . ALA A 1 397 ? 8.171 3.383 -16.141 1.00 97.38 397 ALA A O 1
ATOM 3047 N N . ILE A 1 398 ? 9.899 4.178 -17.338 1.00 96.94 398 ILE A N 1
ATOM 3048 C CA . ILE A 1 398 ? 10.578 4.875 -16.240 1.00 96.94 398 ILE A CA 1
ATOM 3049 C C . ILE A 1 398 ? 10.759 6.346 -16.602 1.00 96.94 398 ILE A C 1
ATOM 3051 O O . ILE A 1 398 ? 11.247 6.667 -17.690 1.00 96.94 398 ILE A O 1
ATOM 3055 N N . ALA A 1 399 ? 10.415 7.244 -15.685 1.00 92.19 399 ALA A N 1
ATOM 3056 C CA . ALA A 1 399 ? 10.650 8.675 -15.807 1.00 92.19 399 ALA A CA 1
ATOM 3057 C C . ALA A 1 399 ? 11.299 9.252 -14.540 1.00 92.19 399 ALA A C 1
ATOM 3059 O O . ALA A 1 399 ? 10.807 9.057 -13.435 1.00 92.19 399 ALA A O 1
ATOM 3060 N N . VAL A 1 400 ? 12.395 9.999 -14.699 1.00 88.69 400 VAL A N 1
ATOM 3061 C CA . VAL A 1 400 ? 13.129 10.639 -13.587 1.00 88.69 400 VAL A CA 1
ATOM 3062 C C . VAL A 1 400 ? 13.317 12.125 -13.859 1.00 88.69 400 VAL A C 1
ATOM 3064 O O . VAL A 1 400 ? 13.746 12.498 -14.951 1.00 88.69 400 VAL A O 1
ATOM 3067 N N . ARG A 1 401 ? 12.982 12.992 -12.900 1.00 83.62 401 ARG A N 1
ATOM 3068 C CA . ARG A 1 401 ? 12.837 14.440 -13.115 1.00 83.62 401 ARG A CA 1
ATOM 3069 C C . ARG A 1 401 ? 13.571 15.328 -12.113 1.00 83.62 401 ARG A C 1
ATOM 3071 O O . ARG A 1 401 ? 13.030 16.350 -11.702 1.00 83.62 401 ARG A O 1
ATOM 3078 N N . ASN A 1 402 ? 14.827 15.037 -11.810 1.00 80.25 402 ASN A N 1
ATOM 3079 C CA . ASN A 1 402 ? 15.586 15.797 -10.812 1.00 80.25 402 ASN A CA 1
ATOM 3080 C C . ASN A 1 402 ? 15.805 17.262 -11.242 1.00 80.25 402 ASN A C 1
ATOM 3082 O O . ASN A 1 402 ? 16.089 17.550 -12.415 1.00 80.25 402 ASN A O 1
ATOM 3086 N N . TYR A 1 403 ? 15.624 18.192 -10.299 1.00 77.25 403 TYR A N 1
ATOM 3087 C CA . TYR A 1 403 ? 15.777 19.632 -10.514 1.00 77.25 403 TYR A CA 1
ATOM 3088 C C . TYR A 1 403 ? 16.350 20.342 -9.282 1.00 77.25 403 TYR A C 1
ATOM 3090 O O . TYR A 1 403 ? 15.722 20.369 -8.222 1.00 77.25 403 TYR A O 1
ATOM 3098 N N . LYS A 1 404 ? 17.510 20.996 -9.453 1.00 75.00 404 LYS A N 1
ATOM 3099 C CA . LYS A 1 404 ? 18.221 21.768 -8.409 1.00 75.00 404 LYS A CA 1
ATOM 3100 C C . LYS A 1 404 ? 18.620 20.959 -7.166 1.00 75.00 404 LYS A C 1
ATOM 3102 O O . LYS A 1 404 ? 18.721 21.526 -6.079 1.00 75.00 404 LYS A O 1
ATOM 3107 N N . GLU A 1 405 ? 18.869 19.667 -7.338 1.00 74.00 405 GLU A N 1
ATOM 3108 C CA . GLU A 1 405 ? 19.351 18.801 -6.261 1.00 74.00 405 GLU A CA 1
ATOM 3109 C C . GLU A 1 405 ? 20.764 19.174 -5.806 1.00 74.00 405 GLU A C 1
ATOM 3111 O O . GLU A 1 405 ? 21.553 19.735 -6.571 1.00 74.00 405 GLU A O 1
ATOM 3116 N N . SER A 1 406 ? 21.052 18.905 -4.530 1.00 76.19 406 SER A N 1
ATOM 3117 C CA . SER A 1 406 ? 22.330 19.233 -3.886 1.00 76.19 406 SER A CA 1
ATOM 3118 C C . SER A 1 406 ? 23.161 18.015 -3.480 1.00 76.19 406 SER A C 1
ATOM 3120 O O . SER A 1 406 ? 24.329 18.183 -3.140 1.00 76.19 406 SER A O 1
ATOM 3122 N N . GLY A 1 407 ? 22.568 16.821 -3.472 1.00 79.06 407 GLY A N 1
ATOM 3123 C CA . GLY A 1 407 ? 23.224 15.567 -3.116 1.00 79.06 407 GLY A CA 1
ATOM 3124 C C . GLY A 1 407 ? 23.328 14.606 -4.294 1.00 79.06 407 GLY A C 1
ATOM 3125 O O . GLY A 1 407 ? 22.699 14.810 -5.330 1.00 79.06 407 GLY A O 1
ATOM 3126 N N . ASP A 1 408 ? 24.131 13.559 -4.121 1.00 84.56 408 ASP A N 1
ATOM 3127 C CA . ASP A 1 408 ? 24.408 12.580 -5.172 1.00 84.56 408 ASP A CA 1
ATOM 3128 C C . ASP A 1 408 ? 23.153 11.789 -5.562 1.00 84.56 408 ASP A C 1
ATOM 3130 O O . ASP A 1 408 ? 22.362 11.389 -4.706 1.00 84.56 408 ASP A O 1
ATOM 3134 N N . ALA A 1 409 ? 22.997 11.517 -6.856 1.00 85.38 409 ALA A N 1
ATOM 3135 C CA . ALA A 1 409 ? 21.895 10.733 -7.395 1.00 85.38 409 ALA A CA 1
ATOM 3136 C C . ALA A 1 409 ? 22.436 9.543 -8.199 1.00 85.38 409 ALA A C 1
ATOM 3138 O O . ALA A 1 409 ? 23.169 9.713 -9.177 1.00 85.38 409 ALA A O 1
ATOM 3139 N N . THR A 1 410 ? 22.077 8.329 -7.784 1.00 89.88 410 THR A N 1
ATOM 3140 C CA . THR A 1 410 ? 22.495 7.081 -8.434 1.00 89.88 410 THR A CA 1
ATOM 3141 C C . THR A 1 410 ? 21.283 6.301 -8.917 1.00 89.88 410 THR A C 1
ATOM 3143 O O . THR A 1 410 ? 20.376 6.016 -8.141 1.00 89.88 410 THR A O 1
ATOM 3146 N N . PHE A 1 411 ? 21.290 5.903 -10.185 1.00 92.25 411 PHE A N 1
ATOM 3147 C CA . PHE A 1 411 ? 20.246 5.100 -10.811 1.00 92.25 411 PHE A CA 1
ATOM 3148 C C . PHE A 1 411 ? 20.860 3.813 -11.341 1.00 92.25 411 PHE A C 1
ATOM 3150 O O . PHE A 1 411 ? 21.719 3.838 -12.224 1.00 92.25 411 PHE A O 1
ATOM 3157 N N . LYS A 1 412 ? 20.407 2.681 -10.808 1.00 95.81 412 LYS A N 1
ATOM 3158 C CA . LYS A 1 412 ? 20.767 1.351 -11.286 1.00 95.81 412 LYS A CA 1
ATOM 3159 C C . LYS A 1 412 ? 19.540 0.727 -11.931 1.00 95.81 412 LYS A C 1
ATOM 3161 O O . LYS A 1 412 ? 18.622 0.309 -11.235 1.00 95.81 412 LYS A O 1
ATOM 3166 N N . ILE A 1 413 ? 19.522 0.691 -13.258 1.00 97.31 413 ILE A N 1
ATOM 3167 C CA . ILE A 1 413 ? 18.432 0.143 -14.065 1.00 97.31 413 ILE A CA 1
ATOM 3168 C C . ILE A 1 413 ? 18.944 -1.166 -14.654 1.00 97.31 413 ILE A C 1
ATOM 3170 O O . ILE A 1 413 ? 19.650 -1.173 -15.668 1.00 97.31 413 ILE A O 1
ATOM 3174 N N . GLN A 1 414 ? 18.649 -2.275 -13.975 1.00 96.94 414 GLN A N 1
ATOM 3175 C CA . GLN A 1 414 ? 19.268 -3.558 -14.284 1.00 96.94 414 GLN A CA 1
ATOM 3176 C C . GLN A 1 414 ? 18.288 -4.723 -14.360 1.00 96.94 414 GLN A C 1
ATOM 3178 O O . GLN A 1 414 ? 17.416 -4.863 -13.516 1.00 96.94 414 GLN A O 1
ATOM 3183 N N . GLY A 1 415 ? 18.466 -5.620 -15.330 1.00 97.31 415 GLY A N 1
ATOM 3184 C CA . GLY A 1 415 ? 17.690 -6.863 -15.360 1.00 97.31 415 GLY A CA 1
ATOM 3185 C C . GLY A 1 415 ? 16.222 -6.684 -15.751 1.00 97.31 415 GLY A C 1
ATOM 3186 O O . GLY A 1 415 ? 15.464 -7.637 -15.637 1.00 97.31 415 GLY A O 1
ATOM 3187 N N . ASN A 1 416 ? 15.807 -5.494 -16.195 1.00 98.62 416 ASN A N 1
ATOM 3188 C CA . ASN A 1 416 ? 14.409 -5.206 -16.504 1.00 98.62 416 ASN A CA 1
ATOM 3189 C C . ASN A 1 416 ? 14.049 -5.609 -17.937 1.00 98.62 416 ASN A C 1
ATOM 3191 O O . ASN A 1 416 ? 14.887 -5.531 -18.841 1.00 98.62 416 ASN A O 1
ATOM 3195 N N . ASP A 1 417 ? 12.786 -5.961 -18.144 1.00 98.69 417 ASP A N 1
ATOM 3196 C CA . ASP A 1 417 ? 12.212 -6.235 -19.458 1.00 98.69 417 ASP A CA 1
ATOM 3197 C C . ASP A 1 417 ? 11.225 -5.129 -19.829 1.00 98.69 417 ASP A C 1
ATOM 3199 O O . ASP A 1 417 ? 10.213 -4.932 -19.163 1.00 98.69 417 ASP A O 1
ATOM 3203 N N . PHE A 1 418 ? 11.540 -4.387 -20.888 1.00 98.69 418 PHE A N 1
ATOM 3204 C CA . PHE A 1 418 ? 10.696 -3.352 -21.472 1.00 98.69 418 PHE A CA 1
ATOM 3205 C C . PHE A 1 418 ? 10.048 -3.920 -22.732 1.00 98.69 418 PHE A C 1
ATOM 3207 O O . PHE A 1 418 ? 10.687 -4.019 -23.781 1.00 98.69 418 PHE A O 1
ATOM 3214 N N . LEU A 1 419 ? 8.788 -4.322 -22.614 1.00 98.00 419 LEU A N 1
ATOM 3215 C CA . LEU A 1 419 ? 8.028 -5.020 -23.641 1.00 98.00 419 LEU A CA 1
ATOM 3216 C C . LEU A 1 419 ? 6.977 -4.072 -24.210 1.00 98.00 419 LEU A C 1
ATOM 3218 O O . LEU A 1 419 ? 6.118 -3.571 -23.489 1.00 98.00 419 LEU A O 1
ATOM 3222 N N . GLY A 1 420 ? 7.081 -3.754 -25.498 1.00 95.81 420 GLY A N 1
ATOM 3223 C CA . GLY A 1 420 ? 6.103 -2.939 -26.214 1.00 95.81 420 GLY A CA 1
ATOM 3224 C C . GLY A 1 420 ? 5.844 -1.560 -25.602 1.00 95.81 420 GLY A C 1
ATOM 3225 O O . GLY A 1 420 ? 4.784 -1.004 -25.846 1.00 95.81 420 GLY A O 1
ATOM 3226 N N . CYS A 1 421 ? 6.749 -1.010 -24.789 1.00 95.75 421 CYS A N 1
ATOM 3227 C CA . CYS A 1 421 ? 6.567 0.294 -24.143 1.00 95.75 421 CYS A CA 1
ATOM 3228 C C . CYS A 1 421 ? 6.693 1.441 -25.157 1.00 95.75 421 CYS A C 1
ATOM 3230 O O . CYS A 1 421 ? 7.496 1.342 -26.086 1.00 95.75 421 CYS A O 1
ATOM 3232 N N . ALA A 1 422 ? 5.992 2.558 -24.932 1.00 91.94 422 ALA A N 1
ATOM 3233 C CA . ALA A 1 422 ? 6.103 3.752 -25.787 1.00 91.94 422 ALA A CA 1
ATOM 3234 C C . ALA A 1 422 ? 7.545 4.272 -25.862 1.00 91.94 422 ALA A C 1
ATOM 3236 O O . ALA A 1 422 ? 8.040 4.680 -26.911 1.00 91.94 422 ALA A O 1
ATOM 3237 N N . MET A 1 423 ? 8.214 4.234 -24.713 1.00 93.31 423 MET A N 1
ATOM 3238 C CA . MET A 1 423 ? 9.630 4.496 -24.518 1.00 93.31 423 MET A CA 1
ATOM 3239 C C . MET A 1 423 ? 10.038 3.824 -23.208 1.00 93.31 423 MET A C 1
ATOM 3241 O O . MET A 1 423 ? 9.240 3.748 -22.272 1.00 93.31 423 MET A O 1
ATOM 3245 N N . ALA A 1 424 ? 11.276 3.351 -23.095 1.00 95.94 424 ALA A N 1
ATOM 3246 C CA . ALA A 1 424 ? 11.723 2.767 -21.837 1.00 95.94 424 ALA A CA 1
ATOM 3247 C C . ALA A 1 424 ? 12.059 3.856 -20.812 1.00 95.94 424 ALA A C 1
ATOM 3249 O O . ALA A 1 424 ? 11.523 3.849 -19.706 1.00 95.94 424 ALA A O 1
ATOM 3250 N N . LEU A 1 425 ? 12.903 4.822 -21.185 1.00 94.75 425 LEU A N 1
ATOM 3251 C CA . LEU A 1 425 ? 13.496 5.762 -20.236 1.00 94.75 425 LEU A CA 1
ATOM 3252 C C . LEU A 1 425 ? 13.275 7.218 -20.648 1.00 94.75 425 LEU A C 1
ATOM 3254 O O . LEU A 1 425 ? 13.747 7.673 -21.688 1.00 94.75 425 LEU A O 1
ATOM 3258 N N . SER A 1 426 ? 12.625 7.989 -19.782 1.00 90.94 426 SER A N 1
ATOM 3259 C CA . SER A 1 426 ? 12.598 9.445 -19.869 1.00 90.94 426 SER A CA 1
ATOM 3260 C C . SER A 1 426 ? 13.446 10.020 -18.747 1.00 90.94 426 SER A C 1
ATOM 3262 O O . SER A 1 426 ? 12.998 10.100 -17.605 1.00 90.94 426 SER A O 1
ATOM 3264 N N . MET A 1 427 ? 14.664 10.454 -19.043 1.00 86.06 427 MET A N 1
ATOM 3265 C CA . MET A 1 427 ? 15.608 10.898 -18.015 1.00 86.06 427 MET A CA 1
ATOM 3266 C C . MET A 1 427 ? 15.721 12.424 -18.002 1.00 86.06 427 MET A C 1
ATOM 3268 O O . MET A 1 427 ? 15.603 13.089 -19.028 1.00 86.06 427 MET A O 1
ATOM 3272 N N . ARG A 1 428 ? 15.935 13.011 -16.831 1.00 81.25 428 ARG A N 1
ATOM 3273 C CA . ARG A 1 428 ? 16.354 14.405 -16.694 1.00 81.25 428 ARG A CA 1
ATOM 3274 C C . ARG A 1 428 ? 17.183 14.539 -15.434 1.00 81.25 428 ARG A C 1
ATOM 3276 O O . ARG A 1 428 ? 16.758 14.104 -14.365 1.00 81.25 428 ARG A O 1
ATOM 3283 N N . ASN A 1 429 ? 18.315 15.209 -15.578 1.00 73.25 429 ASN A N 1
ATOM 3284 C CA . ASN A 1 429 ? 19.140 15.624 -14.465 1.00 73.25 429 ASN A CA 1
ATOM 3285 C C . ASN A 1 429 ? 19.482 17.101 -14.630 1.00 73.25 429 ASN A C 1
ATOM 3287 O O . ASN A 1 429 ? 20.440 17.416 -15.325 1.00 73.25 429 ASN A O 1
ATOM 3291 N N . ASN A 1 430 ? 18.681 17.989 -14.042 1.00 70.81 430 ASN A N 1
ATOM 3292 C CA . ASN A 1 430 ? 18.951 19.420 -14.091 1.00 70.81 430 ASN A CA 1
ATOM 3293 C C . ASN A 1 430 ? 19.730 19.835 -12.835 1.00 70.81 430 ASN A C 1
ATOM 3295 O O . ASN A 1 430 ? 19.150 19.972 -11.747 1.00 70.81 430 ASN A O 1
ATOM 3299 N N . TYR A 1 431 ? 21.040 20.031 -12.997 1.00 63.75 431 TYR A N 1
ATOM 3300 C CA . TYR A 1 431 ? 21.932 20.434 -11.916 1.00 63.75 431 TYR A CA 1
ATOM 3301 C C . TYR A 1 431 ? 22.173 21.950 -11.889 1.00 63.75 431 TYR A C 1
ATOM 3303 O O . TYR A 1 431 ? 22.322 22.602 -12.921 1.00 63.75 431 TYR A O 1
ATOM 3311 N N . ALA A 1 432 ? 22.249 22.533 -10.687 1.00 57.56 432 ALA A N 1
ATOM 3312 C CA . ALA A 1 432 ? 22.663 23.926 -10.533 1.00 57.56 432 ALA A CA 1
ATOM 3313 C C . ALA A 1 432 ? 24.179 24.036 -10.763 1.00 57.56 432 ALA A C 1
ATOM 3315 O O . ALA A 1 432 ? 24.951 23.338 -10.107 1.00 57.56 432 ALA A O 1
ATOM 3316 N N . SER A 1 433 ? 24.620 24.939 -11.644 1.00 54.44 433 SER A N 1
ATOM 3317 C CA . SER A 1 433 ? 26.018 25.100 -12.095 1.00 54.44 433 SER A CA 1
ATOM 3318 C C . SER A 1 433 ? 27.057 25.409 -10.998 1.00 54.44 433 SER A C 1
ATOM 3320 O O . SER A 1 433 ? 28.233 25.595 -11.298 1.00 54.44 433 SER A O 1
ATOM 3322 N N . THR A 1 434 ? 26.638 25.512 -9.735 1.00 55.19 434 THR A N 1
ATOM 3323 C CA . THR A 1 434 ? 27.455 25.882 -8.571 1.00 55.19 434 THR A CA 1
ATOM 3324 C C . THR A 1 434 ? 27.698 24.732 -7.588 1.00 55.19 434 THR A C 1
ATOM 3326 O O . THR A 1 434 ? 28.301 24.970 -6.544 1.00 55.19 434 THR A O 1
ATOM 3329 N N . ILE A 1 435 ? 27.212 23.514 -7.860 1.00 58.00 435 ILE A N 1
ATOM 3330 C CA . ILE A 1 435 ? 27.257 22.387 -6.913 1.00 58.00 435 ILE A CA 1
ATOM 3331 C C . ILE A 1 435 ? 28.100 21.239 -7.484 1.00 58.00 435 ILE A C 1
ATOM 3333 O O . ILE A 1 435 ? 27.893 20.806 -8.612 1.00 58.00 435 ILE A O 1
ATOM 3337 N N . THR A 1 436 ? 29.039 20.726 -6.686 1.00 64.19 436 THR A N 1
ATOM 3338 C CA . THR A 1 436 ? 29.745 19.458 -6.922 1.00 64.19 436 THR A CA 1
ATOM 3339 C C . THR A 1 436 ? 28.931 18.305 -6.335 1.00 64.19 436 THR A C 1
ATOM 3341 O O . THR A 1 436 ? 29.079 18.010 -5.151 1.00 64.19 436 THR A O 1
ATOM 3344 N N . TYR A 1 437 ? 28.070 17.675 -7.134 1.00 72.44 437 TYR A N 1
ATOM 3345 C CA . TYR A 1 437 ? 27.439 16.394 -6.795 1.00 72.44 437 TYR A CA 1
ATOM 3346 C C . TYR A 1 437 ? 27.518 15.436 -7.987 1.00 72.44 437 TYR A C 1
ATOM 3348 O O . TYR A 1 437 ? 27.694 15.856 -9.132 1.00 72.44 437 TYR A O 1
ATOM 3356 N N . THR A 1 438 ? 27.426 14.144 -7.706 1.00 76.44 438 THR A N 1
ATOM 3357 C CA . THR A 1 438 ? 27.576 13.064 -8.676 1.00 76.44 438 THR A CA 1
ATOM 3358 C C . THR A 1 438 ? 26.207 12.600 -9.149 1.00 76.44 438 THR A C 1
ATOM 3360 O O . THR A 1 438 ? 25.365 12.205 -8.345 1.00 76.44 438 THR A O 1
ATOM 3363 N N . TYR A 1 439 ? 26.007 12.585 -10.464 1.00 81.38 439 TYR A N 1
ATOM 3364 C CA . TYR A 1 439 ? 24.893 11.890 -11.096 1.00 81.38 439 TYR A CA 1
ATOM 3365 C C . TYR A 1 439 ? 25.427 10.674 -11.841 1.00 81.38 439 TYR A C 1
ATOM 3367 O O . TYR A 1 439 ? 26.239 10.817 -12.753 1.00 81.38 439 TYR A O 1
ATOM 3375 N N . THR A 1 440 ? 24.981 9.480 -11.460 1.00 86.31 440 THR A N 1
ATOM 3376 C CA . THR A 1 440 ? 25.348 8.238 -12.148 1.00 86.31 440 THR A CA 1
ATOM 3377 C C . THR A 1 440 ? 24.091 7.488 -12.538 1.00 86.31 440 THR A C 1
ATOM 3379 O O . THR A 1 440 ? 23.244 7.216 -11.695 1.00 86.31 440 THR A O 1
ATOM 3382 N N . SER A 1 441 ? 23.981 7.125 -13.811 1.00 89.81 441 SER A N 1
ATOM 3383 C CA . SER A 1 441 ? 22.903 6.278 -14.311 1.00 89.81 441 SER A CA 1
ATOM 3384 C C . SER A 1 441 ? 23.506 5.129 -15.106 1.00 89.81 441 SER A C 1
ATOM 3386 O O . SER A 1 441 ? 24.251 5.359 -16.060 1.00 89.81 441 SER A O 1
ATOM 3388 N N . GLU A 1 442 ? 23.210 3.897 -14.700 1.00 94.25 442 GLU A N 1
ATOM 3389 C CA . GLU A 1 442 ? 23.626 2.682 -15.396 1.00 94.25 442 GLU A CA 1
ATOM 3390 C C . GLU A 1 442 ? 22.405 1.892 -15.864 1.00 94.25 442 GLU A C 1
ATOM 3392 O O . GLU A 1 442 ? 21.564 1.489 -15.061 1.00 94.25 442 GLU A O 1
ATOM 3397 N N . VAL A 1 443 ? 22.347 1.631 -17.167 1.00 96.31 443 VAL A N 1
ATOM 3398 C CA . VAL A 1 443 ? 21.326 0.821 -17.828 1.00 96.31 443 VAL A CA 1
ATOM 3399 C C . VAL A 1 443 ? 22.016 -0.420 -18.373 1.00 96.31 443 VAL A C 1
ATOM 3401 O O . VAL A 1 443 ? 22.673 -0.369 -19.418 1.00 96.31 443 VAL A O 1
ATOM 3404 N N . LYS A 1 444 ? 21.925 -1.528 -17.632 1.00 96.38 444 LYS A N 1
ATOM 3405 C CA . LYS A 1 444 ? 22.638 -2.768 -17.962 1.00 96.38 444 LYS A CA 1
ATOM 3406 C C . LYS A 1 444 ? 21.774 -4.005 -17.832 1.00 96.38 444 LYS A C 1
ATOM 3408 O O . LYS A 1 444 ? 20.943 -4.097 -16.943 1.00 96.38 444 LYS A O 1
ATOM 3413 N N . TYR A 1 445 ? 22.023 -5.010 -18.658 1.00 97.56 445 TYR A N 1
ATOM 3414 C CA . TYR A 1 445 ? 21.321 -6.291 -18.592 1.00 97.56 445 TYR A CA 1
ATOM 3415 C C . TYR A 1 445 ? 19.800 -6.148 -18.735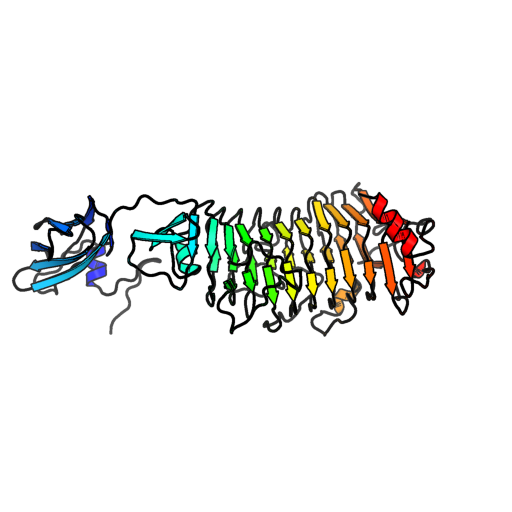 1.00 97.56 445 TYR A C 1
ATOM 3417 O O . TYR A 1 445 ? 19.050 -6.920 -18.144 1.00 97.56 445 TYR A O 1
ATOM 3425 N N . ASN A 1 446 ? 19.318 -5.168 -19.498 1.00 98.38 446 ASN A N 1
ATOM 3426 C CA . ASN A 1 446 ? 17.894 -4.989 -19.785 1.00 98.38 446 ASN A CA 1
ATOM 3427 C C . ASN A 1 446 ? 17.542 -5.529 -21.175 1.00 98.38 446 ASN A C 1
ATOM 3429 O O . ASN A 1 446 ? 18.395 -5.561 -22.067 1.00 98.38 446 ASN A O 1
ATOM 3433 N N . ALA A 1 447 ? 16.283 -5.919 -21.359 1.00 98.50 447 ALA A N 1
ATOM 3434 C CA . ALA A 1 447 ? 15.725 -6.247 -22.662 1.00 98.50 447 ALA A CA 1
ATOM 3435 C C . ALA A 1 447 ? 14.786 -5.126 -23.110 1.00 98.50 447 ALA A C 1
ATOM 3437 O O . ALA A 1 447 ? 13.903 -4.718 -22.362 1.00 98.50 447 ALA A O 1
ATOM 3438 N N . PHE A 1 448 ? 14.972 -4.644 -24.334 1.00 98.50 448 PHE A N 1
ATOM 3439 C CA . PHE A 1 448 ? 14.109 -3.669 -24.992 1.00 98.50 448 PHE A CA 1
ATOM 3440 C C . PHE A 1 448 ? 13.485 -4.350 -26.205 1.00 98.50 448 PHE A C 1
ATOM 3442 O O . PHE A 1 448 ? 14.167 -4.568 -27.210 1.00 98.50 448 PHE A O 1
ATOM 3449 N N . ILE A 1 449 ? 12.221 -4.754 -26.089 1.00 98.19 449 ILE A N 1
ATOM 3450 C CA . ILE A 1 449 ? 11.545 -5.573 -27.094 1.00 98.19 449 ILE A CA 1
ATOM 3451 C C . ILE A 1 449 ? 10.279 -4.868 -27.564 1.00 98.19 449 ILE A C 1
ATOM 3453 O O . ILE A 1 449 ? 9.293 -4.794 -26.836 1.00 98.19 449 ILE A O 1
ATOM 3457 N N . ASN A 1 450 ? 10.277 -4.399 -28.810 1.00 95.50 450 ASN A N 1
ATOM 3458 C CA . ASN A 1 450 ? 9.135 -3.714 -29.408 1.00 95.50 450 ASN A CA 1
ATOM 3459 C C . ASN A 1 450 ? 8.909 -4.188 -30.845 1.00 95.50 450 ASN A C 1
ATOM 3461 O O . ASN A 1 450 ? 9.802 -4.034 -31.674 1.00 95.50 450 ASN A O 1
ATOM 3465 N N . THR A 1 451 ? 7.704 -4.669 -31.176 1.00 91.88 451 THR A N 1
ATOM 3466 C CA . THR A 1 451 ? 7.354 -5.096 -32.547 1.00 91.88 451 THR A CA 1
ATOM 3467 C C . THR A 1 451 ? 7.727 -4.045 -33.599 1.00 91.88 451 THR A C 1
ATOM 3469 O O . THR A 1 451 ? 8.280 -4.385 -34.644 1.00 91.88 451 THR A O 1
ATOM 3472 N N . GLU A 1 452 ? 7.485 -2.769 -33.289 1.00 88.88 452 GLU A N 1
ATOM 3473 C CA . GLU A 1 452 ? 7.998 -1.616 -34.027 1.00 88.88 452 GLU A CA 1
ATOM 3474 C C . GLU A 1 452 ? 8.919 -0.805 -33.115 1.00 88.88 452 GLU A C 1
ATOM 3476 O O . GLU A 1 452 ? 8.554 -0.500 -31.981 1.00 88.88 452 GLU A O 1
ATOM 3481 N N . ALA A 1 453 ? 10.114 -0.455 -33.597 1.00 86.00 453 ALA A N 1
ATOM 3482 C CA . ALA A 1 453 ? 11.068 0.294 -32.787 1.00 86.00 453 ALA A CA 1
ATOM 3483 C C . ALA A 1 453 ? 10.477 1.659 -32.380 1.00 86.00 453 ALA A C 1
ATOM 3485 O O . ALA A 1 453 ? 9.983 2.382 -33.253 1.00 86.00 453 ALA A O 1
ATOM 3486 N N . PRO A 1 454 ? 10.549 2.042 -31.092 1.00 89.31 454 PRO A N 1
ATOM 3487 C CA . PRO A 1 454 ? 10.066 3.341 -30.654 1.00 89.31 454 PRO A CA 1
ATOM 3488 C C . PRO A 1 454 ? 10.922 4.464 -31.253 1.00 89.31 454 PRO A C 1
ATOM 3490 O O . PRO A 1 454 ? 12.082 4.263 -31.636 1.00 89.31 454 PRO A O 1
ATOM 3493 N N . GLU A 1 455 ? 10.365 5.678 -31.284 1.00 90.38 455 GLU A N 1
ATOM 3494 C CA . GLU A 1 455 ? 11.113 6.882 -31.678 1.00 90.38 455 GLU A CA 1
ATOM 3495 C C . GLU A 1 455 ? 12.361 7.059 -30.796 1.00 90.38 455 GLU A C 1
ATOM 3497 O O . GLU A 1 455 ? 13.426 7.428 -31.282 1.00 90.38 455 GLU A O 1
ATOM 3502 N N . PHE A 1 456 ? 12.242 6.722 -29.509 1.00 92.12 456 PHE A N 1
ATOM 3503 C CA . PHE A 1 456 ? 13.335 6.707 -28.545 1.00 92.12 456 PHE A CA 1
ATOM 3504 C C . PHE A 1 456 ? 13.200 5.494 -27.624 1.00 92.12 456 PHE A C 1
ATOM 3506 O O . PHE A 1 456 ? 12.115 5.204 -27.127 1.00 92.12 456 PHE A O 1
ATOM 3513 N N . TYR A 1 457 ? 14.310 4.820 -27.330 1.00 93.50 457 TYR A N 1
ATOM 3514 C CA . TYR A 1 457 ? 14.396 3.920 -26.175 1.00 93.50 457 TYR A CA 1
ATOM 3515 C C . TYR A 1 457 ? 14.697 4.720 -24.909 1.00 93.50 457 TYR A C 1
ATOM 3517 O O . TYR A 1 457 ? 14.111 4.470 -23.855 1.00 93.50 457 TYR A O 1
ATOM 3525 N N . GLN A 1 458 ? 15.573 5.719 -25.039 1.00 92.50 458 GLN A N 1
ATOM 3526 C CA . GLN A 1 458 ? 15.873 6.689 -24.002 1.00 92.50 458 GLN A CA 1
ATOM 3527 C C . GLN A 1 458 ? 15.807 8.100 -24.572 1.00 92.50 458 GLN A C 1
ATOM 3529 O O . GLN A 1 458 ? 16.315 8.370 -25.661 1.00 92.50 458 GLN A O 1
ATOM 3534 N N . ARG A 1 459 ? 15.231 9.012 -23.788 1.00 87.38 459 ARG A N 1
ATOM 3535 C CA . ARG A 1 459 ? 15.240 10.434 -24.098 1.00 87.38 459 ARG A CA 1
ATOM 3536 C C . ARG A 1 459 ? 15.523 11.289 -22.875 1.00 87.38 459 ARG A C 1
ATOM 3538 O O . ARG A 1 459 ? 14.796 11.209 -21.881 1.00 87.38 459 ARG A O 1
ATOM 3545 N N . THR A 1 460 ? 16.501 12.182 -23.000 1.00 82.25 460 THR A N 1
ATOM 3546 C CA . THR A 1 460 ? 16.724 13.264 -22.036 1.00 82.25 460 THR A CA 1
ATOM 3547 C C . THR A 1 460 ? 15.987 14.536 -22.458 1.00 82.25 460 THR A C 1
ATOM 3549 O O . THR A 1 460 ? 16.234 15.072 -23.536 1.00 82.25 460 THR A O 1
ATOM 3552 N N . ARG A 1 461 ? 15.052 15.026 -21.630 1.00 74.88 461 ARG A N 1
ATOM 3553 C CA . ARG A 1 461 ? 14.271 16.253 -21.905 1.00 74.88 461 ARG A CA 1
ATOM 3554 C C . ARG A 1 461 ? 14.805 17.441 -21.100 1.00 74.88 461 ARG A C 1
ATOM 3556 O O . ARG A 1 461 ? 14.865 17.385 -19.874 1.00 74.88 461 ARG A O 1
ATOM 3563 N N . TYR A 1 462 ? 15.129 18.527 -21.797 1.00 66.94 462 TYR A N 1
ATOM 3564 C CA . TYR A 1 462 ? 15.643 19.774 -21.222 1.00 66.94 462 TYR A CA 1
ATOM 3565 C C . TYR A 1 462 ? 14.484 20.695 -20.812 1.00 66.94 462 TYR A C 1
ATOM 3567 O O . TYR A 1 462 ? 13.589 20.941 -21.616 1.00 66.94 462 TYR A O 1
ATOM 3575 N N . ALA A 1 463 ? 14.481 21.199 -19.572 1.00 55.72 463 ALA A N 1
ATOM 3576 C CA . ALA A 1 463 ? 13.433 22.113 -19.097 1.00 55.72 463 ALA A CA 1
ATOM 3577 C C . ALA A 1 463 ? 13.600 23.531 -19.682 1.00 55.72 463 ALA A C 1
ATOM 3579 O O . ALA A 1 463 ? 12.620 24.090 -20.160 1.00 55.72 463 ALA A O 1
ATOM 3580 N N . THR A 1 464 ? 14.831 24.068 -19.692 1.00 60.53 464 THR A N 1
ATOM 3581 C CA . THR A 1 464 ? 15.192 25.371 -20.302 1.00 60.53 464 THR A CA 1
ATOM 3582 C C . THR A 1 464 ? 16.695 25.598 -20.542 1.00 60.53 464 THR A C 1
ATOM 3584 O O . THR A 1 464 ? 17.050 26.661 -21.036 1.00 60.53 464 THR A O 1
ATOM 3587 N N . ASP A 1 465 ? 17.589 24.649 -20.262 1.00 51.78 465 ASP A N 1
ATOM 3588 C CA . ASP A 1 465 ? 19.035 24.908 -20.250 1.00 51.78 465 ASP A CA 1
ATOM 3589 C C . ASP A 1 465 ? 19.798 23.892 -21.105 1.00 51.78 465 ASP A C 1
ATOM 3591 O O . ASP A 1 465 ? 19.357 22.756 -21.301 1.00 51.78 465 ASP A O 1
ATOM 3595 N N . ASP A 1 466 ? 20.915 24.352 -21.663 1.00 58.69 466 ASP A N 1
ATOM 3596 C CA . ASP A 1 466 ? 21.719 23.649 -22.657 1.00 58.69 466 ASP A CA 1
ATOM 3597 C C . ASP A 1 466 ? 22.377 22.358 -22.117 1.00 58.69 466 ASP A C 1
ATOM 3599 O O . ASP A 1 466 ? 22.261 21.995 -20.942 1.00 58.69 466 ASP A O 1
ATOM 3603 N N . ALA A 1 467 ? 23.090 21.650 -22.998 1.00 62.00 467 ALA A N 1
ATOM 3604 C CA . ALA A 1 467 ? 23.748 20.378 -22.699 1.00 62.00 467 ALA A CA 1
ATOM 3605 C C . ALA A 1 467 ? 24.716 20.422 -21.498 1.00 62.00 467 ALA A C 1
ATOM 3607 O O . ALA A 1 467 ? 25.102 19.363 -21.009 1.00 62.00 467 ALA A O 1
ATOM 3608 N N . THR A 1 468 ? 25.105 21.609 -21.008 1.00 62.62 468 THR A N 1
ATOM 3609 C CA . THR A 1 468 ? 25.971 21.728 -19.833 1.00 62.62 468 THR A CA 1
ATOM 3610 C C . THR A 1 468 ? 25.258 21.335 -18.549 1.00 62.62 468 THR A C 1
ATOM 3612 O O . THR A 1 468 ? 25.847 20.613 -17.771 1.00 62.62 468 THR A O 1
ATOM 3615 N N . THR A 1 469 ? 23.997 21.711 -18.326 1.00 62.91 469 THR A N 1
ATOM 3616 C CA . THR A 1 469 ? 23.289 21.460 -17.045 1.00 62.91 469 THR A CA 1
ATOM 3617 C C . THR A 1 469 ? 22.490 20.156 -17.015 1.00 62.91 469 THR A C 1
ATOM 3619 O O . THR A 1 469 ? 21.906 19.817 -15.988 1.00 62.91 469 THR A O 1
ATOM 3622 N N . ASN A 1 470 ? 22.456 19.438 -18.142 1.00 68.56 470 ASN A N 1
ATOM 3623 C CA . ASN A 1 470 ? 21.757 18.166 -18.337 1.00 68.56 470 ASN A CA 1
ATOM 3624 C C . ASN A 1 470 ? 22.649 17.211 -19.157 1.00 68.56 470 ASN A C 1
ATOM 3626 O O . ASN A 1 470 ? 22.393 16.999 -20.348 1.00 68.56 470 ASN A O 1
ATOM 3630 N N . PRO A 1 471 ? 23.728 16.680 -18.560 1.00 67.62 471 PRO A N 1
ATOM 3631 C CA . PRO A 1 471 ? 24.758 15.970 -19.295 1.00 67.62 471 PRO A CA 1
ATOM 3632 C C . PRO A 1 471 ? 24.261 14.591 -19.740 1.00 67.62 471 PRO A C 1
ATOM 3634 O O . PRO A 1 471 ? 23.529 13.896 -19.027 1.00 67.62 471 PRO A O 1
ATOM 3637 N N . ASN A 1 472 ? 24.683 14.186 -20.936 1.00 68.38 472 ASN A N 1
ATOM 3638 C CA . ASN A 1 472 ? 24.438 12.850 -21.471 1.00 68.38 472 ASN A CA 1
ATOM 3639 C C . ASN A 1 472 ? 25.415 11.858 -20.823 1.00 68.38 472 ASN A C 1
ATOM 3641 O O . ASN A 1 472 ? 26.464 11.570 -21.390 1.00 68.38 472 ASN A O 1
ATOM 3645 N N . ASP A 1 473 ? 25.089 11.364 -19.628 1.00 79.50 473 ASP A N 1
ATOM 3646 C CA . ASP A 1 473 ? 25.995 10.519 -18.829 1.00 79.50 473 ASP A CA 1
ATOM 3647 C C . ASP A 1 473 ? 25.399 9.161 -18.425 1.00 79.50 473 ASP A C 1
ATOM 3649 O O . ASP A 1 473 ? 25.927 8.470 -17.553 1.00 79.50 473 ASP A O 1
ATOM 3653 N N . THR A 1 474 ? 24.316 8.725 -19.078 1.00 88.75 474 THR A N 1
ATOM 3654 C CA . THR A 1 474 ? 23.772 7.380 -18.827 1.00 88.75 474 THR A CA 1
ATOM 3655 C C . THR A 1 474 ? 24.635 6.319 -19.503 1.00 88.75 474 THR A C 1
ATOM 3657 O O . THR A 1 474 ? 24.704 6.264 -20.731 1.00 88.75 474 THR A O 1
ATOM 3660 N N . LEU A 1 475 ? 25.282 5.460 -18.716 1.00 92.44 475 LEU A N 1
ATOM 3661 C CA . LEU A 1 475 ? 26.027 4.316 -19.229 1.00 92.44 475 LEU A CA 1
ATOM 3662 C C . LEU A 1 475 ? 25.050 3.227 -19.669 1.00 92.44 475 LEU A C 1
ATOM 3664 O O . LEU A 1 475 ? 24.355 2.643 -18.841 1.00 92.44 475 LEU A O 1
ATOM 3668 N N . PHE A 1 476 ? 25.033 2.937 -20.962 1.00 92.44 476 PHE A N 1
ATOM 3669 C CA . PHE A 1 476 ? 24.078 2.024 -21.572 1.00 92.44 476 PHE A CA 1
ATOM 3670 C C . PHE A 1 476 ? 24.815 0.824 -22.175 1.00 92.44 476 PHE A C 1
ATOM 3672 O O . PHE A 1 476 ? 25.274 0.918 -23.295 1.00 92.44 476 PHE A O 1
ATOM 3679 N N . ASP A 1 477 ? 24.991 -0.300 -21.480 1.00 94.31 477 ASP A N 1
ATOM 3680 C CA . ASP A 1 477 ? 25.780 -1.439 -22.005 1.00 94.31 477 ASP A CA 1
ATOM 3681 C C . ASP A 1 477 ? 25.257 -2.786 -21.510 1.00 94.31 477 ASP A C 1
ATOM 3683 O O . ASP A 1 477 ? 24.620 -2.860 -20.466 1.00 94.31 477 ASP A O 1
ATOM 3687 N N . ASN A 1 478 ? 25.595 -3.877 -22.200 1.00 96.38 478 ASN A N 1
ATOM 3688 C CA . ASN A 1 478 ? 25.141 -5.228 -21.855 1.00 96.38 478 ASN A CA 1
ATOM 3689 C C . ASN A 1 478 ? 23.616 -5.351 -21.905 1.00 96.38 478 ASN A C 1
ATOM 3691 O O . ASN A 1 478 ? 23.023 -5.993 -21.054 1.00 96.38 478 ASN A O 1
ATOM 3695 N N . ASN A 1 479 ? 22.955 -4.723 -22.873 1.00 97.81 479 ASN A N 1
ATOM 3696 C CA . ASN A 1 479 ? 21.508 -4.837 -23.061 1.00 97.81 479 ASN A CA 1
ATOM 3697 C C . ASN A 1 479 ? 21.181 -5.678 -24.301 1.00 97.81 479 ASN A C 1
ATOM 3699 O O . ASN A 1 479 ? 22.054 -5.955 -25.121 1.00 97.81 479 ASN A O 1
ATOM 3703 N N . PHE A 1 480 ? 19.921 -6.073 -24.451 1.00 98.31 480 PHE A N 1
ATOM 3704 C CA . PHE A 1 480 ? 19.385 -6.649 -25.682 1.00 98.31 480 PHE A CA 1
ATOM 3705 C C . PHE A 1 480 ? 18.327 -5.714 -26.266 1.00 98.31 480 PHE A C 1
ATOM 3707 O O . PHE A 1 480 ? 17.460 -5.233 -25.541 1.00 98.31 480 PHE A O 1
ATOM 3714 N N . PHE A 1 481 ? 18.380 -5.492 -27.576 1.00 97.94 481 PHE A N 1
ATOM 3715 C CA . PHE A 1 481 ? 17.368 -4.752 -28.324 1.00 97.94 481 PHE A CA 1
ATOM 3716 C C . PHE A 1 481 ? 16.807 -5.663 -29.408 1.00 97.94 481 PHE A C 1
ATOM 3718 O O . PHE A 1 481 ? 17.574 -6.244 -30.180 1.00 97.94 481 PHE A O 1
ATOM 3725 N N . GLY A 1 482 ? 15.487 -5.773 -29.496 1.00 97.75 482 GLY A N 1
ATOM 3726 C CA . GLY A 1 482 ? 14.845 -6.646 -30.467 1.00 97.75 482 GLY A CA 1
ATOM 3727 C C . GLY A 1 482 ? 13.450 -6.194 -30.865 1.00 97.75 482 GLY A C 1
ATOM 3728 O O . GLY A 1 482 ? 12.797 -5.434 -30.155 1.00 97.75 482 GLY A O 1
ATOM 3729 N N . SER A 1 483 ? 12.982 -6.690 -32.008 1.00 96.94 483 SER A N 1
ATOM 3730 C CA . SER A 1 483 ? 11.559 -6.628 -32.362 1.00 96.94 483 SER A CA 1
ATOM 3731 C C . SER A 1 483 ? 10.764 -7.820 -31.834 1.00 96.94 483 SER A C 1
ATOM 3733 O O . SER A 1 483 ? 9.538 -7.806 -31.796 1.00 96.94 483 SER A O 1
ATOM 3735 N N . SER A 1 484 ? 11.481 -8.852 -31.395 1.00 96.81 484 SER A N 1
ATOM 3736 C CA . SER A 1 484 ? 11.009 -9.967 -30.581 1.00 96.81 484 SER A CA 1
ATOM 3737 C C . SER A 1 484 ? 12.208 -10.546 -29.825 1.00 96.81 484 SER A C 1
ATOM 3739 O O . SER A 1 484 ? 13.351 -10.165 -30.084 1.00 96.81 484 SER A O 1
ATOM 3741 N N . GLU A 1 485 ? 11.983 -11.538 -28.968 1.00 96.62 485 GLU A N 1
ATOM 3742 C CA . GLU A 1 485 ? 13.058 -12.303 -28.313 1.00 96.62 485 GLU A CA 1
ATOM 3743 C C . GLU A 1 485 ? 14.004 -13.008 -29.307 1.00 96.62 485 GLU A C 1
ATOM 3745 O O . GLU A 1 485 ? 15.132 -13.359 -28.965 1.00 96.62 485 GLU A O 1
ATOM 3750 N N . THR A 1 486 ? 13.560 -13.205 -30.554 1.00 96.44 486 THR A N 1
ATOM 3751 C CA . THR A 1 486 ? 14.305 -13.941 -31.592 1.00 96.44 486 THR A CA 1
ATOM 3752 C C . THR A 1 486 ? 14.885 -13.055 -32.694 1.00 96.44 486 THR A C 1
ATOM 3754 O O . THR A 1 486 ? 15.659 -13.538 -33.520 1.00 96.44 486 THR A O 1
ATOM 3757 N N . VAL A 1 487 ? 14.536 -11.764 -32.729 1.00 97.06 487 VAL A N 1
ATOM 3758 C CA . VAL A 1 487 ? 14.941 -10.840 -33.798 1.00 97.06 487 VAL A CA 1
ATOM 3759 C C . VAL A 1 487 ? 15.590 -9.607 -33.185 1.00 97.06 487 VAL A C 1
ATOM 3761 O O . VAL A 1 487 ? 14.903 -8.765 -32.611 1.00 97.06 487 VAL A O 1
ATOM 3764 N N . LYS A 1 488 ? 16.913 -9.495 -33.337 1.00 96.56 488 LYS A N 1
ATOM 3765 C CA . LYS A 1 488 ? 17.707 -8.357 -32.861 1.00 96.56 488 LYS A CA 1
ATOM 3766 C C . LYS A 1 488 ? 17.456 -7.098 -33.693 1.00 96.56 488 LYS A C 1
ATOM 3768 O O . LYS A 1 488 ? 17.301 -7.155 -34.912 1.00 96.56 488 LYS A O 1
ATOM 3773 N N . VAL A 1 489 ? 17.507 -5.954 -33.022 1.00 95.94 489 VAL A N 1
ATOM 3774 C CA . VAL A 1 489 ? 17.510 -4.613 -33.611 1.00 95.94 489 VAL A CA 1
ATOM 3775 C C . VAL A 1 489 ? 18.751 -3.869 -33.122 1.00 95.94 489 VAL A C 1
ATOM 3777 O O . VAL A 1 489 ? 19.240 -4.102 -32.020 1.00 95.94 489 VAL A O 1
ATOM 3780 N N . VAL A 1 490 ? 19.285 -2.976 -33.954 1.00 94.12 490 VAL A N 1
ATOM 3781 C CA . VAL A 1 490 ? 20.385 -2.084 -33.570 1.00 94.12 490 VAL A CA 1
ATOM 3782 C C . VAL A 1 490 ? 19.811 -0.676 -33.407 1.00 94.12 490 VAL A C 1
ATOM 3784 O O . VAL A 1 490 ? 19.383 -0.103 -34.411 1.00 94.12 490 VAL A O 1
ATOM 3787 N N . PRO A 1 491 ? 19.758 -0.119 -32.184 1.00 94.56 491 PRO A N 1
ATOM 3788 C CA . PRO A 1 491 ? 19.263 1.237 -31.977 1.00 94.56 491 PRO A CA 1
ATOM 3789 C C . PRO A 1 491 ? 20.227 2.261 -32.585 1.00 94.56 491 PRO A C 1
ATOM 3791 O O . PRO A 1 491 ? 21.448 2.085 -32.548 1.00 94.56 491 PRO A O 1
ATOM 3794 N N . THR A 1 492 ? 19.689 3.353 -33.124 1.00 93.56 492 THR A N 1
ATOM 3795 C CA . THR A 1 492 ? 20.512 4.491 -33.552 1.00 93.56 492 THR A CA 1
ATOM 3796 C C . THR A 1 492 ? 20.965 5.321 -32.348 1.00 93.56 492 THR A C 1
ATOM 3798 O O . THR A 1 492 ? 20.368 5.270 -31.271 1.00 93.56 492 THR A O 1
ATOM 3801 N N . ALA A 1 493 ? 22.002 6.145 -32.532 1.00 89.44 493 ALA A N 1
ATOM 3802 C CA . ALA A 1 493 ? 22.422 7.106 -31.509 1.00 89.44 493 ALA A CA 1
ATOM 3803 C C . ALA A 1 493 ? 21.305 8.111 -31.161 1.00 89.44 493 ALA A C 1
ATOM 3805 O O . ALA A 1 493 ? 21.194 8.543 -30.018 1.00 89.44 493 ALA A O 1
ATOM 3806 N N . GLU A 1 494 ? 20.450 8.451 -32.131 1.00 90.19 494 GLU A N 1
ATOM 3807 C CA . GLU A 1 494 ? 19.300 9.338 -31.926 1.00 90.19 494 GLU A CA 1
ATOM 3808 C C . GLU A 1 494 ? 18.243 8.689 -31.024 1.00 90.19 494 GLU A C 1
ATOM 3810 O O . GLU A 1 494 ? 17.748 9.341 -30.108 1.00 90.19 494 GLU A O 1
ATOM 3815 N N . GLN A 1 495 ? 17.965 7.392 -31.209 1.00 93.06 495 GLN A N 1
ATOM 3816 C CA . GLN A 1 495 ? 17.031 6.631 -30.367 1.00 93.06 495 GLN A CA 1
ATOM 3817 C C . GLN A 1 495 ? 17.526 6.446 -28.919 1.00 93.06 495 GLN A C 1
ATOM 3819 O O . GLN A 1 495 ? 16.735 6.102 -28.038 1.00 93.06 495 GLN A O 1
ATOM 3824 N N . LEU A 1 496 ? 18.819 6.669 -28.665 1.00 92.75 496 LEU A N 1
ATOM 3825 C CA . LEU A 1 496 ? 19.459 6.629 -27.346 1.00 92.75 496 LEU A CA 1
ATOM 3826 C C . LEU A 1 496 ? 19.881 8.031 -26.876 1.00 92.75 496 LEU A C 1
ATOM 3828 O O . LEU A 1 496 ? 20.942 8.218 -26.278 1.00 92.75 496 LEU A O 1
ATOM 3832 N N . GLN A 1 497 ? 19.047 9.037 -27.139 1.00 88.94 497 GLN A N 1
ATOM 3833 C CA . GLN A 1 497 ? 19.299 10.413 -26.719 1.00 88.94 497 GLN A CA 1
ATOM 3834 C C . GLN A 1 497 ? 19.509 10.502 -25.198 1.00 88.94 497 GLN A C 1
ATOM 3836 O O . GLN A 1 497 ? 18.596 10.252 -24.411 1.00 88.94 497 GLN A O 1
ATOM 3841 N N . GLY A 1 498 ? 20.701 10.935 -24.782 1.00 83.06 498 GLY A N 1
ATOM 3842 C CA . GLY A 1 498 ? 21.081 11.015 -23.367 1.00 83.06 498 GLY A CA 1
ATOM 3843 C C . GLY A 1 498 ? 22.063 9.941 -22.906 1.00 83.06 498 GLY A C 1
ATOM 3844 O O . GLY A 1 498 ? 22.577 10.033 -21.788 1.00 83.06 498 GLY A O 1
ATOM 3845 N N . ALA A 1 499 ? 22.335 8.939 -23.745 1.00 89.31 499 ALA A N 1
ATOM 3846 C CA . ALA A 1 499 ? 23.367 7.950 -23.482 1.00 89.31 499 ALA A CA 1
ATOM 3847 C C . ALA A 1 499 ? 24.763 8.583 -23.541 1.00 89.31 499 ALA A C 1
ATOM 3849 O O . ALA A 1 499 ? 25.030 9.490 -24.335 1.00 89.31 499 ALA A O 1
ATOM 3850 N N . LYS A 1 500 ? 25.657 8.081 -22.691 1.00 89.31 500 LYS A N 1
ATOM 3851 C CA . LYS A 1 500 ? 27.049 8.510 -22.621 1.00 89.31 500 LYS A CA 1
ATOM 3852 C C . LYS A 1 500 ? 27.780 8.184 -23.919 1.00 89.31 500 LYS A C 1
ATOM 3854 O O . LYS A 1 500 ? 27.610 7.093 -24.469 1.00 89.31 500 LYS A O 1
ATOM 3859 N N . GLU A 1 501 ? 28.622 9.097 -24.394 1.00 87.81 501 GLU A N 1
ATOM 3860 C CA . GLU A 1 501 ? 29.473 8.841 -25.559 1.00 87.81 501 GLU A CA 1
ATOM 3861 C C . GLU A 1 501 ? 30.323 7.576 -25.342 1.00 87.81 501 GLU A C 1
ATOM 3863 O O . GLU A 1 501 ? 30.906 7.375 -24.275 1.00 87.81 501 GLU A O 1
ATOM 3868 N N . GLY A 1 502 ? 30.364 6.698 -26.347 1.00 86.94 502 GLY A N 1
ATOM 3869 C CA . GLY A 1 502 ? 31.084 5.424 -26.271 1.00 86.94 502 GLY A CA 1
ATOM 3870 C C . GLY A 1 502 ? 30.388 4.326 -25.458 1.00 86.94 502 GLY A C 1
ATOM 3871 O O . GLY A 1 502 ? 30.942 3.235 -25.345 1.00 86.94 502 GLY A O 1
ATOM 3872 N N . SER A 1 503 ? 29.189 4.574 -24.921 1.00 91.31 503 SER A N 1
ATOM 3873 C CA . SER A 1 503 ? 28.317 3.500 -24.433 1.00 91.31 503 SER A CA 1
ATOM 3874 C C . SER A 1 503 ? 27.597 2.795 -25.591 1.00 91.31 503 SER A C 1
ATOM 3876 O O . SER A 1 503 ? 27.733 3.174 -26.757 1.00 91.31 503 SER A O 1
ATOM 3878 N N . ASN A 1 504 ? 26.828 1.760 -25.273 1.00 91.31 504 ASN A N 1
ATOM 3879 C CA . ASN A 1 504 ? 26.060 0.922 -26.191 1.00 91.31 504 ASN A CA 1
ATOM 3880 C C . ASN A 1 504 ? 26.953 0.079 -27.112 1.00 91.31 504 ASN A C 1
ATOM 3882 O O . ASN A 1 504 ? 26.602 -0.206 -28.257 1.00 91.31 504 ASN A O 1
ATOM 3886 N N . THR A 1 505 ? 28.124 -0.314 -26.606 1.00 89.44 505 THR A N 1
ATOM 3887 C CA . THR A 1 505 ? 29.163 -1.021 -27.371 1.00 89.44 505 THR A CA 1
ATOM 3888 C C . THR A 1 505 ? 29.190 -2.519 -27.095 1.00 89.44 505 THR A C 1
ATOM 3890 O O . THR A 1 505 ? 29.608 -3.282 -27.962 1.00 89.44 505 THR A O 1
ATOM 3893 N N . ASN A 1 506 ? 28.697 -2.955 -25.933 1.00 91.38 506 ASN A N 1
ATOM 3894 C CA . ASN A 1 506 ? 28.783 -4.348 -25.485 1.00 91.38 506 ASN A CA 1
ATOM 3895 C C . ASN A 1 506 ? 27.400 -4.972 -25.271 1.00 91.38 506 ASN A C 1
ATOM 3897 O O . ASN A 1 506 ? 27.100 -5.456 -24.189 1.00 91.38 506 ASN A O 1
ATOM 3901 N N . ASN A 1 507 ? 26.520 -4.914 -26.269 1.00 96.19 507 ASN A N 1
ATOM 3902 C CA . ASN A 1 507 ? 25.169 -5.477 -26.171 1.00 96.19 507 ASN A CA 1
ATOM 3903 C C . ASN A 1 507 ? 25.105 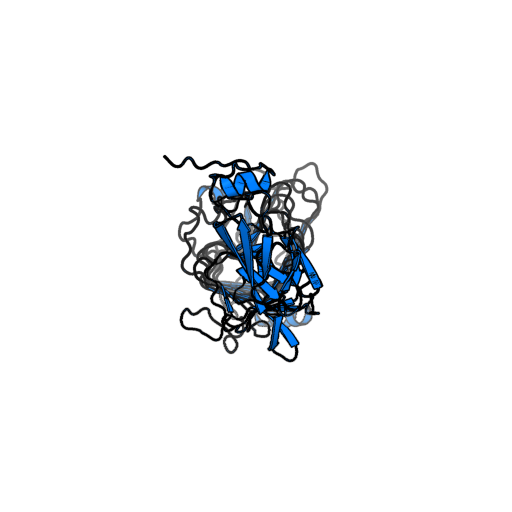-6.942 -26.605 1.00 96.19 507 ASN A C 1
ATOM 3905 O O . ASN A 1 507 ? 25.890 -7.393 -27.436 1.00 96.19 507 ASN A O 1
ATOM 3909 N N . TYR A 1 508 ? 24.119 -7.665 -26.082 1.00 97.62 508 TYR A N 1
ATOM 3910 C CA . TYR A 1 508 ? 23.901 -9.070 -26.404 1.00 97.62 508 TYR A CA 1
ATOM 3911 C C . TYR A 1 508 ? 23.398 -9.257 -27.841 1.00 97.62 508 TYR A C 1
ATOM 3913 O O . TYR A 1 508 ? 22.651 -8.439 -28.387 1.00 97.62 508 TYR A O 1
ATOM 3921 N N . GLU A 1 509 ? 23.819 -10.356 -28.469 1.00 96.44 509 GLU A N 1
ATOM 3922 C CA . GLU A 1 509 ? 23.348 -10.750 -29.801 1.00 96.44 509 GLU A CA 1
ATOM 3923 C C . GLU A 1 509 ? 21.973 -11.418 -29.750 1.00 96.44 509 GLU A C 1
ATOM 3925 O O . GLU A 1 509 ? 21.164 -11.237 -30.660 1.00 96.44 509 GLU A O 1
ATOM 3930 N N . THR A 1 510 ? 21.683 -12.145 -28.669 1.00 97.75 510 THR A N 1
ATOM 3931 C CA . THR A 1 510 ? 20.410 -12.839 -28.476 1.00 97.75 510 THR A CA 1
ATOM 3932 C C . THR A 1 510 ? 19.814 -12.538 -27.104 1.00 97.75 510 THR A C 1
ATOM 3934 O O . THR A 1 510 ? 20.537 -12.282 -26.138 1.00 97.75 510 THR A O 1
ATOM 3937 N N . TYR A 1 511 ? 18.484 -12.610 -27.000 1.00 97.56 511 TYR A N 1
ATOM 3938 C CA . TYR A 1 511 ? 17.798 -12.524 -25.709 1.00 97.56 511 TYR A CA 1
ATOM 3939 C C . TYR A 1 511 ? 18.224 -13.664 -24.770 1.00 97.56 511 TYR A C 1
ATOM 3941 O O . TYR A 1 511 ? 18.413 -13.447 -23.577 1.00 97.56 511 TYR A O 1
ATOM 3949 N N . ALA A 1 512 ? 18.471 -14.863 -25.309 1.00 97.31 512 ALA A N 1
ATOM 3950 C CA . ALA A 1 512 ? 18.934 -16.010 -24.531 1.00 97.31 512 ALA A CA 1
ATOM 3951 C C . ALA A 1 512 ? 20.297 -15.762 -23.855 1.00 97.31 512 ALA A C 1
ATOM 3953 O O . ALA A 1 512 ? 20.466 -16.120 -22.690 1.00 97.31 512 ALA A O 1
ATOM 3954 N N . ASP A 1 513 ? 21.245 -15.111 -24.541 1.00 97.56 513 ASP A N 1
ATOM 3955 C CA . ASP A 1 513 ? 22.547 -14.758 -23.954 1.00 97.56 513 ASP A CA 1
ATOM 3956 C C . ASP A 1 513 ? 22.396 -13.738 -22.822 1.00 97.56 513 ASP A C 1
ATOM 3958 O O . ASP A 1 513 ? 23.052 -13.855 -21.785 1.00 97.56 513 ASP A O 1
ATOM 3962 N N . LEU A 1 514 ? 21.496 -12.763 -22.995 1.00 97.69 514 LEU A N 1
ATOM 3963 C CA . LEU A 1 514 ? 21.149 -11.819 -21.937 1.00 97.69 514 LEU A CA 1
ATOM 3964 C C . LEU A 1 514 ? 20.573 -12.553 -20.715 1.00 97.69 514 LEU A C 1
ATOM 3966 O O . LEU A 1 514 ? 21.019 -12.317 -19.592 1.00 97.69 514 LEU A O 1
ATOM 3970 N N . VAL A 1 515 ? 19.604 -13.450 -20.918 1.00 96.06 515 VAL A N 1
ATOM 3971 C CA . VAL A 1 515 ? 18.989 -14.240 -19.837 1.00 96.06 515 VAL A CA 1
ATOM 3972 C C . VAL A 1 515 ? 20.041 -15.090 -19.115 1.00 96.06 515 VAL A C 1
ATOM 3974 O O . VAL A 1 515 ? 20.080 -15.105 -17.884 1.00 96.06 515 VAL A O 1
ATOM 3977 N N . ALA A 1 516 ? 20.944 -15.738 -19.856 1.00 96.12 516 ALA A N 1
ATOM 3978 C CA . ALA A 1 516 ? 22.045 -16.505 -19.278 1.00 96.12 516 ALA A CA 1
ATOM 3979 C C . ALA A 1 516 ? 22.999 -15.625 -18.453 1.00 96.12 516 ALA A C 1
ATOM 3981 O O . ALA A 1 516 ? 23.435 -16.030 -17.377 1.00 96.12 516 ALA A O 1
ATOM 3982 N N . ALA A 1 517 ? 23.295 -14.409 -18.918 1.00 95.81 517 ALA A N 1
ATOM 3983 C CA . ALA A 1 517 ? 24.135 -13.473 -18.182 1.00 95.81 517 ALA A CA 1
ATOM 3984 C C . ALA A 1 517 ? 23.466 -12.954 -16.903 1.00 95.81 517 ALA A C 1
ATOM 3986 O O . ALA A 1 517 ? 24.129 -12.849 -15.872 1.00 95.81 517 ALA A O 1
ATOM 3987 N N . ARG A 1 518 ? 22.154 -12.682 -16.933 1.00 94.62 518 ARG A N 1
ATOM 3988 C CA . ARG A 1 518 ? 21.387 -12.282 -15.742 1.00 94.62 518 ARG A CA 1
ATOM 3989 C C . ARG A 1 518 ? 21.454 -13.327 -14.634 1.00 94.62 518 ARG A C 1
ATOM 3991 O O . ARG A 1 518 ? 21.632 -12.959 -13.480 1.00 94.62 518 ARG A O 1
ATOM 3998 N N . ALA A 1 519 ? 21.394 -14.614 -14.981 1.00 87.88 519 ALA A N 1
ATOM 3999 C CA . ALA A 1 519 ? 21.491 -15.710 -14.013 1.00 87.88 519 ALA A CA 1
ATOM 4000 C C . ALA A 1 519 ? 22.826 -15.743 -13.237 1.00 87.88 519 ALA A C 1
ATOM 4002 O O . ALA A 1 519 ? 22.918 -16.394 -12.200 1.00 87.88 519 ALA A O 1
ATOM 4003 N N . LEU A 1 520 ? 23.862 -15.045 -13.718 1.00 87.00 520 LEU A N 1
ATOM 4004 C CA . LEU A 1 520 ? 25.158 -14.921 -13.044 1.00 87.00 520 LEU A CA 1
ATOM 4005 C C . LEU A 1 520 ? 25.242 -13.707 -12.101 1.00 87.00 520 LEU A C 1
ATOM 4007 O O . LEU A 1 520 ? 26.229 -13.584 -11.376 1.00 87.00 520 LEU A O 1
ATOM 4011 N N . LEU A 1 521 ? 24.253 -12.805 -12.116 1.00 78.12 521 LEU A N 1
ATOM 4012 C CA . LEU A 1 521 ? 24.272 -11.552 -11.348 1.00 78.12 521 LEU A CA 1
ATOM 4013 C C . LEU A 1 521 ? 23.808 -11.708 -9.888 1.00 78.12 521 LEU A C 1
ATOM 4015 O O . LEU A 1 521 ? 24.003 -10.768 -9.116 1.00 78.12 521 LEU A O 1
ATOM 4019 N N . GLY A 1 522 ? 23.302 -12.888 -9.505 1.00 55.81 522 GLY A N 1
ATOM 4020 C CA . GLY A 1 522 ? 22.839 -13.204 -8.147 1.00 55.81 522 GLY A CA 1
ATOM 4021 C C . GLY A 1 522 ? 21.339 -13.052 -8.000 1.00 55.81 522 GLY A C 1
ATOM 4022 O O . GLY A 1 522 ? 20.893 -11.896 -7.836 1.00 55.81 522 GLY A O 1
#

Radius of gyration: 30.6 Å; Cα contacts (8 Å, |Δi|>4): 1516; chains: 1; bounding box: 75×49×85 Å

pLDDT: mean 86.81, std 15.19, range [25.84, 98.94]

Nearest PDB structures (foldseek):
  1f02-assembly1_I  TM=8.779E-01  e=1.320E-02  Escherichia coli
  8s83-assembly1_A  TM=7.068E-01  e=1.851E-03  Bacillus anthracis
  8s83-assembly2_B  TM=7.369E-01  e=8.448E-03  Bacillus anthracis
  8gyr-assembly2_B  TM=6.605E-01  e=9.659E-03  Leptospira interrogans
  8gyr-assembly1_A  TM=6.252E-01  e=2.359E-02  Leptospira interrogans

Solvent-accessible surface area (backbone atoms only — not comparable to full-atom values): 25851 Å² total; per-residue (Å²): 138,85,79,86,80,83,92,66,97,85,69,86,59,93,44,71,68,56,51,30,57,78,68,70,53,84,50,64,93,85,57,82,61,45,51,49,54,95,60,53,67,43,38,43,78,37,74,48,63,35,48,57,44,42,80,82,36,39,34,42,48,75,33,59,76,24,26,39,45,40,41,78,70,31,42,28,36,24,58,29,62,41,77,31,42,41,34,38,34,44,91,94,43,67,27,65,40,72,34,37,24,29,61,80,74,90,76,65,61,52,44,34,36,27,29,65,82,67,77,84,54,68,56,42,79,42,78,56,95,92,40,78,36,23,31,79,67,33,24,28,58,36,68,56,59,37,45,78,56,53,41,69,54,14,42,29,42,32,42,45,36,78,37,79,54,70,33,61,41,65,44,37,33,29,32,42,32,21,70,39,47,90,40,46,32,73,44,82,92,54,44,58,77,69,53,99,83,62,73,86,42,20,33,36,35,28,38,34,39,47,69,38,40,41,30,34,46,26,7,35,19,29,27,55,67,36,32,44,37,27,48,47,60,40,40,45,37,35,43,34,23,26,27,35,41,30,72,62,53,92,59,54,87,53,47,49,64,92,58,91,64,72,40,32,76,42,96,85,53,81,62,59,56,27,41,37,26,37,21,3,52,82,87,76,19,34,38,29,48,35,35,43,30,39,26,23,38,32,43,29,48,32,17,44,31,28,31,27,23,31,33,26,36,41,39,30,44,29,38,38,44,33,28,58,12,30,46,40,32,40,33,47,34,43,40,27,48,52,33,39,41,30,50,27,36,34,28,50,17,11,33,19,33,34,37,38,30,32,39,39,80,13,80,18,32,38,38,41,40,31,45,29,38,29,33,40,9,18,70,52,72,86,75,42,58,58,73,82,46,53,70,52,49,58,54,6,27,33,32,39,48,37,34,46,49,62,28,40,38,39,37,41,39,30,50,27,38,36,32,54,33,42,14,44,35,20,42,33,52,40,49,50,97,88,63,94,58,54,77,45,37,40,41,30,49,26,40,41,33,21,81,64,81,50,84,28,51,27,39,56,43,59,82,86,62,60,68,83,42,44,62,47,54,30,40,35,36,40,29,29,42,17,45,40,77,87,39,70,50,82,82,52,75,73,24,37,32,42,46,20,87,87,45,66,74,56,54,44,81,40,46,66,57,45,54,58,54,56,72,72,72,119